Protein AF-A0AAW2NPM6-F1 (afdb_monomer)

Radius of gyration: 40.17 Å; Cα contacts (8 Å, |Δi|>4): 467; chains: 1; bounding box: 118×97×104 Å

Sequence (593 aa):
MKIALRAKMKLGYITGSNPKPAEDSEEYEQWVRTDSLVISWILNTISKEIVESFLYIDTARELWLEIEARYGVSNGPLVYQLQREIASASQGTLSVSAYFAKLKKLWDELGCLRKTPSCSCGALKELAEMKETDHLMQFLMGLNDTFEGIRGQILMLEPLPTVTKAYATILREERQREVSSTLSSSLQNVAMQVRGFQTGKDIEVKNQWKKRTAQEKKGQLCTHCRKSGHLKESCFEILGYPDWYKVLVEQKKKTGNSSNRVLNVAETAQSTLDEQAVAEIIRGEFQKFMEGVAPGTFERTRSDEFEDFADDHSRSTWTYLMKYKSQAVSVLKAFHRMIFTQFGKRIKTIRSDNGTEFLSLECQNFMIEEGIVHQRTCTHTPQQNGVVEIKHKHLLQIARALMFQSNMPAMFWSEALLTATYIINRLPTHVLNWKSPFEVLRKRTPEYTHMRVFGSLCFATNVQPHKRKFDYRAIKAVFLGYATGQKGYRLYDFNTHSLIVSRDVVFHEDVFPYAQKQLDPVTCTLPMNLDDVDDLSSKTQGLEEDNHDTVSEELHVTPQEPEACTEPIIRRNLGAISKLTNYQSGEKQCRLN

Secondary structure (DSSP, 8-state):
-HHHHHHTT-HHHHHTSSPPPPTTSTTHHHHHHHHHHHHHHHHTTS-HHHHGGGTT---HHHHHHHHHHHH-S--HHHHHHHHHHHHT---TTS-HHHHHHHHHHHHHHHHHHSPPPP-SSSHHHHHHHHHHHHHHHHHHHTS-GGGHHHHHHHHT-SSPPPHHHHHHHHHHHHHHHHHHHHHHHHHHTT--S----------------PPPPTTS-SS-B-TTT--BT--GGG-HHHH---HHHHHHHHHHHTTSS-----------------HHHHHHHHHHHHHHHHHTT--SS-------EEEEEE-TTT--EEEEEESSGGGHHHHHHHHHHHHHHHH-----EEEE-S-TTTTSHHHHHHHHHTT-EEEEPPTT-GGGGHHHHHHHHHHHHHHHHHHHHHT--GGGHHHHHHHHHHHHTTS-BGGGTTB-HHHHHHSSPPP-TT---TT-EEEEEP--TT--TTS-SEEEEEEEEE-SSSSSEEEEETTT--EEEESSEEEETT--TTTS-----------------------------------------------------------------------------

pLDDT: mean 70.41, std 25.18, range [20.98, 96.5]

Foldseek 3Di:
DCVVCVVVVNNCQQVVVDPQDDPPDPCNVVVQVSFVVLVVVVLVVDDPVCSVVQVPDRGSNVSNVVCCVVPVQLPPVVLVVLVVCLQPQACPPHDLVVSLVVNVVSVVVNCVSDPDDDDPPCVVVVVVVVVQVVSLCSSLVRYDPVCVVLSVVQVPDVPRDGNVVSSVSVVVVVVVVVVVVVVVVVVVVPPDDDDDDDDDDDDDDDDDDDDDDDPPQPDDAAPPPRHGRDYVVPDCVVVPDDPVVVVVVVVVVVPPPPPDDDDDDDDDDDDDDDVVVVVVVVVVVVVVVCVVVDDDPPDLLQQPDKDWDADPQLRAIDIDGHNDPLCVQVVVVVVQVCCCVVQVDHAAEDEDEPDVNCVDPSNVVVCVVSNHHYDYDDPPCCVVVVSVVVVVVQLLVQLVVLCVVLVNDPSLSVLSSNQSSVVQQQFFDVVNVRHGSCCRRVVDHDDCPPDARAQFWKWAQDPDPDDDPPDDGTFTWTFRHADDPDCFTWTQGPPVRDIDTGRHMDTDRVHRPNVPDPPPPPPPPDDDDDDDDDDDDDDDDDDDDDDDDDDDDDDDDDDDDDDDDDDDDDDDDDDDDDDDDDDDDDDDDDDDD

Structure (mmCIF, N/CA/C/O backbone):
data_AF-A0AAW2NPM6-F1
#
_entry.id   AF-A0AAW2NPM6-F1
#
loop_
_atom_site.group_PDB
_atom_site.id
_atom_site.type_symbol
_atom_site.label_atom_id
_atom_site.label_alt_id
_atom_site.label_comp_id
_atom_site.label_asym_id
_atom_site.label_entity_id
_atom_site.label_seq_id
_atom_site.pdbx_PDB_ins_code
_atom_site.Cartn_x
_atom_site.Cartn_y
_atom_site.Cartn_z
_atom_site.occupancy
_atom_site.B_iso_or_equiv
_atom_site.auth_seq_id
_atom_site.auth_comp_id
_atom_site.auth_asym_id
_atom_site.auth_atom_id
_atom_site.pdbx_PDB_model_num
ATOM 1 N N . MET A 1 1 ? 15.912 -15.746 6.285 1.00 77.81 1 MET A N 1
ATOM 2 C CA . MET A 1 1 ? 15.955 -16.575 5.057 1.00 77.81 1 MET A CA 1
ATOM 3 C C . MET A 1 1 ? 14.701 -17.434 4.813 1.00 77.81 1 MET A C 1
ATOM 5 O O . MET A 1 1 ? 14.004 -17.180 3.837 1.00 77.81 1 MET A O 1
ATOM 9 N N . LYS A 1 2 ? 14.325 -18.386 5.692 1.00 79.56 2 LYS A N 1
ATOM 10 C CA . LYS A 1 2 ? 13.153 -19.284 5.479 1.00 79.56 2 LYS A CA 1
ATOM 11 C C . LYS A 1 2 ? 11.826 -18.562 5.165 1.00 79.56 2 LYS A C 1
ATOM 13 O O . LYS A 1 2 ? 11.050 -19.046 4.348 1.00 79.56 2 LYS A O 1
ATOM 18 N N . ILE A 1 3 ? 11.578 -17.393 5.766 1.00 79.06 3 ILE A N 1
ATOM 19 C CA . ILE A 1 3 ? 10.388 -16.559 5.491 1.00 79.06 3 ILE A CA 1
ATOM 20 C C . ILE A 1 3 ? 10.379 -16.053 4.037 1.00 79.06 3 ILE A C 1
ATOM 22 O O . ILE A 1 3 ? 9.359 -16.160 3.360 1.00 79.06 3 ILE A O 1
ATOM 26 N N . ALA A 1 4 ? 11.516 -15.559 3.537 1.00 80.25 4 ALA A N 1
ATOM 27 C CA . ALA A 1 4 ? 11.640 -15.040 2.174 1.00 80.25 4 ALA A CA 1
ATOM 28 C C . ALA A 1 4 ? 11.474 -16.149 1.122 1.00 80.25 4 ALA A C 1
ATOM 30 O O . ALA A 1 4 ? 10.763 -15.967 0.135 1.00 80.25 4 ALA A O 1
ATOM 31 N N . LEU A 1 5 ? 12.055 -17.329 1.371 1.00 85.44 5 LEU A N 1
ATOM 32 C CA . LEU A 1 5 ? 11.900 -18.492 0.492 1.00 85.44 5 LEU A CA 1
ATOM 33 C C . LEU A 1 5 ? 10.461 -19.026 0.475 1.00 85.44 5 LEU A C 1
ATOM 35 O O . LEU A 1 5 ? 9.971 -19.414 -0.585 1.00 85.44 5 LEU A O 1
ATOM 39 N N . ARG A 1 6 ? 9.754 -19.002 1.616 1.00 81.94 6 ARG A N 1
ATOM 40 C CA . ARG A 1 6 ? 8.317 -19.335 1.684 1.00 81.94 6 ARG A CA 1
ATOM 41 C C . ARG A 1 6 ? 7.467 -18.362 0.881 1.00 81.94 6 ARG A C 1
ATOM 43 O O . ARG A 1 6 ? 6.631 -18.808 0.105 1.00 81.94 6 ARG A O 1
ATOM 50 N N . ALA A 1 7 ? 7.712 -17.060 1.023 1.00 73.50 7 ALA A N 1
ATOM 51 C CA . ALA A 1 7 ? 6.971 -16.030 0.296 1.00 73.50 7 ALA A CA 1
ATOM 52 C C . ALA A 1 7 ? 7.089 -16.177 -1.232 1.00 73.50 7 ALA A C 1
ATOM 54 O O . ALA A 1 7 ? 6.170 -15.807 -1.953 1.00 73.50 7 ALA A O 1
ATOM 55 N N . LYS A 1 8 ? 8.199 -16.746 -1.719 1.00 85.12 8 LYS A N 1
ATOM 56 C CA . LYS A 1 8 ? 8.447 -16.996 -3.146 1.00 85.12 8 LYS A CA 1
ATOM 57 C C . LYS A 1 8 ? 8.191 -18.444 -3.586 1.00 85.12 8 LYS A C 1
ATOM 59 O O . LYS A 1 8 ? 8.533 -18.796 -4.709 1.00 85.12 8 LYS A O 1
ATOM 64 N N . MET A 1 9 ? 7.631 -19.290 -2.716 1.00 84.19 9 MET A N 1
ATOM 65 C CA . MET A 1 9 ? 7.395 -20.721 -2.972 1.00 84.19 9 MET A CA 1
ATOM 66 C C . MET A 1 9 ? 8.656 -21.513 -3.376 1.00 84.19 9 MET A C 1
ATOM 68 O O . MET A 1 9 ? 8.576 -22.509 -4.087 1.00 84.19 9 MET A O 1
ATOM 72 N N . LYS A 1 10 ? 9.839 -21.095 -2.910 1.00 88.44 10 LYS A N 1
ATOM 73 C CA . LYS A 1 10 ? 11.129 -21.755 -3.198 1.00 88.44 10 LYS A CA 1
ATOM 74 C C . LYS A 1 10 ? 11.719 -22.496 -1.996 1.00 88.44 10 LYS A C 1
ATOM 76 O O . LYS A 1 10 ? 12.846 -22.967 -2.056 1.00 88.44 10 LYS A O 1
ATOM 81 N N . LEU A 1 11 ? 10.959 -22.642 -0.905 1.00 86.75 11 LEU A N 1
ATOM 82 C CA . LEU A 1 11 ? 11.415 -23.374 0.284 1.00 86.75 11 LEU A CA 1
ATOM 83 C C . LEU A 1 11 ? 11.787 -24.837 -0.032 1.00 86.75 11 LEU A C 1
ATOM 85 O O . LEU A 1 11 ? 12.718 -25.359 0.571 1.00 86.75 11 LEU A O 1
ATOM 89 N N . GLY A 1 12 ? 11.111 -25.454 -1.008 1.00 84.25 12 GLY A N 1
ATOM 90 C CA . GLY A 1 12 ? 11.336 -26.845 -1.415 1.00 84.25 12 GLY A CA 1
ATOM 91 C C . GLY A 1 12 ? 12.760 -27.164 -1.882 1.00 84.25 12 GLY A C 1
ATOM 92 O O . GLY A 1 12 ? 13.179 -28.310 -1.748 1.00 84.25 12 GLY A O 1
ATOM 93 N N . TYR A 1 13 ? 13.509 -26.162 -2.357 1.00 87.19 13 TYR A N 1
ATOM 94 C CA . TYR A 1 13 ? 14.898 -26.314 -2.808 1.00 87.19 13 TYR A CA 1
ATOM 95 C C . TYR A 1 13 ? 15.867 -26.508 -1.634 1.00 87.19 13 TYR A C 1
ATOM 97 O O . TYR A 1 13 ? 16.807 -27.282 -1.739 1.00 87.19 13 TYR A O 1
ATOM 105 N N . ILE A 1 14 ? 15.593 -25.896 -0.473 1.00 88.06 14 ILE A N 1
ATOM 106 C CA . ILE A 1 14 ? 16.422 -26.082 0.732 1.00 88.06 14 ILE A CA 1
ATOM 107 C C . ILE A 1 14 ? 15.927 -27.223 1.632 1.00 88.06 14 ILE A C 1
ATOM 109 O O . ILE A 1 14 ? 16.715 -27.815 2.359 1.00 88.06 14 ILE A O 1
ATOM 113 N N . THR A 1 15 ? 14.629 -27.555 1.607 1.00 82.19 15 THR A N 1
ATOM 114 C CA . THR A 1 15 ? 14.067 -28.664 2.407 1.00 82.19 15 THR A CA 1
ATOM 115 C C . THR A 1 15 ? 14.158 -30.021 1.713 1.00 82.19 15 THR A C 1
ATOM 117 O O . THR A 1 15 ? 13.800 -31.029 2.313 1.00 82.19 15 THR A O 1
ATOM 120 N N . GLY A 1 16 ? 14.603 -30.060 0.452 1.00 80.38 16 GLY A N 1
ATOM 121 C CA . GLY A 1 16 ? 14.667 -31.281 -0.352 1.00 80.38 16 GLY A CA 1
ATOM 122 C C . GLY A 1 16 ? 13.308 -31.782 -0.849 1.00 80.38 16 GLY A C 1
ATOM 123 O O . GLY A 1 16 ? 13.221 -32.901 -1.341 1.00 80.38 16 GLY A O 1
ATOM 124 N N . SER A 1 17 ? 12.250 -30.974 -0.729 1.00 82.25 17 SER A N 1
ATOM 125 C CA . SER A 1 17 ? 10.909 -31.318 -1.223 1.00 82.25 17 SER A CA 1
ATOM 126 C C . SER A 1 17 ? 10.804 -31.244 -2.752 1.00 82.25 17 SER A C 1
ATOM 128 O O . SER A 1 17 ? 9.905 -31.856 -3.314 1.00 82.25 17 SER A O 1
ATOM 130 N N . ASN A 1 18 ? 11.726 -30.530 -3.410 1.00 80.44 18 ASN A N 1
ATOM 131 C CA . ASN A 1 18 ? 11.862 -30.471 -4.867 1.00 80.44 18 ASN A CA 1
ATOM 132 C C . ASN A 1 18 ? 13.193 -31.129 -5.282 1.00 80.44 18 ASN A C 1
ATOM 134 O O . ASN A 1 18 ? 14.205 -30.424 -5.344 1.00 80.44 18 ASN A O 1
ATOM 138 N N . PRO A 1 19 ? 13.238 -32.454 -5.512 1.00 80.62 19 PRO A N 1
ATOM 139 C CA . PRO A 1 19 ? 14.471 -33.134 -5.902 1.00 80.62 19 PRO A CA 1
ATOM 140 C C . PRO A 1 19 ? 14.939 -32.701 -7.300 1.00 80.62 19 PRO A C 1
ATOM 142 O O . PRO A 1 19 ? 14.129 -32.282 -8.127 1.00 80.62 19 PRO A O 1
ATOM 145 N N . LYS A 1 20 ? 16.250 -32.811 -7.549 1.00 84.38 20 LYS A N 1
ATOM 146 C CA . LYS A 1 20 ? 16.866 -32.555 -8.858 1.00 84.38 20 LYS A CA 1
ATOM 147 C C . LYS A 1 20 ? 16.271 -33.531 -9.896 1.00 84.38 20 LYS A C 1
ATOM 149 O O . LYS A 1 20 ? 16.331 -34.738 -9.653 1.00 84.38 20 LYS A O 1
ATOM 154 N N . PRO A 1 21 ? 15.662 -33.047 -10.996 1.00 85.38 21 PRO A N 1
ATOM 155 C CA . PRO A 1 21 ? 15.118 -33.905 -12.050 1.00 85.38 21 PRO A CA 1
ATOM 156 C C . PRO A 1 21 ? 16.243 -34.527 -12.900 1.00 85.38 21 PRO A C 1
ATOM 158 O O . PRO A 1 21 ? 17.399 -34.117 -12.800 1.00 85.38 21 PRO A O 1
ATOM 161 N N . ALA A 1 22 ? 15.914 -35.529 -13.724 1.00 83.44 22 ALA A N 1
ATOM 162 C CA . ALA A 1 22 ? 16.878 -36.175 -14.623 1.00 83.44 22 ALA A CA 1
ATOM 163 C C . ALA A 1 22 ? 17.388 -35.197 -15.699 1.00 83.44 22 ALA A C 1
ATOM 165 O O . ALA A 1 22 ? 16.617 -34.362 -16.177 1.00 83.44 22 ALA A O 1
ATOM 166 N N . GLU A 1 23 ? 18.660 -35.319 -16.090 1.00 77.31 23 GLU A N 1
ATOM 167 C CA . GLU A 1 23 ? 19.343 -34.380 -17.002 1.00 77.31 23 GLU A CA 1
ATOM 168 C C . GLU A 1 23 ? 18.686 -34.295 -18.391 1.00 77.31 23 GLU A C 1
ATOM 170 O O . GLU A 1 23 ? 18.680 -33.232 -19.001 1.00 77.31 23 GLU A O 1
ATOM 175 N N . ASP A 1 24 ? 18.028 -35.370 -18.833 1.00 75.81 24 ASP A N 1
ATOM 176 C CA . ASP A 1 24 ? 17.339 -35.446 -20.130 1.00 75.81 24 ASP A CA 1
ATOM 177 C C . ASP A 1 24 ? 15.926 -34.825 -20.135 1.00 75.81 24 ASP A C 1
ATOM 179 O O . ASP A 1 24 ? 15.224 -34.864 -21.146 1.00 75.81 24 ASP A O 1
ATOM 183 N N . SER A 1 25 ? 15.453 -34.291 -19.004 1.00 80.25 25 SER A N 1
ATOM 184 C CA . SER A 1 25 ? 14.103 -33.723 -18.894 1.00 80.25 25 SER A CA 1
ATOM 185 C C . SER A 1 25 ? 14.055 -32.241 -19.278 1.00 80.25 25 SER A C 1
ATOM 187 O O . SER A 1 25 ? 14.923 -31.458 -18.898 1.00 80.25 25 SER A O 1
ATOM 189 N N . GLU A 1 26 ? 12.978 -31.806 -19.945 1.00 75.62 26 GLU A N 1
ATOM 190 C CA . GLU A 1 26 ? 12.743 -30.378 -20.253 1.00 75.62 26 GLU A CA 1
ATOM 191 C C . GLU A 1 26 ? 12.664 -29.492 -18.990 1.00 75.62 26 GLU A C 1
ATOM 193 O O . GLU A 1 26 ? 12.865 -28.275 -19.042 1.00 75.62 26 GLU A O 1
ATOM 198 N N . GLU A 1 27 ? 12.395 -30.098 -17.831 1.00 79.75 27 GLU A N 1
ATOM 199 C CA . GLU A 1 27 ? 12.296 -29.427 -16.534 1.00 79.75 27 GLU A CA 1
ATOM 200 C C . GLU A 1 27 ? 13.662 -29.227 -15.851 1.00 79.75 27 GLU A C 1
ATOM 202 O O . GLU A 1 27 ? 13.763 -28.421 -14.919 1.00 79.75 27 GLU A O 1
ATOM 207 N N . TYR A 1 28 ? 14.724 -29.891 -16.328 1.00 84.81 28 TYR A N 1
ATOM 208 C CA . TYR A 1 28 ? 16.076 -29.811 -15.766 1.00 84.81 28 TYR A CA 1
ATOM 209 C C . TYR A 1 28 ? 16.639 -28.393 -15.792 1.00 84.81 28 TYR A C 1
ATOM 211 O O . TYR A 1 28 ? 16.991 -27.834 -14.752 1.00 84.81 28 TYR A O 1
ATOM 219 N N . GLU A 1 29 ? 16.617 -27.758 -16.961 1.00 82.94 29 GLU A N 1
ATOM 220 C CA . GLU A 1 29 ? 17.097 -26.387 -17.149 1.00 82.94 29 GLU A CA 1
ATOM 221 C C . GLU A 1 29 ? 16.332 -25.372 -16.284 1.00 82.94 29 GLU A C 1
ATOM 223 O O . GLU A 1 29 ? 16.902 -24.421 -15.741 1.00 82.94 29 GLU A O 1
ATOM 228 N N . GLN A 1 30 ? 15.023 -25.573 -16.107 1.00 85.06 30 GLN A N 1
ATOM 229 C CA . GLN A 1 30 ? 14.196 -24.699 -15.270 1.00 85.06 30 GLN A CA 1
ATOM 230 C C . GLN A 1 30 ? 14.503 -24.875 -13.779 1.00 85.06 30 GLN A C 1
ATOM 232 O O . GLN A 1 30 ? 14.512 -23.893 -13.019 1.00 85.06 30 GLN A O 1
ATOM 237 N N . TRP A 1 31 ? 14.762 -26.115 -13.361 1.00 91.50 31 TRP A N 1
ATOM 238 C CA . TRP A 1 31 ? 15.160 -26.440 -11.999 1.00 91.50 31 TRP A CA 1
ATOM 239 C C . TRP A 1 31 ? 16.528 -25.836 -11.676 1.00 91.50 31 TRP A C 1
ATOM 241 O O . TRP A 1 31 ? 16.628 -25.106 -10.691 1.00 91.50 31 TRP A O 1
ATOM 251 N N . VAL A 1 32 ? 17.530 -26.021 -12.545 1.00 88.31 32 VAL A N 1
ATOM 252 C CA . VAL A 1 32 ? 18.891 -25.476 -12.372 1.00 88.31 32 VAL A CA 1
ATOM 253 C C . VAL A 1 32 ? 18.860 -23.955 -12.233 1.00 88.31 32 VAL A C 1
ATOM 255 O O . VAL A 1 32 ? 19.392 -23.414 -11.267 1.00 88.31 32 VAL A O 1
ATOM 258 N N . ARG A 1 33 ? 18.144 -23.244 -13.116 1.00 87.50 33 ARG A N 1
ATOM 259 C CA . ARG A 1 33 ? 17.995 -21.777 -13.014 1.00 87.50 33 ARG A CA 1
ATOM 260 C C . ARG A 1 33 ? 17.388 -21.338 -11.688 1.00 87.50 33 ARG A C 1
ATOM 262 O O . ARG A 1 33 ? 17.785 -20.319 -11.122 1.00 87.50 33 ARG A O 1
ATOM 269 N N . THR A 1 34 ? 16.390 -22.078 -11.212 1.00 88.12 34 THR A N 1
ATOM 270 C CA . THR A 1 34 ? 15.749 -21.770 -9.935 1.00 88.12 34 THR A CA 1
ATOM 271 C C . THR A 1 34 ? 16.693 -22.044 -8.767 1.00 88.12 34 THR A C 1
ATOM 273 O O . THR A 1 34 ? 16.745 -21.230 -7.845 1.00 88.12 34 THR A O 1
ATOM 276 N N . ASP A 1 35 ? 17.438 -23.147 -8.810 1.00 91.56 35 ASP A N 1
ATOM 277 C CA . ASP A 1 35 ? 18.385 -23.542 -7.770 1.00 91.56 35 ASP A CA 1
ATOM 278 C C . ASP A 1 35 ? 19.545 -22.538 -7.655 1.00 91.56 35 ASP A C 1
ATOM 280 O O . ASP A 1 35 ? 19.768 -21.992 -6.573 1.00 91.56 35 ASP A O 1
ATOM 284 N N . SER A 1 36 ? 20.162 -22.136 -8.774 1.00 89.62 36 SER A N 1
ATOM 285 C CA . SER A 1 36 ? 21.210 -21.098 -8.797 1.00 89.62 36 SER A CA 1
ATOM 286 C C . SER A 1 36 ? 20.731 -19.751 -8.246 1.00 89.62 36 SER A C 1
ATOM 288 O O . SER A 1 36 ? 21.474 -19.019 -7.589 1.00 89.62 36 SER A O 1
ATOM 290 N N . LEU A 1 37 ? 19.462 -19.411 -8.470 1.00 90.06 37 LEU A N 1
ATOM 291 C CA . LEU A 1 37 ? 18.862 -18.195 -7.931 1.00 90.06 37 LEU A CA 1
ATOM 292 C C . LEU A 1 37 ? 18.637 -18.293 -6.410 1.00 90.06 37 LEU A C 1
ATOM 294 O O . LEU A 1 37 ? 18.813 -17.296 -5.705 1.00 90.06 37 LEU A O 1
ATOM 298 N N . VAL A 1 38 ? 18.314 -19.477 -5.880 1.00 90.81 38 VAL A N 1
ATOM 299 C CA . VAL A 1 38 ? 18.259 -19.711 -4.428 1.00 90.81 38 VAL A CA 1
ATOM 300 C C . VAL A 1 38 ? 19.662 -19.662 -3.815 1.00 90.81 38 VAL A C 1
ATOM 302 O O . VAL A 1 38 ? 19.817 -19.004 -2.785 1.00 90.81 38 VAL A O 1
ATOM 305 N N . ILE A 1 39 ? 20.675 -20.258 -4.457 1.00 89.56 39 ILE A N 1
ATOM 306 C CA . ILE A 1 39 ? 22.092 -20.151 -4.057 1.00 89.56 39 ILE A CA 1
ATOM 307 C C . ILE A 1 39 ? 22.498 -18.679 -3.954 1.00 89.56 39 ILE A C 1
ATOM 309 O O . ILE A 1 39 ? 22.944 -18.232 -2.898 1.00 89.56 39 ILE A O 1
ATOM 313 N N . SER A 1 40 ? 22.250 -17.891 -5.004 1.00 89.25 40 SER A N 1
ATOM 314 C CA . SER A 1 40 ? 22.561 -16.458 -5.022 1.00 89.25 40 SER A CA 1
ATOM 315 C C . SER A 1 40 ? 21.892 -15.703 -3.869 1.00 89.25 40 SER A C 1
ATOM 317 O O . SER A 1 40 ? 22.512 -14.851 -3.231 1.00 89.25 40 SER A O 1
ATOM 319 N N . TRP A 1 41 ? 20.634 -16.016 -3.546 1.00 91.25 41 TRP A N 1
ATOM 320 C CA . TRP A 1 41 ? 19.965 -15.398 -2.402 1.00 91.25 41 TRP A CA 1
ATOM 321 C C . TRP A 1 41 ? 20.572 -15.809 -1.062 1.00 91.25 41 TRP A C 1
ATOM 323 O O . TRP A 1 41 ? 20.616 -14.977 -0.163 1.00 91.25 41 TRP A O 1
ATOM 333 N N . ILE A 1 42 ? 21.021 -17.057 -0.909 1.00 89.06 42 ILE A N 1
ATOM 334 C CA . ILE A 1 42 ? 21.682 -17.519 0.317 1.00 89.06 42 ILE A CA 1
ATOM 335 C C . ILE A 1 42 ? 23.031 -16.814 0.473 1.00 89.06 42 ILE A C 1
ATOM 337 O O . ILE A 1 42 ? 23.249 -16.173 1.500 1.00 89.06 42 ILE A O 1
ATOM 341 N N . LEU A 1 43 ? 23.882 -16.831 -0.554 1.00 87.44 43 LEU A N 1
ATOM 342 C CA . LEU A 1 43 ? 25.210 -16.210 -0.509 1.00 87.44 43 LEU A CA 1
ATOM 343 C C . LEU A 1 43 ? 25.137 -14.697 -0.252 1.00 87.44 43 LEU A C 1
ATOM 345 O O . LEU A 1 43 ? 25.898 -14.175 0.555 1.00 87.44 43 LEU A O 1
ATOM 349 N N . ASN A 1 44 ? 24.152 -13.997 -0.827 1.00 88.12 44 ASN A N 1
ATOM 350 C CA . ASN A 1 44 ? 23.935 -12.566 -0.571 1.00 88.12 44 ASN A CA 1
ATOM 351 C C . ASN A 1 44 ? 23.444 -12.239 0.852 1.00 88.12 44 ASN A C 1
ATOM 353 O O . ASN A 1 44 ? 23.401 -11.069 1.230 1.00 88.12 44 ASN A O 1
ATOM 357 N N . THR A 1 45 ? 23.029 -13.239 1.636 1.00 86.75 45 THR A N 1
ATOM 358 C CA . THR A 1 45 ? 22.594 -13.044 3.031 1.00 86.75 45 THR A CA 1
ATOM 359 C C . THR A 1 45 ? 23.683 -13.335 4.060 1.00 86.75 45 THR A C 1
ATOM 361 O O . THR A 1 45 ? 23.467 -13.082 5.245 1.00 86.75 45 THR A O 1
ATOM 364 N N . ILE A 1 46 ? 24.831 -13.855 3.626 1.00 85.81 46 ILE A N 1
ATOM 365 C CA . ILE A 1 46 ? 25.960 -14.233 4.479 1.00 85.81 46 ILE A CA 1
ATOM 366 C C . ILE A 1 46 ? 27.024 -13.126 4.414 1.00 85.81 46 ILE A C 1
ATOM 368 O O . ILE A 1 46 ? 27.110 -12.388 3.430 1.00 85.81 46 ILE A O 1
ATOM 372 N N . SER A 1 47 ? 27.819 -12.959 5.476 1.00 86.19 47 SER A N 1
ATOM 373 C CA . SER A 1 47 ? 28.938 -12.010 5.466 1.00 86.19 47 SER A CA 1
ATOM 374 C C . SER A 1 47 ? 29.975 -12.407 4.412 1.00 86.19 47 SER A C 1
ATOM 376 O O . SER A 1 47 ? 30.241 -13.588 4.198 1.00 86.19 47 SER A O 1
ATOM 378 N N . LYS A 1 48 ? 30.592 -11.412 3.763 1.00 82.81 48 LYS A N 1
ATOM 379 C CA . LYS A 1 48 ? 31.543 -11.639 2.659 1.00 82.81 48 LYS A CA 1
ATOM 380 C C . LYS A 1 48 ? 32.713 -12.552 3.044 1.00 82.81 48 LYS A C 1
ATOM 382 O O . LYS A 1 48 ? 33.135 -13.352 2.226 1.00 82.81 48 LYS A O 1
ATOM 387 N N . GLU A 1 49 ? 33.154 -12.477 4.297 1.00 80.31 49 GLU A N 1
ATOM 388 C CA . GLU A 1 49 ? 34.229 -13.302 4.869 1.00 80.31 49 GLU A CA 1
ATOM 389 C C . GLU A 1 49 ? 33.894 -14.799 4.899 1.00 80.31 49 GLU A C 1
ATOM 391 O O . GLU A 1 49 ? 34.779 -15.641 4.816 1.00 80.31 49 GLU A O 1
ATOM 396 N N . ILE A 1 50 ? 32.611 -15.144 5.022 1.00 83.00 50 ILE A N 1
ATOM 397 C CA . ILE A 1 50 ? 32.157 -16.534 5.116 1.00 83.00 50 ILE A CA 1
ATOM 398 C C . ILE A 1 50 ? 31.769 -17.077 3.729 1.00 83.00 50 ILE A C 1
ATOM 400 O O . ILE A 1 50 ? 31.862 -18.280 3.488 1.00 83.00 50 ILE A O 1
ATOM 404 N N . VAL A 1 51 ? 31.369 -16.206 2.793 1.00 85.38 51 VAL A N 1
ATOM 405 C CA . VAL A 1 51 ? 30.931 -16.590 1.437 1.00 85.38 51 VAL A CA 1
ATOM 406 C C . VAL A 1 51 ? 32.004 -17.371 0.677 1.00 85.38 51 VAL A C 1
ATOM 408 O O . VAL A 1 51 ? 31.658 -18.326 -0.013 1.00 85.38 51 VAL A O 1
ATOM 411 N N . GLU A 1 52 ? 33.285 -17.023 0.835 1.00 82.56 52 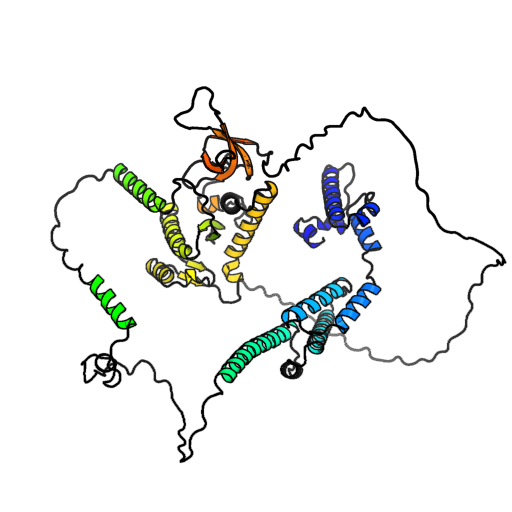GLU A N 1
ATOM 412 C CA . GLU A 1 52 ? 34.405 -17.687 0.146 1.00 82.56 52 GLU A CA 1
ATOM 413 C C . GLU A 1 52 ? 34.461 -19.198 0.417 1.00 82.56 52 GLU A C 1
ATOM 415 O O . GLU A 1 52 ? 34.782 -19.975 -0.480 1.00 82.56 52 GLU A O 1
ATOM 420 N N . SER A 1 53 ? 34.058 -19.628 1.618 1.00 83.38 53 SER A N 1
ATOM 421 C CA . SER A 1 53 ? 34.025 -21.045 2.003 1.00 83.38 53 SER A CA 1
ATOM 422 C C . SER A 1 53 ? 32.922 -21.860 1.316 1.00 83.38 53 SER A C 1
ATOM 424 O O . SER A 1 53 ? 32.943 -23.086 1.377 1.00 83.38 53 SER A O 1
ATOM 426 N N . PHE A 1 54 ? 31.979 -21.190 0.648 1.00 86.38 54 PHE A N 1
ATOM 427 C CA . PHE A 1 54 ? 30.763 -21.783 0.092 1.00 86.38 54 PHE A CA 1
ATOM 428 C C . PHE A 1 54 ? 30.628 -21.615 -1.432 1.00 86.38 54 PHE A C 1
ATOM 430 O O . PHE A 1 54 ? 29.612 -22.012 -2.002 1.00 86.38 54 PHE A O 1
ATOM 437 N N . LEU A 1 55 ? 31.623 -21.026 -2.109 1.00 81.25 55 LEU A N 1
ATOM 438 C CA . LEU A 1 55 ? 31.549 -20.687 -3.541 1.00 81.25 55 LEU A CA 1
ATOM 439 C C . LEU A 1 55 ? 31.458 -21.901 -4.477 1.00 81.25 55 LEU A C 1
ATOM 441 O O . LEU A 1 55 ? 30.937 -21.766 -5.580 1.00 81.25 55 LEU A O 1
ATOM 445 N N . TYR A 1 56 ? 31.961 -23.059 -4.048 1.00 84.94 56 TYR A N 1
ATOM 446 C CA . TYR A 1 56 ? 32.063 -24.270 -4.871 1.00 84.94 56 TYR A CA 1
ATOM 447 C C . TYR A 1 56 ? 30.943 -25.285 -4.617 1.00 84.94 56 TYR A C 1
ATOM 449 O O . TYR A 1 56 ? 31.082 -26.445 -4.986 1.00 84.94 56 TYR A O 1
ATOM 457 N N . ILE A 1 57 ? 29.861 -24.884 -3.946 1.00 87.81 57 ILE A N 1
ATOM 458 C CA . ILE A 1 57 ? 28.747 -25.791 -3.666 1.00 87.81 57 ILE A CA 1
ATOM 459 C C . ILE A 1 57 ? 27.752 -25.771 -4.824 1.00 87.81 57 ILE A C 1
ATOM 461 O O . ILE A 1 57 ? 27.249 -24.713 -5.205 1.00 87.81 57 ILE A O 1
ATOM 465 N N . ASP A 1 58 ? 27.440 -26.961 -5.333 1.00 84.19 58 ASP A N 1
ATOM 466 C CA . ASP A 1 58 ? 26.694 -27.141 -6.578 1.00 84.19 58 ASP A CA 1
ATOM 467 C C . ASP A 1 58 ? 25.181 -26.952 -6.430 1.00 84.19 58 ASP A C 1
ATOM 469 O O . ASP A 1 58 ? 24.510 -26.596 -7.401 1.00 84.19 58 ASP A O 1
ATOM 473 N N . THR A 1 59 ? 24.621 -27.185 -5.235 1.00 90.44 59 THR A N 1
ATOM 474 C CA . THR A 1 59 ? 23.169 -27.102 -5.015 1.00 90.44 59 THR A CA 1
ATOM 475 C C . THR A 1 59 ? 22.772 -26.235 -3.826 1.00 90.44 59 THR A C 1
ATOM 477 O O . THR A 1 59 ? 23.429 -26.207 -2.781 1.00 90.44 59 THR A O 1
ATOM 480 N N . ALA A 1 60 ? 21.611 -25.576 -3.921 1.00 89.69 60 ALA A N 1
ATOM 481 C CA . ALA A 1 60 ? 21.064 -24.792 -2.811 1.00 89.69 60 ALA A CA 1
ATOM 482 C C . ALA A 1 60 ? 20.806 -25.639 -1.554 1.00 89.69 60 ALA A C 1
ATOM 484 O O . ALA A 1 60 ? 20.850 -25.126 -0.431 1.00 89.69 60 ALA A O 1
ATOM 485 N N . ARG A 1 61 ? 20.514 -26.933 -1.737 1.00 90.25 61 ARG A N 1
ATOM 486 C CA . ARG A 1 61 ? 20.283 -27.884 -0.648 1.00 90.25 61 ARG A CA 1
ATOM 487 C C . ARG A 1 61 ? 21.567 -28.204 0.103 1.00 90.25 61 ARG A C 1
ATOM 489 O O . ARG A 1 61 ? 21.564 -28.139 1.329 1.00 90.25 61 ARG A O 1
ATOM 496 N N . GLU A 1 62 ? 22.633 -28.553 -0.608 1.00 89.25 62 GLU A N 1
ATOM 497 C CA . GLU A 1 62 ? 23.938 -28.830 0.000 1.00 89.25 62 GLU A CA 1
ATOM 498 C C . GLU A 1 62 ? 24.478 -27.582 0.690 1.00 89.25 62 GLU A C 1
ATOM 500 O O . GLU A 1 62 ? 24.879 -27.661 1.848 1.00 89.25 62 GLU A O 1
ATOM 505 N N . LEU A 1 63 ? 24.337 -26.414 0.051 1.00 90.06 63 LEU A N 1
ATOM 506 C CA . LEU A 1 63 ? 24.723 -25.131 0.635 1.00 90.06 63 LEU A CA 1
ATOM 507 C C . LEU A 1 63 ? 24.000 -24.897 1.963 1.00 90.06 63 LEU A C 1
ATOM 509 O O . LEU A 1 63 ? 24.608 -24.520 2.964 1.00 90.06 63 LEU A O 1
ATOM 513 N N . TRP A 1 64 ? 22.689 -25.148 1.992 1.00 90.75 64 TRP A N 1
ATOM 514 C CA . TRP A 1 64 ? 21.895 -25.010 3.207 1.00 90.75 64 TRP A CA 1
ATOM 515 C C . TRP A 1 64 ? 22.332 -25.987 4.308 1.00 90.75 64 TRP A C 1
ATOM 517 O O . TRP A 1 64 ? 22.455 -25.581 5.465 1.00 90.75 64 TRP A O 1
ATOM 527 N N . LEU A 1 65 ? 22.567 -27.256 3.961 1.00 88.00 65 LEU A N 1
ATOM 528 C CA . LEU A 1 65 ? 23.004 -28.282 4.910 1.00 88.00 65 LEU A CA 1
ATOM 529 C C . LEU A 1 65 ? 24.389 -27.978 5.481 1.00 88.00 65 LEU A C 1
ATOM 531 O O . LEU A 1 65 ? 24.597 -28.162 6.676 1.00 88.00 65 LEU A O 1
ATOM 535 N N . GLU A 1 66 ? 25.316 -27.477 4.668 1.00 86.88 66 GLU A N 1
ATOM 536 C CA . GLU A 1 66 ? 26.667 -27.163 5.122 1.00 86.88 66 GLU A CA 1
ATOM 537 C C . GLU A 1 66 ? 26.694 -25.944 6.052 1.00 86.88 66 GLU A C 1
ATOM 539 O O . GLU A 1 66 ? 27.361 -25.962 7.088 1.00 86.88 66 GLU A O 1
ATOM 544 N N . ILE A 1 67 ? 25.892 -24.916 5.755 1.00 87.38 67 ILE A N 1
ATOM 545 C CA . ILE A 1 67 ? 25.683 -23.783 6.667 1.00 87.38 67 ILE A CA 1
ATOM 546 C C . ILE A 1 67 ? 25.058 -24.264 7.982 1.00 87.38 67 ILE A C 1
ATOM 548 O O . ILE A 1 67 ? 25.483 -23.847 9.060 1.00 87.38 67 ILE A O 1
ATOM 552 N N . GLU A 1 68 ? 24.055 -25.142 7.919 1.00 84.56 68 GLU A N 1
ATOM 553 C CA . GLU A 1 68 ? 23.401 -25.697 9.107 1.00 84.56 68 GLU A CA 1
ATOM 5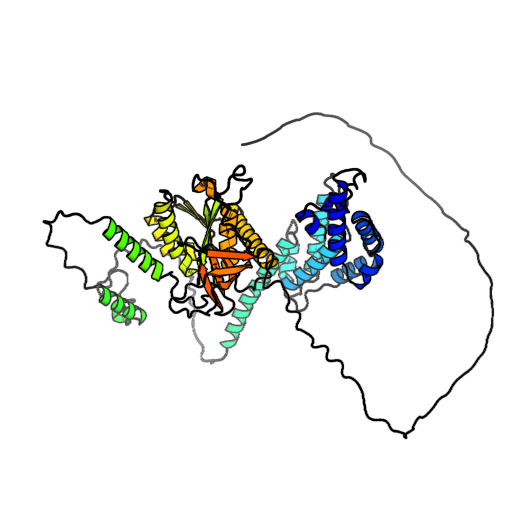54 C C . GLU A 1 68 ? 24.346 -26.601 9.919 1.00 84.56 68 GLU A C 1
ATOM 556 O O . GLU A 1 68 ? 24.304 -26.573 11.145 1.00 84.56 68 GLU A O 1
ATOM 561 N N . ALA A 1 69 ? 25.259 -27.329 9.279 1.00 81.75 69 ALA A N 1
ATOM 562 C CA . ALA A 1 69 ? 26.259 -28.142 9.965 1.00 81.75 69 ALA A CA 1
ATOM 563 C C . ALA A 1 69 ? 27.356 -27.292 10.628 1.00 81.75 69 ALA A C 1
ATOM 565 O O . ALA A 1 69 ? 27.708 -27.538 11.780 1.00 81.75 69 ALA A O 1
ATOM 566 N N . ARG A 1 70 ? 27.882 -26.275 9.930 1.00 80.56 70 ARG A N 1
ATOM 567 C CA . ARG A 1 70 ? 28.975 -25.423 10.435 1.00 80.56 70 ARG A CA 1
ATOM 568 C C . ARG A 1 70 ? 28.504 -24.385 11.457 1.00 80.56 70 ARG A C 1
ATOM 570 O O . ARG A 1 70 ? 29.211 -24.117 12.422 1.00 80.56 70 ARG A O 1
ATOM 577 N N . TYR A 1 71 ? 27.317 -23.808 11.257 1.00 76.19 71 TYR A N 1
ATOM 578 C CA . TYR A 1 71 ? 26.802 -22.681 12.052 1.00 76.19 71 TYR A CA 1
ATOM 579 C C . TYR A 1 71 ? 25.449 -22.945 12.723 1.00 76.19 71 TYR A C 1
ATOM 581 O O . TYR A 1 71 ? 24.998 -22.136 13.533 1.00 76.19 71 TYR A O 1
ATOM 589 N N . GLY A 1 72 ? 24.764 -24.038 12.378 1.00 66.56 72 GLY A N 1
ATOM 590 C CA . GLY A 1 72 ? 23.456 -24.392 12.939 1.00 66.56 72 GLY A CA 1
ATOM 591 C C . GLY A 1 72 ? 23.524 -25.247 14.203 1.00 66.56 72 GLY A C 1
ATOM 592 O O . GLY A 1 72 ? 22.483 -25.467 14.829 1.00 66.56 72 GLY A O 1
ATOM 593 N N . VAL A 1 73 ? 24.716 -25.688 14.623 1.00 62.34 73 VAL A N 1
ATOM 594 C CA . VAL A 1 73 ? 24.905 -26.267 15.957 1.00 62.34 73 VAL A CA 1
ATOM 595 C C . VAL A 1 73 ? 24.513 -25.212 16.985 1.00 62.34 73 VAL A C 1
ATOM 597 O O . VAL A 1 73 ? 24.929 -24.056 16.913 1.00 62.34 73 VAL A O 1
ATOM 600 N N . SER A 1 74 ? 23.679 -25.600 17.951 1.00 61.53 74 SER A N 1
ATOM 601 C CA . SER A 1 74 ? 23.374 -24.760 19.102 1.00 61.53 74 SER A CA 1
ATOM 602 C C . SER A 1 74 ? 24.686 -24.425 19.803 1.00 61.53 74 SER A C 1
ATOM 604 O O . SER A 1 74 ? 25.246 -25.265 20.506 1.00 61.53 74 SER A O 1
ATOM 606 N N . ASN A 1 75 ? 25.184 -23.212 19.581 1.00 68.88 75 ASN A N 1
ATOM 607 C CA . ASN A 1 75 ? 26.401 -22.712 20.196 1.00 68.88 75 ASN A CA 1
ATOM 608 C C . ASN A 1 75 ? 26.187 -22.710 21.717 1.00 68.88 75 ASN A C 1
ATOM 610 O O . ASN A 1 75 ? 25.616 -21.765 22.255 1.00 68.88 75 ASN A O 1
ATOM 614 N N . GLY A 1 76 ? 26.598 -23.771 22.421 1.00 77.75 76 GLY A N 1
ATOM 615 C CA . GLY A 1 76 ? 26.533 -23.863 23.885 1.00 77.75 76 GLY A CA 1
ATOM 616 C C . GLY A 1 76 ? 27.039 -22.589 24.583 1.00 77.75 76 GLY A C 1
ATOM 617 O O . GLY A 1 76 ? 26.347 -22.086 25.469 1.00 77.75 76 GLY A O 1
ATOM 618 N N . PRO A 1 77 ? 28.150 -21.981 24.118 1.00 81.19 77 PRO A N 1
ATOM 619 C CA . PRO A 1 77 ? 28.609 -20.678 24.598 1.00 81.19 77 PRO A CA 1
ATOM 620 C C . PRO A 1 77 ? 27.619 -19.524 24.374 1.00 81.19 77 PRO A C 1
ATOM 622 O O . PRO A 1 77 ? 27.435 -18.707 25.270 1.00 81.19 77 PRO A O 1
ATOM 625 N N . LEU A 1 78 ? 26.937 -19.466 23.224 1.00 80.81 78 LEU A N 1
ATOM 626 C CA . LEU A 1 78 ? 25.925 -18.441 22.935 1.00 80.81 78 LEU A CA 1
ATOM 627 C C . LEU A 1 78 ? 24.682 -18.630 23.807 1.00 80.81 78 LEU A C 1
ATOM 629 O O . LEU A 1 78 ? 24.122 -17.668 24.318 1.00 80.81 78 LEU A O 1
ATOM 633 N N . VAL A 1 79 ? 24.270 -19.880 24.014 1.00 84.06 79 VAL A N 1
ATOM 634 C CA . VAL A 1 79 ? 23.177 -20.219 24.928 1.00 84.06 79 VAL A CA 1
ATOM 635 C C . VAL A 1 79 ? 23.527 -19.790 26.353 1.00 84.06 79 VAL A C 1
ATOM 637 O O . VAL A 1 79 ? 22.704 -19.159 27.011 1.00 84.06 79 VAL A O 1
ATOM 640 N N . TYR A 1 80 ? 24.748 -20.072 26.811 1.00 85.62 80 TYR A N 1
ATOM 641 C CA . TYR A 1 80 ? 25.245 -19.610 28.106 1.00 85.62 80 TYR A CA 1
ATOM 642 C C . TYR A 1 80 ? 25.281 -18.078 28.193 1.00 85.62 80 TYR A C 1
ATOM 644 O O . TYR A 1 80 ? 24.810 -17.511 29.176 1.00 85.62 80 TYR A O 1
ATOM 652 N N . GLN A 1 81 ? 25.778 -17.399 27.155 1.00 88.00 81 GLN A N 1
ATOM 653 C CA . GLN A 1 81 ? 25.816 -15.941 27.090 1.00 88.00 81 GLN A CA 1
ATOM 654 C C . GLN A 1 81 ? 24.412 -15.338 27.194 1.00 88.00 81 GLN A C 1
ATOM 656 O O . GLN A 1 81 ? 24.191 -14.481 28.046 1.00 88.00 81 GLN A O 1
ATOM 661 N N . LEU A 1 82 ? 23.457 -15.818 26.392 1.00 89.31 82 LEU A N 1
ATOM 662 C CA . LEU A 1 82 ? 22.070 -15.353 26.424 1.00 89.31 82 LEU A CA 1
ATOM 663 C C . LEU A 1 82 ? 21.423 -15.617 27.786 1.00 89.31 82 LEU A C 1
ATOM 665 O O . LEU A 1 82 ? 20.773 -14.732 28.334 1.00 89.31 82 LEU A O 1
ATOM 669 N N . GLN A 1 83 ? 21.633 -16.799 28.375 1.00 89.56 83 GLN A N 1
ATOM 670 C CA . GLN A 1 83 ? 21.124 -17.105 29.716 1.00 89.56 83 GLN A CA 1
ATOM 671 C C . GLN A 1 83 ? 21.729 -16.184 30.786 1.00 89.56 83 GLN A C 1
ATOM 673 O O . GLN A 1 83 ? 20.999 -15.710 31.655 1.00 89.56 83 GLN A O 1
ATOM 678 N N . ARG A 1 84 ? 23.031 -15.884 30.710 1.00 90.69 84 ARG A N 1
ATOM 679 C CA . ARG A 1 84 ? 23.703 -14.942 31.616 1.00 90.69 84 ARG A CA 1
ATOM 680 C C . ARG A 1 84 ? 23.161 -13.525 31.449 1.00 90.69 84 ARG A C 1
ATOM 682 O O . ARG A 1 84 ? 22.878 -12.864 32.443 1.00 90.69 84 ARG A O 1
ATOM 689 N N . GLU A 1 85 ? 22.987 -13.068 30.211 1.00 91.19 85 GLU A N 1
ATOM 690 C CA . GLU A 1 85 ? 22.432 -11.746 29.914 1.00 91.19 85 GLU A CA 1
ATOM 691 C C . GLU A 1 85 ? 21.000 -11.608 30.436 1.00 91.19 85 GLU A C 1
ATOM 693 O O . GLU A 1 85 ? 20.704 -10.607 31.083 1.00 91.19 85 GLU A O 1
ATOM 698 N N . ILE A 1 86 ? 20.153 -12.629 30.253 1.00 92.62 86 ILE A N 1
ATOM 699 C CA . ILE A 1 86 ? 18.796 -12.683 30.820 1.00 92.62 86 ILE A CA 1
ATOM 700 C C . ILE A 1 86 ? 18.841 -12.631 32.352 1.00 92.62 86 ILE A C 1
ATOM 702 O O . ILE A 1 86 ? 18.119 -11.840 32.950 1.00 92.62 86 ILE A O 1
ATOM 706 N N . ALA A 1 87 ? 19.702 -13.427 32.995 1.00 90.31 87 ALA A N 1
ATOM 707 C CA . ALA A 1 87 ? 19.803 -13.469 34.456 1.00 90.31 87 ALA A CA 1
ATOM 708 C C . ALA A 1 87 ? 20.297 -12.142 35.062 1.00 90.31 87 ALA A C 1
ATOM 710 O O . ALA A 1 87 ? 19.876 -11.761 36.149 1.00 90.31 87 ALA A O 1
ATOM 711 N N . SER A 1 88 ? 21.175 -11.428 34.354 1.00 90.88 88 SER A N 1
ATOM 712 C CA . SER A 1 88 ? 21.697 -10.115 34.763 1.00 90.88 88 SER A CA 1
ATOM 713 C C . SER A 1 88 ? 20.834 -8.922 34.321 1.00 90.88 88 SER A C 1
ATOM 715 O O . SER A 1 88 ? 21.199 -7.774 34.576 1.00 90.88 88 SER A O 1
ATOM 717 N N . ALA A 1 89 ? 19.718 -9.154 33.619 1.00 90.19 89 ALA A N 1
ATOM 718 C CA . ALA A 1 89 ? 18.922 -8.086 33.027 1.00 90.19 89 ALA A CA 1
ATOM 719 C C . ALA A 1 89 ? 18.065 -7.356 34.073 1.00 90.19 89 ALA A C 1
ATOM 721 O O . ALA A 1 89 ? 17.021 -7.851 34.496 1.00 90.19 89 ALA A O 1
ATOM 722 N N . SER A 1 90 ? 18.441 -6.120 34.395 1.00 90.81 90 SER A N 1
ATOM 723 C CA . SER A 1 90 ? 17.645 -5.188 35.203 1.00 90.81 90 SER A CA 1
ATOM 724 C C . SER A 1 90 ? 17.181 -3.970 34.393 1.00 90.81 90 SER A C 1
ATOM 726 O O . SER A 1 90 ? 17.759 -3.634 33.353 1.00 90.81 90 SER A O 1
ATOM 728 N N . GLN A 1 91 ? 16.108 -3.320 34.851 1.00 89.38 91 GLN A N 1
ATOM 729 C CA . GLN A 1 91 ? 15.519 -2.138 34.223 1.00 89.38 91 GLN A CA 1
ATOM 730 C C . GLN A 1 91 ? 16.484 -0.944 34.277 1.00 89.38 91 GLN A C 1
ATOM 732 O O . GLN A 1 91 ? 16.681 -0.268 33.266 1.00 89.38 91 GLN A O 1
ATOM 737 N N . GLY A 1 92 ? 17.112 -0.691 35.428 1.00 87.19 92 GLY A N 1
ATOM 738 C CA . GLY A 1 92 ? 18.059 0.412 35.590 1.00 87.19 92 GLY A CA 1
ATOM 739 C C . GLY A 1 92 ? 17.418 1.761 35.247 1.00 87.19 92 GLY A C 1
ATOM 740 O O . GLY A 1 92 ? 16.354 2.098 35.757 1.00 87.19 92 GLY A O 1
ATOM 741 N N . THR A 1 93 ? 18.036 2.539 34.359 1.00 83.88 93 THR A N 1
ATOM 742 C CA . THR A 1 93 ? 17.513 3.843 33.900 1.00 83.88 93 THR A CA 1
ATOM 743 C C . THR A 1 93 ? 16.572 3.748 32.693 1.00 83.88 93 THR A C 1
ATOM 745 O O . THR A 1 93 ? 16.113 4.773 32.189 1.00 83.88 93 THR A O 1
ATOM 748 N N . LEU A 1 94 ? 16.290 2.540 32.196 1.00 87.69 94 LEU A N 1
ATOM 749 C CA . LEU A 1 94 ? 15.435 2.337 31.029 1.00 87.69 94 LEU A CA 1
ATOM 750 C C . LEU A 1 94 ? 13.948 2.473 31.394 1.00 87.69 94 LEU A C 1
ATOM 752 O O . LEU A 1 94 ? 13.517 2.118 32.494 1.00 87.69 94 LEU A O 1
ATOM 756 N N . SER A 1 95 ? 13.135 2.917 30.431 1.00 89.31 95 SER A N 1
ATOM 757 C CA . SER A 1 95 ? 11.674 2.832 30.550 1.00 89.31 95 SER A CA 1
ATOM 758 C C . SER A 1 95 ? 11.218 1.372 30.596 1.00 89.31 95 SER A C 1
ATOM 760 O O . SER A 1 95 ? 11.887 0.487 30.044 1.00 89.31 95 SER A O 1
ATOM 762 N N . VAL A 1 96 ? 10.049 1.104 31.191 1.00 89.81 96 VAL A N 1
ATOM 763 C CA . VAL A 1 96 ? 9.505 -0.267 31.266 1.00 89.81 96 VAL A CA 1
ATOM 764 C C . VAL A 1 96 ? 9.360 -0.875 29.864 1.00 89.81 96 VAL A C 1
ATOM 766 O O . VAL A 1 96 ? 9.642 -2.056 29.654 1.00 89.81 96 VAL A O 1
ATOM 769 N N . SER A 1 97 ? 8.994 -0.059 28.868 1.00 90.25 97 SER A N 1
ATOM 770 C CA . SER A 1 97 ? 8.898 -0.491 27.470 1.00 90.25 97 SER A CA 1
ATOM 771 C C . SER A 1 97 ? 10.239 -0.900 26.859 1.00 90.25 97 SER A C 1
ATOM 773 O O . SER A 1 97 ? 10.298 -1.905 26.150 1.00 90.25 97 SER A O 1
ATOM 775 N N . ALA A 1 98 ? 11.308 -0.137 27.102 1.00 89.31 98 ALA A N 1
ATOM 776 C CA . ALA A 1 98 ? 12.632 -0.454 26.570 1.00 89.31 98 ALA A CA 1
ATOM 777 C C . ALA A 1 98 ? 13.219 -1.706 27.242 1.00 89.31 98 ALA A C 1
ATOM 779 O O . ALA A 1 98 ? 13.787 -2.565 26.566 1.00 89.31 98 ALA A O 1
ATOM 780 N N . TYR A 1 99 ? 13.014 -1.846 28.554 1.00 93.06 99 TYR A N 1
ATOM 781 C CA . TYR A 1 99 ? 13.425 -3.027 29.310 1.00 93.06 99 TYR A CA 1
ATOM 782 C C . TYR A 1 99 ? 12.710 -4.299 28.830 1.00 93.06 99 TYR A C 1
ATOM 784 O O . TYR A 1 99 ? 13.362 -5.292 28.499 1.00 93.06 99 TYR A O 1
ATOM 792 N N . PHE A 1 100 ? 11.380 -4.254 28.689 1.00 92.69 100 PHE A N 1
ATOM 793 C CA . PHE A 1 100 ? 10.606 -5.390 28.189 1.00 92.69 100 PHE A CA 1
ATOM 794 C C . PHE A 1 100 ? 11.006 -5.784 26.758 1.00 92.69 100 PHE A C 1
ATOM 796 O O . PHE A 1 100 ? 11.131 -6.968 26.455 1.00 92.69 100 PHE A O 1
ATOM 803 N N . ALA A 1 101 ? 11.264 -4.807 25.881 1.00 91.25 101 ALA A N 1
ATOM 804 C CA . ALA A 1 101 ? 11.735 -5.077 24.523 1.00 91.25 101 ALA A CA 1
ATOM 805 C C . ALA A 1 101 ? 13.102 -5.786 24.507 1.00 91.25 101 ALA A C 1
ATOM 807 O O . ALA A 1 101 ? 13.300 -6.708 23.713 1.00 91.25 101 ALA A O 1
ATOM 808 N N . LYS A 1 102 ? 14.022 -5.398 25.403 1.00 92.62 102 LYS A N 1
ATOM 809 C CA . LYS A 1 102 ? 15.329 -6.052 25.562 1.00 92.62 102 LYS A CA 1
ATOM 810 C C . LYS A 1 102 ? 15.178 -7.508 26.012 1.00 92.62 102 LYS A C 1
ATOM 812 O O . LYS A 1 102 ? 15.751 -8.389 25.379 1.00 92.62 102 LYS A O 1
ATOM 817 N N . LEU A 1 103 ? 14.383 -7.767 27.052 1.00 92.44 103 LEU A N 1
ATOM 818 C CA . LEU A 1 103 ? 14.117 -9.129 27.532 1.00 92.44 103 LEU A CA 1
ATOM 819 C C . LEU A 1 103 ? 13.448 -9.996 26.466 1.00 92.44 103 LEU A C 1
ATOM 821 O O . LEU A 1 103 ? 13.899 -11.107 26.205 1.00 92.44 103 LEU A O 1
ATOM 825 N N . LYS A 1 104 ? 12.422 -9.464 25.794 1.00 92.06 104 LYS A N 1
ATOM 826 C CA . LYS A 1 104 ? 11.715 -10.180 24.731 1.00 92.06 104 LYS A CA 1
ATOM 827 C C . LYS A 1 104 ? 12.649 -10.583 23.593 1.00 92.06 104 LYS A C 1
ATOM 829 O O . LYS A 1 104 ? 12.590 -11.720 23.142 1.00 92.06 104 LYS A O 1
ATOM 834 N N . LYS A 1 105 ? 13.546 -9.683 23.180 1.00 92.00 105 LYS A N 1
ATOM 835 C CA . LYS A 1 105 ? 14.576 -9.990 22.184 1.00 92.00 105 LYS A CA 1
ATOM 836 C C . LYS A 1 105 ? 15.457 -11.165 22.632 1.00 92.00 105 LYS A C 1
ATOM 838 O O . LYS A 1 105 ? 15.654 -12.092 21.854 1.00 92.00 105 LYS A O 1
ATOM 843 N N . LEU A 1 106 ? 15.940 -11.155 23.877 1.00 91.56 106 LEU A N 1
ATOM 844 C CA . LEU A 1 106 ? 16.781 -12.232 24.419 1.00 91.56 106 LEU A CA 1
ATOM 845 C C . LEU A 1 106 ? 16.033 -13.574 24.510 1.00 91.56 106 LEU A C 1
ATOM 847 O O . LEU A 1 106 ? 16.596 -14.615 24.168 1.00 91.56 106 LEU A O 1
ATOM 851 N N . TRP A 1 107 ? 14.763 -13.565 24.926 1.00 92.38 107 TRP A N 1
ATOM 852 C CA . TRP A 1 107 ? 13.923 -14.767 24.954 1.00 92.38 107 TRP A CA 1
ATOM 853 C C . TRP A 1 107 ? 13.669 -15.330 23.555 1.00 92.38 107 TRP A C 1
ATOM 855 O O . TRP A 1 107 ? 13.778 -16.541 23.359 1.00 92.38 107 TRP A O 1
ATOM 865 N N . ASP A 1 108 ? 13.369 -14.468 22.581 1.00 88.56 108 ASP A N 1
ATOM 866 C CA . ASP A 1 108 ? 13.126 -14.867 21.193 1.00 88.56 108 ASP A CA 1
ATOM 867 C C . ASP A 1 108 ? 14.401 -15.462 20.561 1.00 88.56 108 ASP A C 1
ATOM 869 O O . ASP A 1 108 ? 14.338 -16.493 19.882 1.00 88.56 108 ASP A O 1
ATOM 873 N N . GLU A 1 109 ? 15.574 -14.877 20.834 1.00 87.44 109 GLU A N 1
ATOM 874 C CA . GLU A 1 109 ? 16.875 -15.408 20.400 1.00 87.44 109 GLU A CA 1
ATOM 875 C C . GLU A 1 109 ? 17.180 -16.773 21.039 1.00 87.44 109 GLU A C 1
ATOM 877 O O . GLU A 1 109 ? 17.520 -17.728 20.333 1.00 87.44 109 GLU A O 1
ATOM 882 N N . LEU A 1 110 ? 16.972 -16.920 22.353 1.00 87.19 110 LEU A N 1
ATOM 883 C CA . LEU A 1 110 ? 17.161 -18.193 23.055 1.00 87.19 110 LEU A CA 1
ATOM 884 C C . LEU A 1 110 ? 16.176 -19.271 22.568 1.00 87.19 110 LEU A C 1
ATOM 886 O O . LEU A 1 110 ? 16.552 -20.437 22.416 1.00 87.19 110 LEU A O 1
ATOM 890 N N . GLY A 1 111 ? 14.929 -18.890 22.282 1.00 83.44 111 GLY A N 1
ATOM 891 C CA . GLY A 1 111 ? 13.896 -19.768 21.733 1.00 83.44 111 GLY A CA 1
ATOM 892 C C . GLY A 1 111 ? 14.217 -20.269 20.322 1.00 83.44 111 GLY A C 1
ATOM 893 O O . GLY A 1 111 ? 13.912 -21.416 19.993 1.00 83.44 111 GLY A O 1
ATOM 894 N N . CYS A 1 112 ? 14.896 -19.458 19.505 1.00 79.69 112 CYS A N 1
ATOM 895 C CA . CYS A 1 112 ? 15.376 -19.880 18.186 1.00 79.69 112 CYS A CA 1
ATOM 896 C C . CYS A 1 112 ? 16.464 -20.963 18.273 1.00 79.69 112 CYS A C 1
ATOM 898 O O . CYS A 1 112 ? 16.495 -21.861 17.426 1.00 79.69 112 CYS A O 1
ATOM 900 N N . LEU A 1 113 ? 17.328 -20.895 19.294 1.00 76.06 113 LEU A N 1
ATOM 901 C CA . LEU A 1 113 ? 18.399 -21.869 19.533 1.00 76.06 113 LEU A CA 1
ATOM 902 C C . LEU A 1 113 ? 17.882 -23.156 20.191 1.00 76.06 113 LEU A C 1
ATOM 904 O O . LEU A 1 113 ? 18.308 -24.251 19.832 1.00 76.06 113 LEU A O 1
ATOM 908 N N . ARG A 1 114 ? 16.941 -23.041 21.135 1.00 74.56 114 ARG A N 1
ATOM 909 C CA . ARG A 1 114 ? 16.333 -24.171 21.854 1.00 74.56 114 ARG A CA 1
ATOM 910 C C . ARG A 1 114 ? 14.927 -24.458 21.332 1.00 74.56 114 ARG A C 1
ATOM 912 O O . ARG A 1 114 ? 13.928 -24.174 21.997 1.00 74.56 114 ARG A O 1
ATOM 919 N N . LYS A 1 115 ? 14.847 -25.056 20.141 1.00 65.88 115 LYS A N 1
ATOM 920 C CA . LYS A 1 115 ? 13.569 -25.503 19.568 1.00 65.88 115 LYS A CA 1
ATOM 921 C C . LYS A 1 115 ? 12.938 -26.558 20.476 1.00 65.88 115 LYS A C 1
ATOM 923 O O . LYS A 1 115 ? 13.564 -27.564 20.798 1.00 65.88 115 LYS A O 1
ATOM 928 N N . THR A 1 116 ? 11.688 -26.342 20.873 1.00 64.25 116 THR A N 1
ATOM 929 C CA . THR A 1 116 ? 10.907 -27.374 21.559 1.00 64.25 116 THR A CA 1
ATOM 930 C C . THR A 1 116 ? 10.562 -28.490 20.577 1.00 64.25 116 THR A C 1
ATOM 932 O O . THR A 1 116 ? 10.163 -28.185 19.448 1.00 64.25 116 THR A O 1
ATOM 935 N N . PRO A 1 117 ? 10.682 -29.765 20.977 1.00 67.06 117 PRO A N 1
ATOM 936 C CA . PRO A 1 117 ? 10.269 -30.879 20.132 1.00 67.06 117 PRO A CA 1
ATOM 937 C C . PRO A 1 117 ? 8.769 -30.789 19.821 1.00 67.06 117 PRO A C 1
ATOM 939 O O . PRO A 1 117 ? 7.988 -30.287 20.626 1.00 67.06 117 PRO A O 1
ATOM 942 N N . SER A 1 118 ? 8.348 -31.267 18.651 1.00 58.03 118 SER A N 1
ATOM 943 C CA . SER A 1 118 ? 6.928 -31.372 18.307 1.00 58.03 118 SER A CA 1
ATOM 944 C C . SER A 1 118 ? 6.326 -32.629 18.946 1.00 58.03 118 SER A C 1
ATOM 946 O O . SER A 1 118 ? 6.796 -33.729 18.669 1.00 58.03 118 SER A O 1
ATOM 948 N N . CYS A 1 119 ? 5.278 -32.485 19.758 1.00 69.19 119 CYS A N 1
ATOM 949 C CA . CYS A 1 119 ? 4.492 -33.589 20.312 1.00 69.19 119 CYS A CA 1
ATOM 950 C C . CYS A 1 119 ? 3.001 -33.323 20.101 1.00 69.19 119 CYS A C 1
ATOM 952 O O . CYS A 1 119 ? 2.540 -32.191 20.217 1.00 69.19 119 CYS A O 1
ATOM 954 N N . SER A 1 120 ? 2.229 -34.376 19.859 1.00 68.62 120 SER A N 1
ATOM 955 C CA . SER A 1 120 ? 0.761 -34.351 19.811 1.00 68.62 120 SER A CA 1
ATOM 956 C C . SER A 1 120 ? 0.105 -34.514 21.193 1.00 68.62 120 SER A C 1
ATOM 958 O O . SER A 1 120 ? -1.115 -34.553 21.297 1.00 68.62 120 SER A O 1
ATOM 960 N N . CYS A 1 121 ? 0.901 -34.612 22.261 1.00 66.88 121 CYS A N 1
ATOM 961 C CA . CYS A 1 121 ? 0.490 -35.170 23.549 1.00 66.88 121 CYS A CA 1
ATOM 962 C C . CYS A 1 121 ? -0.019 -34.172 24.611 1.00 66.88 121 CYS A C 1
ATOM 964 O O . CYS A 1 121 ? -0.072 -34.525 25.781 1.00 66.88 121 CYS A O 1
ATOM 966 N N . GLY A 1 122 ? -0.376 -32.928 24.277 1.00 68.06 122 GLY A N 1
ATOM 967 C CA . GLY A 1 122 ? -0.859 -31.940 25.267 1.00 68.06 122 GLY A CA 1
ATOM 968 C C . GLY A 1 122 ? 0.213 -31.395 26.232 1.00 68.06 122 GLY A C 1
ATOM 969 O O . GLY A 1 122 ? 0.152 -30.223 26.585 1.00 68.06 122 GLY A O 1
ATOM 970 N N . ALA A 1 123 ? 1.265 -32.165 26.532 1.00 73.12 123 ALA A N 1
ATOM 971 C CA . ALA A 1 123 ? 2.415 -31.767 27.355 1.00 73.12 123 ALA A CA 1
ATOM 972 C C . ALA A 1 123 ? 3.170 -30.531 26.822 1.00 73.12 123 ALA A C 1
ATOM 974 O O . ALA A 1 123 ? 3.816 -29.810 27.577 1.00 73.12 123 ALA A O 1
ATOM 975 N N . LEU A 1 124 ? 3.066 -30.236 25.519 1.00 73.44 124 LEU A N 1
ATOM 976 C CA . LEU A 1 124 ? 3.611 -28.994 24.958 1.00 73.44 124 LEU A CA 1
ATOM 977 C C . LEU A 1 124 ? 2.889 -27.742 25.449 1.00 73.44 124 LEU A C 1
ATOM 979 O O . LEU A 1 124 ? 3.512 -26.686 25.517 1.00 73.44 124 LEU A O 1
ATOM 983 N N . LYS A 1 125 ? 1.598 -27.852 25.771 1.00 76.00 125 LYS A N 1
ATOM 984 C CA . LYS A 1 125 ? 0.825 -26.737 26.307 1.00 76.00 125 LYS A CA 1
ATOM 985 C C . LYS A 1 125 ? 1.293 -26.410 27.723 1.00 76.00 125 LYS A C 1
ATOM 987 O O . LYS A 1 125 ? 1.612 -25.261 27.988 1.00 76.00 125 LYS A O 1
ATOM 992 N N . GLU A 1 126 ? 1.454 -27.427 28.567 1.00 76.81 126 GLU A N 1
ATOM 993 C CA . GLU A 1 126 ? 1.983 -27.271 29.929 1.00 76.81 126 GLU A CA 1
ATOM 994 C C . GLU A 1 126 ? 3.424 -26.736 29.925 1.00 76.81 126 GLU A C 1
ATOM 996 O O . GLU A 1 126 ? 3.756 -25.826 30.678 1.00 76.81 126 GLU A O 1
ATOM 1001 N N . LEU A 1 127 ? 4.282 -27.219 29.016 1.00 78.81 127 LEU A N 1
ATOM 1002 C CA . LEU A 1 127 ? 5.645 -26.696 28.865 1.00 78.81 127 LEU A CA 1
ATOM 1003 C C . LEU A 1 127 ? 5.671 -25.234 28.385 1.00 78.81 127 LEU A C 1
ATOM 1005 O O . LEU A 1 127 ? 6.548 -24.471 28.789 1.00 78.81 127 LEU A O 1
ATOM 1009 N N . ALA A 1 128 ? 4.746 -24.840 27.506 1.00 80.00 128 ALA A N 1
ATOM 1010 C CA . ALA A 1 128 ? 4.622 -23.457 27.053 1.00 80.00 128 ALA A CA 1
ATOM 1011 C C . ALA A 1 128 ? 4.123 -22.541 28.180 1.00 80.00 128 ALA A C 1
ATOM 1013 O O . ALA A 1 128 ? 4.687 -21.467 28.372 1.00 80.00 128 ALA A O 1
ATOM 1014 N N . GLU A 1 129 ? 3.139 -22.994 28.959 1.00 82.88 129 GLU A N 1
ATOM 1015 C CA . GLU A 1 129 ? 2.630 -22.281 30.134 1.00 82.88 129 GLU A CA 1
ATOM 1016 C C . GLU A 1 129 ? 3.731 -22.097 31.192 1.00 82.88 129 GLU A C 1
ATOM 1018 O O . GLU A 1 129 ? 3.928 -20.978 31.663 1.00 82.88 129 GLU A O 1
ATOM 1023 N N . MET A 1 130 ? 4.538 -23.131 31.472 1.00 82.00 130 MET A N 1
ATOM 1024 C CA . MET A 1 130 ? 5.699 -23.020 32.372 1.00 82.00 130 MET A CA 1
ATOM 1025 C C . MET A 1 130 ? 6.742 -22.003 31.875 1.00 82.00 130 MET A C 1
ATOM 1027 O O . MET A 1 130 ? 7.255 -21.191 32.646 1.00 82.00 130 MET A O 1
ATOM 1031 N N . LYS A 1 131 ? 7.031 -21.977 30.568 1.00 85.56 131 LYS A N 1
ATOM 1032 C CA . LYS A 1 131 ? 7.943 -20.973 29.991 1.00 85.56 131 LYS A CA 1
ATOM 1033 C C . LYS A 1 131 ? 7.393 -19.554 30.100 1.00 85.56 131 LYS A C 1
ATOM 1035 O O . LYS A 1 131 ? 8.151 -18.619 30.350 1.00 85.56 131 LYS A O 1
ATOM 1040 N N . GLU A 1 132 ? 6.090 -19.373 29.903 1.00 85.62 132 GLU A N 1
ATOM 1041 C CA . GLU A 1 132 ? 5.452 -18.069 30.077 1.00 85.62 132 GLU A CA 1
ATOM 1042 C C . GLU A 1 132 ? 5.493 -17.605 31.536 1.00 85.62 132 GLU A C 1
ATOM 1044 O O . GLU A 1 132 ? 5.728 -16.419 31.783 1.00 85.62 132 GLU A O 1
ATOM 1049 N N . THR A 1 133 ? 5.335 -18.515 32.502 1.00 86.50 133 THR A N 1
ATOM 1050 C CA . THR A 1 133 ? 5.495 -18.180 33.923 1.00 86.50 133 THR A CA 1
ATOM 1051 C C . THR A 1 133 ? 6.937 -17.817 34.272 1.00 86.50 133 THR A C 1
ATOM 1053 O O . THR A 1 133 ? 7.153 -16.842 34.992 1.00 86.50 133 THR A O 1
ATOM 1056 N N . ASP A 1 134 ? 7.932 -18.501 33.702 1.00 89.44 134 ASP A N 1
ATOM 1057 C CA . ASP A 1 134 ? 9.347 -18.170 33.913 1.00 89.44 134 ASP A CA 1
ATOM 1058 C C . ASP A 1 134 ? 9.691 -16.784 33.355 1.00 89.44 134 ASP A C 1
ATOM 1060 O O . ASP A 1 134 ? 10.341 -15.979 34.024 1.00 89.44 134 ASP A O 1
ATOM 1064 N N . HIS A 1 135 ? 9.211 -16.463 32.149 1.00 92.75 135 HIS A N 1
ATOM 1065 C CA . HIS A 1 135 ? 9.375 -15.133 31.560 1.00 92.75 135 HIS A CA 1
ATOM 1066 C C . HIS A 1 135 ? 8.696 -14.042 32.404 1.00 92.75 135 HIS A C 1
ATOM 1068 O O . HIS A 1 135 ? 9.231 -12.938 32.529 1.00 92.75 135 HIS A O 1
ATOM 1074 N N . LEU A 1 136 ? 7.536 -14.335 33.009 1.00 92.12 136 LEU A N 1
ATOM 1075 C CA . LEU A 1 136 ? 6.859 -13.405 33.916 1.00 92.12 136 LEU A CA 1
ATOM 1076 C C . LEU A 1 136 ? 7.729 -13.126 35.141 1.00 92.12 136 LEU A C 1
ATOM 1078 O O . LEU A 1 136 ? 7.936 -11.963 35.481 1.00 92.12 136 LEU A O 1
ATOM 1082 N N . MET A 1 137 ? 8.250 -14.174 35.781 1.00 91.25 137 MET A N 1
ATOM 1083 C CA . MET A 1 137 ? 9.107 -14.028 36.956 1.00 91.25 137 MET A CA 1
ATOM 1084 C C . MET A 1 137 ? 10.385 -13.258 36.618 1.00 91.25 137 MET A C 1
ATOM 1086 O O . MET A 1 137 ? 10.707 -12.293 37.306 1.00 91.25 137 MET A O 1
ATOM 1090 N N . GLN A 1 138 ? 11.056 -13.597 35.514 1.00 91.44 138 GLN A N 1
ATOM 1091 C CA . GLN A 1 138 ? 12.258 -12.893 35.052 1.00 91.44 138 GLN A CA 1
ATOM 1092 C C . GLN A 1 138 ? 11.998 -11.403 34.799 1.00 91.44 138 GLN A C 1
ATOM 1094 O O . GLN A 1 138 ? 12.802 -10.564 35.198 1.00 91.44 138 GLN A O 1
ATOM 1099 N N . PHE A 1 139 ? 10.857 -11.062 34.191 1.00 93.56 139 PHE A N 1
ATOM 1100 C CA . PHE A 1 139 ? 10.461 -9.670 33.996 1.00 93.56 139 PHE A CA 1
ATOM 1101 C C . PHE A 1 139 ? 10.236 -8.945 35.324 1.00 93.56 139 PHE A C 1
ATOM 1103 O O . PHE A 1 139 ? 10.770 -7.859 35.517 1.00 93.56 139 PHE A O 1
ATOM 1110 N N . LEU A 1 140 ? 9.474 -9.536 36.250 1.00 90.75 140 LEU A N 1
ATOM 1111 C CA . LEU A 1 140 ? 9.158 -8.911 37.538 1.00 90.75 140 LEU A CA 1
ATOM 1112 C C . LEU A 1 140 ? 10.385 -8.759 38.449 1.00 90.75 140 LEU A C 1
ATOM 1114 O O . LEU A 1 140 ? 10.450 -7.799 39.219 1.00 90.75 140 LEU A O 1
ATOM 1118 N N . MET A 1 141 ? 11.343 -9.685 38.368 1.00 89.19 141 MET A N 1
ATOM 1119 C CA . MET A 1 141 ? 12.566 -9.675 39.175 1.00 89.19 141 MET A CA 1
ATOM 1120 C C . MET A 1 141 ? 13.509 -8.525 38.822 1.00 89.19 141 MET A C 1
ATOM 1122 O O . MET A 1 141 ? 14.153 -7.991 39.718 1.00 89.19 141 MET A O 1
ATOM 1126 N N . GLY A 1 142 ? 13.599 -8.134 37.548 1.00 89.69 142 GLY A N 1
ATOM 1127 C CA . GLY A 1 142 ? 14.504 -7.062 37.132 1.00 89.69 142 GLY A CA 1
ATOM 1128 C C . GLY A 1 142 ? 13.865 -5.675 37.034 1.00 89.69 142 GLY A C 1
ATOM 1129 O O . GLY A 1 142 ? 14.556 -4.735 36.646 1.00 89.69 142 GLY A O 1
ATOM 1130 N N . LEU A 1 143 ? 12.582 -5.513 37.380 1.00 90.38 143 LEU A N 1
ATOM 1131 C CA . LEU A 1 143 ? 11.954 -4.191 37.507 1.00 90.38 143 LEU A CA 1
ATOM 1132 C C . LEU A 1 143 ? 12.543 -3.398 38.675 1.00 90.38 143 LEU A C 1
ATOM 1134 O O . LEU A 1 143 ? 12.912 -3.960 39.704 1.00 90.38 143 LEU A O 1
ATOM 1138 N N . ASN A 1 144 ? 12.555 -2.074 38.531 1.00 88.62 144 ASN A N 1
ATOM 1139 C CA . ASN A 1 144 ? 12.995 -1.173 39.591 1.00 88.62 144 ASN A CA 1
ATOM 1140 C C . ASN A 1 144 ? 12.062 -1.218 40.813 1.00 88.62 144 ASN A C 1
ATOM 1142 O O . ASN A 1 144 ? 10.849 -1.406 40.681 1.00 88.62 144 ASN A O 1
ATOM 1146 N N . ASP A 1 145 ? 12.610 -0.915 41.992 1.00 84.56 145 ASP A N 1
ATOM 1147 C CA . ASP A 1 145 ? 11.873 -0.903 43.269 1.00 84.56 145 ASP A CA 1
ATOM 1148 C C . ASP A 1 145 ? 10.707 0.094 43.294 1.00 84.56 145 ASP A C 1
ATOM 1150 O O . ASP A 1 145 ? 9.741 -0.072 44.037 1.00 84.56 145 ASP A O 1
ATOM 1154 N N . THR A 1 146 ? 10.711 1.092 42.407 1.00 84.62 146 THR A N 1
ATOM 1155 C CA . THR A 1 146 ? 9.568 1.996 42.215 1.00 84.62 146 THR A CA 1
ATOM 1156 C C . THR A 1 146 ? 8.275 1.248 41.881 1.00 84.62 146 THR A C 1
ATOM 1158 O O . THR A 1 146 ? 7.191 1.731 42.219 1.00 84.62 146 THR A O 1
ATOM 1161 N N . PHE A 1 147 ? 8.371 0.069 41.264 1.00 87.06 147 PHE A N 1
ATOM 1162 C CA . PHE A 1 147 ? 7.250 -0.789 40.888 1.00 87.06 147 PHE A CA 1
ATOM 1163 C C . PHE A 1 147 ? 6.995 -1.930 41.887 1.00 87.06 147 PHE A C 1
ATOM 1165 O O . PHE A 1 147 ? 6.199 -2.823 41.600 1.00 87.06 147 PHE A O 1
ATOM 1172 N N . GLU A 1 148 ? 7.602 -1.909 43.076 1.00 85.69 148 GLU A N 1
ATOM 1173 C CA . GLU A 1 148 ? 7.418 -2.951 44.094 1.00 85.69 148 GLU A CA 1
ATOM 1174 C C . GLU A 1 148 ? 5.940 -3.163 44.465 1.00 85.69 148 GLU A C 1
ATOM 1176 O O . GLU A 1 148 ? 5.473 -4.300 44.537 1.00 85.69 148 GLU A O 1
ATOM 1181 N N . GLY A 1 149 ? 5.173 -2.077 44.613 1.00 85.62 149 GLY A N 1
ATOM 1182 C CA . GLY A 1 149 ? 3.749 -2.157 44.946 1.00 85.62 149 GLY A CA 1
ATOM 1183 C C . GLY A 1 149 ? 2.919 -2.898 43.890 1.00 85.62 149 GLY A C 1
ATOM 1184 O O . GLY A 1 149 ? 2.116 -3.767 44.231 1.00 85.62 149 GLY A O 1
ATOM 1185 N N . ILE A 1 150 ? 3.139 -2.608 42.601 1.00 86.38 150 ILE A N 1
ATOM 1186 C CA . ILE A 1 150 ? 2.422 -3.284 41.508 1.00 86.38 150 ILE A CA 1
ATOM 1187 C C . ILE A 1 150 ? 2.946 -4.713 41.294 1.00 86.38 150 ILE A C 1
ATOM 1189 O O . ILE A 1 150 ? 2.163 -5.608 40.982 1.00 86.38 150 ILE A O 1
ATOM 1193 N N . ARG A 1 151 ? 4.240 -4.961 41.546 1.00 90.81 151 ARG A N 1
ATOM 1194 C CA . ARG A 1 151 ? 4.839 -6.306 41.567 1.00 90.81 151 ARG A CA 1
ATOM 1195 C C . ARG A 1 151 ? 4.156 -7.187 42.612 1.00 90.81 151 ARG A C 1
ATOM 1197 O O . ARG A 1 151 ? 3.724 -8.285 42.277 1.00 90.81 151 ARG A O 1
ATOM 1204 N N . GLY A 1 152 ? 3.984 -6.685 43.836 1.00 86.81 152 GLY A N 1
ATOM 1205 C CA . GLY A 1 152 ? 3.250 -7.384 44.892 1.00 86.81 152 GLY A CA 1
ATOM 1206 C C . GLY A 1 152 ? 1.807 -7.696 44.488 1.00 86.81 152 GLY A C 1
ATOM 1207 O O . GLY A 1 152 ? 1.362 -8.829 44.629 1.00 86.81 152 GLY A O 1
ATOM 1208 N N . GLN A 1 153 ? 1.092 -6.729 43.904 1.00 87.50 153 GLN A N 1
ATOM 1209 C CA . GLN A 1 153 ? -0.279 -6.945 43.419 1.00 87.50 153 GLN A CA 1
ATOM 1210 C C . GLN A 1 153 ? -0.371 -8.020 42.332 1.00 87.50 153 GLN A C 1
ATOM 1212 O O . GLN A 1 153 ? -1.290 -8.831 42.362 1.00 87.50 153 GLN A O 1
ATOM 1217 N N . ILE A 1 154 ? 0.574 -8.047 41.388 1.00 89.94 154 ILE A N 1
ATOM 1218 C CA . ILE A 1 154 ? 0.610 -9.050 40.315 1.00 89.94 154 ILE A CA 1
ATOM 1219 C C . ILE A 1 154 ? 0.869 -10.452 40.876 1.00 89.94 154 ILE A C 1
ATOM 1221 O O . ILE A 1 154 ? 0.228 -11.401 40.431 1.00 89.94 154 ILE A O 1
ATOM 1225 N N . LEU A 1 155 ? 1.768 -10.579 41.856 1.00 89.62 155 LEU A N 1
ATOM 1226 C CA . LEU A 1 155 ? 2.086 -11.859 42.501 1.00 89.62 155 LEU A CA 1
ATOM 1227 C C . LEU A 1 155 ? 0.941 -12.400 43.372 1.00 89.62 155 LEU A C 1
ATOM 1229 O O . LEU A 1 155 ? 0.893 -13.597 43.627 1.00 89.62 155 LEU A O 1
ATOM 1233 N N . MET A 1 156 ? 0.011 -11.541 43.798 1.00 87.69 156 MET A N 1
ATOM 1234 C CA . MET A 1 156 ? -1.187 -11.928 44.554 1.00 87.69 156 MET A CA 1
ATOM 1235 C C . MET A 1 156 ? -2.375 -12.346 43.665 1.00 87.69 156 MET A C 1
ATOM 1237 O O . MET A 1 156 ? -3.441 -12.667 44.188 1.00 87.69 156 MET A O 1
ATOM 1241 N N . LEU A 1 157 ? -2.238 -12.319 42.334 1.00 87.19 157 LEU A N 1
ATOM 1242 C CA . LEU A 1 157 ? -3.286 -12.783 41.420 1.00 87.19 157 LEU A CA 1
ATOM 1243 C C . LEU A 1 157 ? -3.245 -14.308 41.266 1.00 87.19 157 LEU A C 1
ATOM 1245 O O . LEU A 1 157 ? -2.213 -14.867 40.902 1.00 87.19 157 LEU A O 1
ATOM 1249 N N . GLU A 1 158 ? -4.396 -14.961 41.433 1.00 79.94 158 GLU A N 1
ATOM 1250 C CA . GLU A 1 158 ? -4.567 -16.397 41.193 1.00 79.94 158 GLU A CA 1
ATOM 1251 C C . GLU A 1 158 ? -5.692 -16.619 40.156 1.00 79.94 158 GLU A C 1
ATOM 1253 O O . GLU A 1 158 ? -6.844 -16.261 40.425 1.00 79.94 158 GLU A O 1
ATOM 1258 N N . PRO A 1 159 ? -5.404 -17.145 38.942 1.00 81.12 159 PRO A N 1
ATOM 1259 C CA . PRO A 1 159 ? -4.099 -17.569 38.417 1.00 81.12 159 PRO A CA 1
ATOM 1260 C C . PRO A 1 159 ? -3.197 -16.397 37.985 1.00 81.12 159 PRO A C 1
ATOM 1262 O O . PRO A 1 159 ? -3.681 -15.326 37.599 1.00 81.12 159 PRO A O 1
ATOM 1265 N N . LEU A 1 160 ? -1.877 -16.632 37.989 1.00 86.38 160 LEU A N 1
ATOM 1266 C CA . LEU A 1 160 ? -0.879 -15.644 37.572 1.00 86.38 160 LEU A CA 1
ATOM 1267 C C . LEU A 1 160 ? -1.141 -15.155 36.133 1.00 86.38 160 LEU A C 1
ATOM 1269 O O . LEU A 1 160 ? -1.451 -15.951 35.241 1.00 86.38 160 LEU A O 1
ATOM 1273 N N . PRO A 1 161 ? -1.028 -13.842 35.868 1.00 89.38 161 PRO A N 1
ATOM 1274 C CA . PRO A 1 161 ? -1.273 -13.296 34.540 1.00 89.38 161 PRO A CA 1
ATOM 1275 C C . PRO A 1 161 ? -0.127 -13.621 33.574 1.00 89.38 161 PRO A C 1
ATOM 1277 O O . PRO A 1 161 ? 1.032 -13.650 33.959 1.00 89.38 161 PRO A O 1
ATOM 1280 N N . THR A 1 162 ? -0.421 -13.732 32.277 1.00 90.50 162 THR A N 1
ATOM 1281 C CA . THR A 1 162 ? 0.619 -13.817 31.229 1.00 90.50 162 THR A CA 1
ATOM 1282 C C . THR A 1 162 ? 1.570 -12.612 31.273 1.00 90.50 162 THR A C 1
ATOM 1284 O O . THR A 1 162 ? 1.136 -11.499 31.598 1.00 90.50 162 THR A O 1
ATOM 1287 N N . VAL A 1 163 ? 2.817 -12.783 30.823 1.00 91.25 163 VAL A N 1
ATOM 1288 C CA . VAL A 1 163 ? 3.833 -11.710 30.761 1.00 91.25 163 VAL A CA 1
ATOM 1289 C C . VAL A 1 163 ? 3.318 -10.450 30.061 1.00 91.25 163 VAL A C 1
ATOM 1291 O O . VAL A 1 163 ? 3.525 -9.336 30.534 1.00 91.25 163 VAL A O 1
ATOM 1294 N N . THR A 1 164 ? 2.586 -10.607 28.954 1.00 88.88 164 THR A N 1
ATOM 1295 C CA . THR A 1 164 ? 2.027 -9.478 28.191 1.00 88.88 164 THR A CA 1
ATOM 1296 C C . THR A 1 164 ? 0.984 -8.698 28.991 1.00 88.88 164 THR A C 1
ATOM 1298 O O . THR A 1 164 ? 0.949 -7.468 28.934 1.00 88.88 164 THR A O 1
ATOM 1301 N N . LYS A 1 165 ? 0.155 -9.397 29.773 1.00 89.94 165 LYS A N 1
ATOM 1302 C CA . LYS A 1 165 ? -0.838 -8.775 30.657 1.00 89.94 165 LYS A CA 1
ATOM 1303 C C . LYS A 1 165 ? -0.162 -8.058 31.829 1.00 89.94 165 LYS A C 1
ATOM 1305 O O . LYS A 1 165 ? -0.564 -6.945 32.151 1.00 89.94 165 LYS A O 1
ATOM 1310 N N . ALA A 1 166 ? 0.879 -8.644 32.421 1.00 90.31 166 ALA A N 1
ATOM 1311 C CA . ALA A 1 166 ? 1.666 -7.995 33.470 1.00 90.31 166 ALA A CA 1
ATOM 1312 C C . ALA A 1 166 ? 2.372 -6.726 32.961 1.00 90.31 166 ALA A C 1
ATOM 1314 O O . ALA A 1 166 ? 2.253 -5.672 33.582 1.00 90.31 166 ALA A O 1
ATOM 1315 N N . TYR A 1 167 ? 3.009 -6.795 31.787 1.00 92.44 167 TYR A N 1
ATOM 1316 C CA . TYR A 1 167 ? 3.605 -5.639 31.112 1.00 92.44 167 TYR A CA 1
ATOM 1317 C C . TYR A 1 167 ? 2.585 -4.511 30.886 1.00 92.44 167 TYR A C 1
ATOM 1319 O O . TYR A 1 167 ? 2.858 -3.363 31.227 1.00 92.44 167 TYR A O 1
ATOM 1327 N N . ALA A 1 168 ? 1.384 -4.823 30.384 1.00 89.62 168 ALA A N 1
ATOM 1328 C CA . ALA A 1 168 ? 0.337 -3.822 30.166 1.00 89.62 168 ALA A CA 1
ATOM 1329 C C . ALA A 1 168 ? -0.144 -3.160 31.472 1.00 89.62 168 ALA A C 1
ATOM 1331 O O . ALA A 1 168 ? -0.388 -1.952 31.502 1.00 89.62 168 ALA A O 1
ATOM 1332 N N . THR A 1 169 ? -0.262 -3.934 32.554 1.00 89.25 169 THR A N 1
ATOM 1333 C CA . THR A 1 169 ? -0.625 -3.419 33.882 1.00 89.25 169 THR A CA 1
ATOM 1334 C C . THR A 1 169 ? 0.442 -2.465 34.419 1.00 89.25 169 THR A C 1
ATOM 1336 O O . THR A 1 169 ? 0.109 -1.378 34.885 1.00 89.25 169 THR A O 1
ATOM 1339 N N . ILE A 1 170 ? 1.722 -2.823 34.296 1.00 90.12 170 ILE A N 1
ATOM 1340 C CA . ILE A 1 170 ? 2.837 -1.991 34.769 1.00 90.12 170 ILE A CA 1
ATOM 1341 C C . ILE A 1 170 ? 2.995 -0.733 33.907 1.00 90.12 170 ILE A C 1
ATOM 1343 O O . ILE A 1 170 ? 3.204 0.349 34.444 1.00 90.12 170 ILE A O 1
ATOM 1347 N N . LEU A 1 171 ? 2.807 -0.829 32.588 1.00 90.12 171 LEU A N 1
ATOM 1348 C CA . LEU A 1 171 ? 2.829 0.333 31.693 1.00 90.12 171 LEU A CA 1
ATOM 1349 C C . LEU A 1 171 ? 1.709 1.336 32.027 1.00 90.12 171 LEU A C 1
ATOM 1351 O O . LEU A 1 171 ? 1.886 2.550 31.931 1.00 90.12 171 LEU A O 1
ATOM 1355 N N . ARG A 1 172 ? 0.537 0.839 32.444 1.00 87.12 172 ARG A N 1
ATOM 1356 C CA . ARG A 1 172 ? -0.563 1.689 32.916 1.00 87.12 172 ARG A CA 1
ATOM 1357 C C . ARG A 1 172 ? -0.200 2.413 34.215 1.00 87.12 172 ARG A C 1
ATOM 1359 O O . ARG A 1 172 ? -0.505 3.598 34.332 1.00 87.12 172 ARG A O 1
ATOM 1366 N N . GLU A 1 173 ? 0.444 1.717 35.146 1.00 86.00 173 GLU A N 1
ATOM 1367 C CA . GLU A 1 173 ? 0.932 2.274 36.414 1.00 86.00 173 GLU A CA 1
ATOM 1368 C C . GLU A 1 173 ? 2.034 3.329 36.187 1.00 86.00 173 GLU A C 1
ATOM 1370 O O . GLU A 1 173 ? 1.978 4.408 36.773 1.00 86.00 173 GLU A O 1
ATOM 1375 N N . GLU A 1 174 ? 2.990 3.076 35.283 1.00 87.06 174 GLU A N 1
ATOM 1376 C CA . GLU A 1 174 ? 4.039 4.032 34.880 1.00 87.06 174 GLU A CA 1
ATOM 1377 C C . GLU A 1 174 ? 3.414 5.346 34.378 1.00 87.06 174 GLU A C 1
ATOM 1379 O O . GLU A 1 174 ? 3.720 6.425 34.887 1.00 87.06 174 GLU A O 1
ATOM 1384 N N . ARG A 1 175 ? 2.419 5.252 33.487 1.00 84.69 175 ARG A N 1
ATOM 1385 C CA . ARG A 1 175 ? 1.694 6.418 32.962 1.00 84.69 175 ARG A CA 1
ATOM 1386 C C . ARG A 1 175 ? 0.869 7.151 34.024 1.00 84.69 175 ARG A C 1
ATOM 1388 O O . ARG A 1 175 ? 0.738 8.372 33.975 1.00 84.69 175 ARG A O 1
ATOM 1395 N N . GLN A 1 176 ? 0.280 6.433 34.981 1.00 79.38 176 GLN A N 1
ATOM 1396 C CA . GLN A 1 176 ? -0.448 7.054 36.095 1.00 79.38 176 GLN A CA 1
ATOM 1397 C C . GLN A 1 176 ? 0.494 7.819 37.029 1.00 79.38 176 GLN A C 1
ATOM 1399 O O . GLN A 1 176 ? 0.144 8.900 37.508 1.00 79.38 176 GLN A O 1
ATOM 1404 N N . ARG A 1 177 ? 1.706 7.303 37.242 1.00 77.12 177 ARG A N 1
ATOM 1405 C CA . ARG A 1 177 ? 2.737 7.968 38.042 1.00 77.12 177 ARG A CA 1
ATOM 1406 C C . ARG A 1 177 ? 3.275 9.226 37.380 1.00 77.12 177 ARG A C 1
ATOM 1408 O O . ARG A 1 177 ? 3.461 10.207 38.087 1.00 77.12 177 ARG A O 1
ATOM 1415 N N . GLU A 1 178 ? 3.434 9.246 36.058 1.00 75.38 178 GLU A N 1
ATOM 1416 C CA . GLU A 1 178 ? 3.786 10.464 35.307 1.00 75.38 178 GLU A CA 1
ATOM 1417 C C . GLU A 1 178 ? 2.735 11.576 35.473 1.00 75.38 178 GLU A C 1
ATOM 1419 O O . GLU A 1 178 ? 3.063 12.752 35.641 1.00 75.38 178 GLU A O 1
ATOM 1424 N N . VAL A 1 179 ? 1.449 11.220 35.489 1.00 70.69 179 VAL A N 1
ATOM 1425 C CA . VAL A 1 179 ? 0.362 12.188 35.716 1.00 70.69 179 VAL A CA 1
ATOM 1426 C C . VAL A 1 179 ? 0.368 12.698 37.163 1.00 70.69 179 VAL A C 1
ATOM 1428 O O . VAL A 1 179 ? 0.203 13.895 37.401 1.00 70.69 179 VAL A O 1
ATOM 1431 N N . SER A 1 180 ? 0.601 11.810 38.134 1.00 66.06 180 SER A N 1
ATOM 1432 C CA . SER A 1 180 ? 0.642 12.162 39.560 1.00 66.06 180 SER A CA 1
ATOM 1433 C C . SER A 1 180 ? 1.889 12.983 39.934 1.00 66.06 180 SER A C 1
ATOM 1435 O O . SER A 1 180 ? 1.799 13.931 40.716 1.00 66.06 180 SER A O 1
ATOM 1437 N N . SER A 1 181 ? 3.046 12.700 39.322 1.00 61.09 181 SER A N 1
ATOM 1438 C CA . SER A 1 181 ? 4.276 13.484 39.502 1.00 61.09 181 SER A CA 1
ATOM 1439 C C . SER A 1 181 ? 4.148 14.892 38.912 1.00 61.09 181 SER A C 1
ATOM 1441 O O . SER A 1 181 ? 4.571 15.863 39.542 1.00 61.09 181 SER A O 1
ATOM 1443 N N . THR A 1 182 ? 3.466 15.031 37.769 1.00 58.31 182 THR A N 1
ATOM 1444 C CA . THR A 1 182 ? 3.152 16.338 37.170 1.00 58.31 182 THR A CA 1
ATOM 1445 C C . THR A 1 182 ? 2.282 17.178 38.116 1.00 58.31 182 THR A C 1
ATOM 1447 O O . THR A 1 182 ? 2.559 18.359 38.330 1.00 58.31 182 THR A O 1
ATOM 1450 N N . LEU A 1 183 ? 1.291 16.564 38.774 1.00 56.62 183 LEU A N 1
ATOM 1451 C CA . LEU A 1 183 ? 0.438 17.239 39.758 1.00 56.62 183 LEU A CA 1
ATOM 1452 C C . LEU A 1 183 ? 1.210 17.640 41.032 1.00 56.62 183 LEU A C 1
ATOM 1454 O O . LEU A 1 183 ? 1.020 18.741 41.549 1.00 56.62 183 LEU A O 1
ATOM 1458 N N . SER A 1 184 ? 2.128 16.786 41.497 1.00 52.56 184 SER A N 1
ATOM 1459 C CA . SER A 1 184 ? 2.990 17.063 42.657 1.00 52.56 184 SER A CA 1
ATOM 1460 C C . SER A 1 184 ? 3.971 18.213 42.401 1.00 52.56 184 SER A C 1
ATOM 1462 O O . SER A 1 184 ? 4.213 19.020 43.297 1.00 52.56 184 SER A O 1
ATOM 1464 N N . SER A 1 185 ? 4.503 18.332 41.180 1.00 47.03 185 SER A N 1
ATOM 1465 C CA . SER A 1 185 ? 5.383 19.447 40.794 1.00 47.03 185 SER A CA 1
ATOM 1466 C C . SER A 1 185 ? 4.640 20.790 40.718 1.00 47.03 185 SER A C 1
ATOM 1468 O O . SER A 1 185 ? 5.202 21.839 41.023 1.00 47.03 185 SER A O 1
ATOM 1470 N N . SER A 1 186 ? 3.342 20.764 40.392 1.00 48.09 186 SER A N 1
ATOM 1471 C CA . SER A 1 186 ? 2.493 21.958 40.331 1.00 48.09 186 SER A CA 1
ATOM 1472 C C . SER A 1 186 ? 2.103 22.479 41.724 1.00 48.09 186 SER A C 1
ATOM 1474 O O . SER A 1 186 ? 2.049 23.688 41.940 1.00 48.09 186 SER A O 1
ATOM 1476 N N . LEU A 1 187 ? 1.911 21.584 42.702 1.00 48.09 187 LEU A N 1
ATOM 1477 C CA . LEU A 1 187 ? 1.580 21.940 44.091 1.00 48.09 187 LEU A CA 1
ATOM 1478 C C . LEU A 1 187 ? 2.768 22.516 44.883 1.00 48.09 187 LEU A C 1
ATOM 1480 O O . LEU A 1 187 ? 2.557 23.327 45.782 1.00 48.09 187 LEU A O 1
ATOM 1484 N N . GLN A 1 188 ? 4.009 22.159 44.539 1.00 41.50 188 GLN A N 1
ATOM 1485 C CA . GLN A 1 188 ? 5.202 22.712 45.198 1.00 41.50 188 GLN A CA 1
ATOM 1486 C C . GLN A 1 188 ? 5.470 24.186 44.838 1.00 41.50 188 GLN A C 1
ATOM 1488 O O . GLN A 1 188 ? 6.052 24.909 45.643 1.00 41.50 188 GLN A O 1
ATOM 1493 N N . ASN A 1 189 ? 4.974 24.672 43.694 1.00 46.84 189 ASN A N 1
ATOM 1494 C CA . ASN A 1 189 ? 5.220 26.043 43.222 1.00 46.84 189 ASN A CA 1
ATOM 1495 C C . ASN A 1 189 ? 4.277 27.109 43.819 1.00 46.84 189 ASN A C 1
ATOM 1497 O O . ASN A 1 189 ? 4.463 28.295 43.560 1.00 46.84 189 ASN A O 1
ATOM 1501 N N . VAL A 1 190 ? 3.277 26.718 44.619 1.00 46.59 190 VAL A N 1
ATOM 1502 C CA . VAL A 1 190 ? 2.273 27.641 45.198 1.00 46.59 190 VAL A CA 1
ATOM 1503 C C . VAL A 1 190 ? 2.486 27.870 46.707 1.00 46.59 190 VAL A C 1
ATOM 1505 O O . VAL A 1 190 ? 1.865 28.741 47.312 1.00 46.59 190 VAL A O 1
ATOM 1508 N N . ALA A 1 191 ? 3.410 27.146 47.341 1.00 35.22 191 ALA A N 1
ATOM 1509 C CA . ALA A 1 191 ? 3.636 27.197 48.785 1.00 35.22 191 ALA A CA 1
ATOM 1510 C C . ALA A 1 191 ? 4.714 28.222 49.204 1.00 35.22 191 ALA A C 1
ATOM 1512 O O . ALA A 1 191 ? 5.692 27.874 49.857 1.00 35.22 191 ALA A O 1
ATOM 1513 N N . MET A 1 192 ? 4.535 29.501 48.865 1.00 37.38 192 MET A N 1
ATOM 1514 C CA . MET A 1 192 ? 5.199 30.617 49.557 1.00 37.38 192 MET A CA 1
ATOM 1515 C C . MET A 1 192 ? 4.376 31.897 49.390 1.00 37.38 192 MET A C 1
ATOM 1517 O O . MET A 1 192 ? 4.616 32.659 48.463 1.00 37.38 192 MET A O 1
ATOM 1521 N N . GLN A 1 193 ? 3.423 32.151 50.295 1.00 33.88 193 GLN A N 1
ATOM 1522 C CA . GLN A 1 193 ? 3.113 33.507 50.769 1.00 33.88 193 GLN A CA 1
ATOM 1523 C C . GLN A 1 193 ? 2.152 33.507 51.976 1.00 33.88 193 GLN A C 1
ATOM 1525 O O . GLN A 1 193 ? 1.011 33.072 51.902 1.00 33.88 193 GLN A O 1
ATOM 1530 N N . VAL A 1 194 ? 2.681 34.078 53.064 1.00 32.59 194 VAL A N 1
ATOM 1531 C CA . VAL A 1 194 ? 2.029 34.817 54.162 1.00 32.59 194 VAL A CA 1
ATOM 1532 C C . VAL A 1 194 ? 1.181 34.047 55.189 1.00 32.59 194 VAL A C 1
ATOM 1534 O O . VAL A 1 194 ? 0.007 33.743 55.016 1.00 32.59 194 VAL A O 1
ATOM 1537 N N . ARG A 1 195 ? 1.810 33.880 56.363 1.00 31.97 195 ARG A N 1
ATOM 1538 C CA . ARG A 1 195 ? 1.185 33.721 57.683 1.00 31.97 195 ARG A CA 1
ATOM 1539 C C . ARG A 1 195 ? 0.390 34.979 58.049 1.00 31.97 195 ARG A C 1
ATOM 1541 O O . ARG A 1 195 ? 0.941 36.075 57.995 1.00 31.97 195 ARG A O 1
ATOM 1548 N N . GLY A 1 196 ? -0.832 34.810 58.549 1.00 28.14 196 GLY A N 1
ATOM 1549 C CA . GLY A 1 196 ? -1.569 35.893 59.194 1.00 28.14 196 GLY A CA 1
ATOM 1550 C C . GLY A 1 196 ? -2.917 35.467 59.770 1.00 28.14 196 GLY A C 1
ATOM 1551 O O . GLY A 1 196 ? -3.878 35.319 59.033 1.00 28.14 196 GLY A O 1
ATOM 1552 N N . PHE A 1 197 ? -2.953 35.383 61.101 1.00 27.84 197 PHE A N 1
ATOM 1553 C CA . PHE A 1 197 ? -4.112 35.480 61.996 1.00 27.84 197 PHE A CA 1
ATOM 1554 C C . PHE A 1 197 ? -5.068 34.292 62.210 1.00 27.84 197 PHE A C 1
ATOM 1556 O O . PHE A 1 197 ? -5.576 33.637 61.311 1.00 27.84 197 PHE A O 1
ATOM 1563 N N . GLN A 1 198 ? -5.281 34.061 63.507 1.00 30.50 198 GLN A N 1
ATOM 1564 C CA . GLN A 1 198 ? -6.099 33.045 64.152 1.00 30.50 198 GLN A CA 1
ATOM 1565 C C . GLN A 1 198 ? -7.587 33.431 64.182 1.00 30.50 198 GLN A C 1
ATOM 1567 O O . GLN A 1 198 ? -7.921 34.609 64.276 1.00 30.50 198 GLN A O 1
ATOM 1572 N N . THR A 1 199 ? -8.428 32.397 64.288 1.00 26.52 199 THR A N 1
ATOM 1573 C CA . THR A 1 199 ? -9.594 32.215 65.185 1.00 26.52 199 THR A CA 1
ATOM 1574 C C . THR A 1 199 ? -10.892 31.818 64.478 1.00 26.52 199 THR A C 1
ATOM 1576 O O . THR A 1 199 ? -11.406 32.533 63.629 1.00 26.52 199 THR A O 1
ATOM 1579 N N . GLY A 1 200 ? -11.472 30.707 64.947 1.00 27.05 200 GLY A N 1
ATOM 1580 C CA . GLY A 1 200 ? -12.918 30.616 65.149 1.00 27.05 200 GLY A CA 1
ATOM 1581 C C . GLY A 1 200 ? -13.733 29.725 64.207 1.00 27.05 200 GLY A C 1
ATOM 1582 O O . GLY A 1 200 ? -14.120 30.155 63.132 1.00 27.05 200 GLY A O 1
ATOM 1583 N N . LYS A 1 201 ? -14.150 28.587 64.781 1.00 27.58 201 LYS A N 1
ATOM 1584 C CA . LYS A 1 201 ? -15.459 27.915 64.649 1.00 27.58 201 LYS A CA 1
ATOM 1585 C C . LYS A 1 201 ? -15.767 27.115 63.378 1.00 27.58 201 LYS A C 1
ATOM 1587 O O . LYS A 1 201 ? -16.048 27.652 62.314 1.00 27.58 201 LYS A O 1
ATOM 1592 N N . ASP A 1 202 ? -15.789 25.801 63.602 1.00 28.81 202 ASP A N 1
ATOM 1593 C CA . ASP A 1 202 ? -16.819 24.826 63.227 1.00 28.81 202 ASP A CA 1
ATOM 1594 C C . ASP A 1 202 ? -17.873 25.295 62.225 1.00 28.81 202 ASP A C 1
ATOM 1596 O O . ASP A 1 202 ? -18.648 26.198 62.526 1.00 28.81 202 ASP A O 1
ATOM 1600 N N . ILE A 1 203 ? -17.975 24.574 61.106 1.00 31.14 203 ILE A N 1
ATOM 1601 C CA . ILE A 1 203 ? -19.242 24.172 60.482 1.00 31.14 203 ILE A CA 1
ATOM 1602 C C . ILE A 1 203 ? -18.939 22.963 59.575 1.00 31.14 203 ILE A C 1
ATOM 1604 O O . ILE A 1 203 ? -18.307 23.070 58.523 1.00 31.14 203 ILE A O 1
ATOM 1608 N N . GLU A 1 204 ? -19.390 21.785 60.011 1.00 31.03 204 GLU A N 1
ATOM 1609 C CA . GLU A 1 204 ? -19.613 20.624 59.152 1.00 31.03 204 GLU A CA 1
ATOM 1610 C C . GLU A 1 204 ? -20.713 20.959 58.138 1.00 31.03 204 GLU A C 1
ATOM 1612 O O . GLU A 1 204 ? -21.850 21.238 58.520 1.00 31.03 204 GLU A O 1
ATOM 1617 N N . VAL A 1 205 ? -20.427 20.846 56.838 1.00 31.92 205 VAL A N 1
ATOM 1618 C CA . VAL A 1 205 ? -21.480 20.682 55.827 1.00 31.92 205 VAL A CA 1
ATOM 1619 C C . VAL A 1 205 ? -21.135 19.511 54.923 1.00 31.92 205 VAL A C 1
ATOM 1621 O O . VAL A 1 205 ? -20.197 19.537 54.127 1.00 31.92 205 VAL A O 1
ATOM 1624 N N . LYS A 1 206 ? -21.954 18.466 55.053 1.00 29.69 206 LYS A N 1
ATOM 1625 C CA . LYS A 1 206 ? -22.052 17.328 54.141 1.00 29.69 206 LYS A CA 1
ATOM 1626 C C . LYS A 1 206 ? -22.322 17.823 52.717 1.00 29.69 206 LYS A C 1
ATOM 1628 O O . LYS A 1 206 ? -23.425 18.268 52.408 1.00 29.69 206 LYS A O 1
ATOM 1633 N N . ASN A 1 207 ? -21.351 17.659 51.824 1.00 30.56 207 ASN A N 1
ATOM 1634 C CA . ASN A 1 207 ? -21.558 17.816 50.389 1.00 30.56 207 ASN A CA 1
ATOM 1635 C C . ASN A 1 207 ? -22.212 16.555 49.804 1.00 30.56 207 ASN A C 1
ATOM 1637 O O . ASN A 1 207 ? -21.544 15.577 49.478 1.00 30.56 207 ASN A O 1
ATOM 1641 N N . GLN A 1 208 ? -23.533 16.599 49.628 1.00 31.03 208 GLN A N 1
ATOM 1642 C CA . GLN A 1 208 ? -24.247 15.771 48.654 1.00 31.03 208 GLN A CA 1
ATOM 1643 C C . GLN A 1 208 ? -24.851 16.680 47.589 1.00 31.03 208 GLN A C 1
ATOM 1645 O O . GLN A 1 208 ? -25.895 17.288 47.808 1.00 31.03 208 GLN A O 1
ATOM 1650 N N . TRP A 1 209 ? -24.227 16.753 46.415 1.00 27.31 209 TRP A N 1
ATOM 1651 C CA . TRP A 1 209 ? -24.846 17.358 45.236 1.00 27.31 209 TRP A CA 1
ATOM 1652 C C . TRP A 1 209 ? -25.146 16.272 44.207 1.00 27.31 209 TRP A C 1
ATOM 1654 O O . TRP A 1 209 ? -24.300 15.846 43.422 1.00 27.31 209 TRP A O 1
ATOM 1664 N N . LYS A 1 210 ? -26.400 15.812 44.247 1.00 31.30 210 LYS A N 1
ATOM 1665 C CA . LYS A 1 210 ? -27.038 15.027 43.190 1.00 31.30 210 LYS A CA 1
ATOM 1666 C C . LYS A 1 210 ? -27.188 15.906 41.944 1.00 31.30 210 LYS A C 1
ATOM 1668 O O . LYS A 1 210 ? -27.768 16.987 42.009 1.00 31.30 210 LYS A O 1
ATOM 1673 N N . LYS A 1 211 ? -26.716 15.412 40.795 1.00 32.62 211 LYS A N 1
ATOM 1674 C CA . LYS A 1 211 ? -27.027 15.966 39.468 1.00 32.62 211 LYS A CA 1
ATOM 1675 C C . LYS A 1 211 ? -28.544 15.937 39.248 1.00 32.62 211 LYS A C 1
ATOM 1677 O O . LYS A 1 211 ? -29.136 14.861 39.252 1.00 32.62 211 LYS A O 1
ATOM 1682 N N . ARG A 1 212 ? -29.158 17.101 39.021 1.00 34.53 212 ARG A N 1
ATOM 1683 C CA . ARG A 1 212 ? -30.532 17.205 38.509 1.00 34.53 212 ARG A CA 1
ATOM 1684 C C . ARG A 1 212 ? -30.527 17.279 36.982 1.00 34.53 212 ARG A C 1
ATOM 1686 O O . ARG A 1 212 ? -29.710 17.975 36.384 1.00 34.53 212 ARG A O 1
ATOM 1693 N N . THR A 1 213 ? -31.415 16.504 36.372 1.00 38.91 213 THR A N 1
ATOM 1694 C CA . THR A 1 213 ? -31.561 16.276 34.930 1.00 38.91 213 THR A CA 1
ATOM 1695 C C . THR A 1 213 ? -32.280 17.422 34.210 1.00 38.91 213 THR A C 1
ATOM 1697 O O . THR A 1 213 ? -33.028 18.200 34.795 1.00 38.91 213 THR A O 1
ATOM 1700 N N . ALA A 1 214 ? -32.039 17.512 32.899 1.00 41.12 214 ALA A N 1
ATOM 1701 C CA . ALA A 1 214 ? -32.331 18.629 31.996 1.00 41.12 214 ALA A CA 1
ATOM 1702 C C . ALA A 1 214 ? -33.822 18.935 31.708 1.00 41.12 214 ALA A C 1
ATOM 1704 O O . ALA A 1 214 ? -34.123 19.640 30.747 1.00 41.12 214 ALA A O 1
ATOM 1705 N N . GLN A 1 215 ? -34.759 18.449 32.523 1.00 44.56 215 GLN A N 1
ATOM 1706 C CA . GLN A 1 215 ? -36.198 18.529 32.238 1.00 44.56 215 GLN A CA 1
ATOM 1707 C C . GLN A 1 215 ? -36.950 19.581 33.080 1.00 44.56 215 GLN A C 1
ATOM 1709 O O . GLN A 1 215 ? -38.080 19.923 32.752 1.00 44.56 215 GLN A O 1
ATOM 1714 N N . GLU A 1 216 ? -36.305 20.188 34.086 1.00 43.06 216 GLU A N 1
ATOM 1715 C CA . GLU A 1 216 ? -36.912 21.207 34.972 1.00 43.06 216 GLU A CA 1
ATOM 1716 C C . GLU A 1 216 ? -36.692 22.675 34.514 1.00 43.06 216 GLU A C 1
ATOM 1718 O O . GLU A 1 216 ? -37.102 23.609 35.195 1.00 43.06 216 GLU A O 1
ATOM 1723 N N . LYS A 1 217 ? -36.074 22.926 33.345 1.00 47.03 217 LYS A N 1
ATOM 1724 C CA . LYS A 1 217 ? -35.707 24.284 32.861 1.00 47.03 217 LYS A CA 1
ATOM 1725 C C . LYS A 1 217 ? -36.700 24.953 31.890 1.00 47.03 217 LYS A C 1
ATOM 1727 O O . LYS A 1 217 ? -36.336 25.898 31.192 1.00 47.03 217 LYS A O 1
ATOM 1732 N N . LYS A 1 218 ? -37.960 24.516 31.835 1.00 48.25 218 LYS A N 1
ATOM 1733 C CA . LYS A 1 218 ? -39.024 25.200 31.071 1.00 48.25 218 LYS A CA 1
ATOM 1734 C C . LYS A 1 218 ? -39.964 25.928 32.032 1.00 48.25 218 LYS A C 1
ATOM 1736 O O . LYS A 1 218 ? -40.928 25.341 32.501 1.00 48.25 218 LYS A O 1
ATOM 1741 N N . GLY A 1 219 ? -39.685 27.200 32.323 1.00 53.00 219 GLY A N 1
ATOM 1742 C CA . GLY A 1 219 ? -40.669 28.057 33.002 1.00 53.00 219 GLY A CA 1
ATOM 1743 C C . GLY A 1 219 ? -40.143 29.255 33.791 1.00 53.00 219 GLY A C 1
ATOM 1744 O O . GLY A 1 219 ? -40.941 30.107 34.160 1.00 53.00 219 GLY A O 1
ATOM 1745 N N . GLN A 1 220 ? -38.837 29.377 34.044 1.00 58.19 220 GLN A N 1
ATOM 1746 C CA . GLN A 1 220 ? -38.315 30.520 34.804 1.00 58.19 220 GLN A CA 1
ATOM 1747 C C . GLN A 1 220 ? -37.838 31.655 33.887 1.00 58.19 220 GLN A C 1
ATOM 1749 O O . GLN A 1 220 ? -36.887 31.513 33.109 1.00 58.19 220 GLN A O 1
ATOM 1754 N N . LEU A 1 221 ? -38.539 32.785 33.993 1.00 62.59 221 LEU A N 1
ATOM 1755 C CA . LEU A 1 221 ? -38.203 34.074 33.394 1.00 62.59 221 LEU A CA 1
ATOM 1756 C C . LEU A 1 221 ? -37.357 34.879 34.386 1.00 62.59 221 LEU A C 1
ATOM 1758 O O . LEU A 1 221 ? -37.685 34.956 35.570 1.00 62.59 221 LEU A O 1
ATOM 1762 N N . CYS A 1 222 ? -36.285 35.502 33.903 1.00 70.31 222 CYS A N 1
ATOM 1763 C CA . CYS A 1 222 ? -35.492 36.418 34.712 1.00 70.31 222 CYS A CA 1
ATOM 1764 C C . CYS A 1 222 ? -36.343 37.632 35.111 1.00 70.31 222 CYS A C 1
ATOM 1766 O O . CYS A 1 222 ? -36.918 38.301 34.252 1.00 70.31 222 CYS A O 1
ATOM 1768 N N . THR A 1 223 ? -36.398 37.960 36.402 1.00 66.62 223 THR A N 1
ATOM 1769 C CA . THR A 1 223 ? -37.193 39.092 36.911 1.00 66.62 223 THR A CA 1
ATOM 1770 C C . THR A 1 223 ? -36.683 40.459 36.447 1.00 66.62 223 THR A C 1
ATOM 1772 O O . THR A 1 223 ? -37.437 41.423 36.503 1.00 66.62 223 THR A O 1
ATOM 1775 N N . HIS A 1 224 ? -35.439 40.550 35.957 1.00 64.38 224 HIS A N 1
ATOM 1776 C CA . HIS A 1 224 ? -34.839 41.803 35.490 1.00 64.38 224 HIS A CA 1
ATOM 1777 C C . HIS A 1 224 ? -34.977 42.008 33.974 1.00 64.38 224 HIS A C 1
ATOM 1779 O O . HIS A 1 224 ? -35.532 43.009 33.541 1.00 64.38 224 HIS A O 1
ATOM 1785 N N . CYS A 1 225 ? -34.533 41.046 33.158 1.00 71.06 225 CYS A N 1
ATOM 1786 C CA . CYS A 1 225 ? -34.533 41.190 31.694 1.00 71.06 225 CYS A CA 1
ATOM 1787 C C . CYS A 1 225 ? -35.728 40.507 31.002 1.00 71.06 225 CYS A C 1
ATOM 1789 O O . CYS A 1 225 ? -35.834 40.535 29.776 1.00 71.06 225 CYS A O 1
ATOM 1791 N N . ARG A 1 226 ? -36.604 39.837 31.772 1.00 64.19 226 ARG A N 1
ATOM 1792 C CA . ARG A 1 226 ? -37.775 39.063 31.307 1.00 64.19 226 ARG A CA 1
ATOM 1793 C C . ARG A 1 226 ? -37.473 37.992 30.246 1.00 64.19 226 ARG A C 1
ATOM 1795 O O . ARG A 1 226 ? -38.394 37.481 29.617 1.00 64.19 226 ARG A O 1
ATOM 1802 N N . LYS A 1 227 ? -36.207 37.597 30.063 1.00 65.75 227 LYS A N 1
ATOM 1803 C CA . LYS A 1 227 ? -35.803 36.496 29.170 1.00 65.75 227 LYS A CA 1
ATOM 1804 C C . LYS A 1 227 ? -35.766 35.173 29.938 1.00 65.75 227 LYS A C 1
ATOM 1806 O O . LYS A 1 227 ? -35.379 35.132 31.106 1.00 65.75 227 LYS A O 1
ATOM 1811 N N . SER A 1 228 ? -36.186 34.088 29.291 1.00 56.72 228 SER A N 1
ATOM 1812 C CA . SER A 1 228 ? -36.223 32.747 29.886 1.00 56.72 228 SER A CA 1
ATOM 1813 C C . SER A 1 228 ? -34.831 32.118 29.987 1.00 56.72 228 SER A C 1
ATOM 1815 O O . SER A 1 228 ? -34.007 32.296 29.091 1.00 56.72 228 SER A O 1
ATOM 1817 N N . GLY A 1 229 ? -34.593 31.322 31.033 1.00 62.62 229 GLY A N 1
ATOM 1818 C CA . GLY A 1 229 ? -33.431 30.424 31.118 1.00 62.62 229 GLY A CA 1
ATOM 1819 C C . GLY A 1 229 ? -32.323 30.824 32.099 1.00 62.62 229 GLY A C 1
ATOM 1820 O O . GLY A 1 229 ? -31.323 30.111 32.178 1.00 62.62 229 GLY A O 1
ATOM 1821 N N . HIS A 1 230 ? -32.487 31.910 32.861 1.00 67.56 230 HIS A N 1
ATOM 1822 C CA . HIS A 1 230 ? -31.567 32.313 33.933 1.00 67.56 230 HIS A CA 1
ATOM 1823 C C . HIS A 1 230 ? -32.292 33.098 35.045 1.00 67.56 230 HIS A C 1
ATOM 1825 O O . HIS A 1 230 ? -33.369 33.650 34.817 1.00 67.56 230 HIS A O 1
ATOM 1831 N N . LEU A 1 231 ? -31.710 33.135 36.248 1.00 74.12 231 LEU A N 1
ATOM 1832 C CA . LEU A 1 231 ? -32.198 33.911 37.399 1.00 74.12 231 LEU A CA 1
ATOM 1833 C C . LEU A 1 231 ? -31.607 35.332 37.390 1.00 74.12 231 LEU A C 1
ATOM 1835 O O . LEU A 1 231 ? -30.620 35.584 36.701 1.00 74.12 231 LEU A O 1
ATOM 1839 N N . LYS A 1 232 ? -32.175 36.251 38.188 1.00 64.75 232 LYS A N 1
ATOM 1840 C CA . LYS A 1 232 ? -31.687 37.643 38.327 1.00 64.75 232 LYS A CA 1
ATOM 1841 C C . LYS A 1 232 ? -30.187 37.705 38.640 1.00 64.75 232 LYS A C 1
ATOM 1843 O O . LYS A 1 232 ? -29.487 38.551 38.102 1.00 64.75 232 LYS A O 1
ATOM 1848 N N . GLU A 1 233 ? -29.705 36.766 39.446 1.00 64.56 233 GLU A N 1
ATOM 1849 C CA . GLU A 1 233 ? -28.310 36.652 39.887 1.00 64.56 233 GLU A CA 1
ATOM 1850 C C . GLU A 1 233 ? -27.337 36.300 38.755 1.00 64.56 233 GLU A C 1
ATOM 1852 O O . GLU A 1 233 ? -26.159 36.613 38.837 1.00 64.56 233 GLU A O 1
ATOM 1857 N N . SER A 1 234 ? -27.823 35.678 37.678 1.00 56.56 234 SER A N 1
ATOM 1858 C CA . SER A 1 234 ? -27.021 35.269 36.515 1.00 56.56 234 SER A CA 1
ATOM 1859 C C . SER A 1 234 ? -27.381 36.071 35.260 1.00 56.56 234 SER A C 1
ATOM 1861 O O . SER A 1 234 ? -27.177 35.611 34.137 1.00 56.56 234 SER A O 1
ATOM 1863 N N . CYS A 1 235 ? -27.982 37.252 35.433 1.00 69.75 235 CYS A N 1
ATOM 1864 C CA . CYS A 1 235 ? -28.384 38.113 34.331 1.00 69.75 235 CYS A CA 1
ATOM 1865 C C . CYS A 1 235 ? -27.170 38.852 33.764 1.00 69.75 235 CYS A C 1
ATOM 1867 O O . CYS A 1 235 ? -26.580 39.696 34.435 1.00 69.75 235 CYS A O 1
ATOM 1869 N N . PHE A 1 236 ? -26.830 38.586 32.502 1.00 72.62 236 PHE A N 1
ATOM 1870 C CA . PHE A 1 236 ? -25.726 39.263 31.806 1.00 72.62 236 PHE A CA 1
ATOM 1871 C C . PHE A 1 236 ? -25.926 40.776 31.653 1.00 72.62 236 PHE A C 1
ATOM 1873 O O . PHE A 1 236 ? -24.965 41.509 31.458 1.00 72.62 236 PHE A O 1
ATOM 1880 N N . GLU A 1 237 ? -27.161 41.258 31.789 1.00 68.75 237 GLU A N 1
ATOM 1881 C CA . GLU A 1 237 ? -27.462 42.692 31.815 1.00 68.75 237 GLU A CA 1
ATOM 1882 C C . GLU A 1 237 ? -27.038 43.357 33.137 1.00 68.75 237 GLU A C 1
ATOM 1884 O O . GLU A 1 237 ? -26.799 44.557 33.161 1.00 68.75 237 GLU A O 1
ATOM 1889 N N . ILE A 1 238 ? -26.901 42.576 34.216 1.00 69.00 238 ILE A N 1
ATOM 1890 C CA . ILE A 1 238 ? -26.415 43.035 35.527 1.00 69.00 238 ILE A CA 1
ATOM 1891 C C . ILE A 1 238 ? -24.914 42.750 35.676 1.00 69.00 238 ILE A C 1
ATOM 1893 O O . ILE A 1 238 ? -24.171 43.598 36.155 1.00 69.00 238 ILE A O 1
ATOM 1897 N N . LEU A 1 239 ? -24.458 41.566 35.253 1.00 68.88 239 LEU A N 1
ATOM 1898 C CA . LEU A 1 239 ? -23.065 41.122 35.412 1.00 68.88 239 LEU A CA 1
ATOM 1899 C C . LEU A 1 239 ? -22.111 41.639 34.320 1.00 68.88 239 LEU A C 1
ATOM 1901 O O . LEU A 1 239 ? -20.899 41.480 34.440 1.00 68.88 239 LEU A O 1
ATOM 1905 N N . GLY A 1 240 ? -22.646 42.247 33.259 1.00 65.19 240 GLY A N 1
ATOM 1906 C CA . GLY A 1 240 ? -21.885 42.636 32.076 1.00 65.19 240 GLY A CA 1
ATOM 1907 C C . GLY A 1 240 ? -21.729 41.483 31.080 1.00 65.19 240 GLY A C 1
ATOM 1908 O O . GLY A 1 240 ? -21.640 40.309 31.443 1.00 65.19 240 GLY A O 1
ATOM 1909 N N . TYR A 1 241 ? -21.724 41.818 29.787 1.00 71.88 241 TYR A N 1
ATOM 1910 C CA . TYR A 1 241 ? -21.638 40.830 28.710 1.00 71.88 241 TYR A CA 1
ATOM 1911 C C . TYR A 1 241 ? -20.182 40.401 28.461 1.00 71.88 241 TYR A C 1
ATOM 1913 O O . TYR A 1 241 ? -19.367 41.258 28.102 1.00 71.88 241 TYR A O 1
ATOM 1921 N N . PRO A 1 242 ? -19.858 39.095 28.567 1.00 66.25 242 PRO A N 1
ATOM 1922 C CA . PRO A 1 242 ? -18.543 38.570 28.205 1.00 66.25 242 PRO A CA 1
ATOM 1923 C C . PRO A 1 242 ? -18.219 38.801 26.724 1.00 66.25 242 PRO A C 1
ATOM 1925 O O . PRO A 1 242 ? -19.116 38.792 25.877 1.00 66.25 242 PRO A O 1
ATOM 1928 N N . ASP A 1 243 ? -16.939 38.941 26.382 1.00 59.38 243 ASP A N 1
ATOM 1929 C CA . ASP A 1 243 ? -16.524 39.316 25.021 1.00 59.38 243 ASP A CA 1
ATOM 1930 C C . ASP A 1 243 ? -16.931 38.298 23.946 1.00 59.38 243 ASP A C 1
ATOM 1932 O O . ASP A 1 243 ? -17.312 38.684 22.841 1.00 59.38 243 ASP A O 1
ATOM 1936 N N . TRP A 1 244 ? -16.997 37.007 24.287 1.00 67.06 244 TRP A N 1
ATOM 1937 C CA . TRP A 1 244 ? -17.499 35.972 23.375 1.00 67.06 244 TRP A CA 1
ATOM 1938 C C . TRP A 1 244 ? -18.977 36.177 22.985 1.00 67.06 244 TRP A C 1
ATOM 1940 O O . TRP A 1 244 ? -19.387 35.805 21.885 1.00 67.06 244 TRP A O 1
ATOM 1950 N N . TYR A 1 245 ? -19.785 36.804 23.849 1.00 66.31 245 TYR A N 1
ATOM 1951 C CA . TYR A 1 245 ? -21.198 37.082 23.577 1.00 66.31 245 TYR A CA 1
ATOM 1952 C C . TYR A 1 245 ? -21.368 38.253 22.597 1.00 66.31 245 TYR A C 1
ATOM 1954 O O . TYR A 1 245 ? -22.279 38.241 21.768 1.00 66.31 245 TYR A O 1
ATOM 1962 N N . LYS A 1 246 ? -20.459 39.238 22.629 1.00 65.31 246 LYS A N 1
ATOM 1963 C CA . LYS A 1 246 ? -20.450 40.371 21.685 1.00 65.31 246 LYS A CA 1
ATOM 1964 C C . LYS A 1 246 ? -20.172 39.896 20.253 1.00 65.31 246 LYS A C 1
ATOM 1966 O O . LYS A 1 246 ? -20.904 40.273 19.339 1.00 65.31 246 LYS A O 1
ATOM 1971 N N . VAL A 1 247 ? -19.219 38.974 20.085 1.00 65.62 247 VAL A N 1
ATOM 1972 C CA . VAL A 1 247 ? -18.887 38.342 18.790 1.00 65.62 247 VAL A CA 1
ATOM 1973 C C . VAL A 1 247 ? -20.092 37.598 18.194 1.00 65.62 247 VAL A C 1
ATOM 1975 O O . VAL A 1 247 ? -20.365 37.682 16.996 1.00 65.62 247 VAL A O 1
ATOM 1978 N N . LEU A 1 248 ? -20.878 36.921 19.035 1.00 55.00 248 LEU A N 1
ATOM 1979 C CA . LEU A 1 248 ? -22.095 36.204 18.628 1.00 55.00 248 LEU A CA 1
ATOM 1980 C C . LEU A 1 248 ? -23.220 37.141 18.150 1.00 55.00 248 LEU A C 1
ATOM 1982 O O . LEU A 1 248 ? -23.960 36.808 17.220 1.00 55.00 248 LEU A O 1
ATOM 1986 N N . VAL A 1 249 ? -23.348 38.327 18.751 1.00 58.38 249 VAL A N 1
ATOM 1987 C CA . VAL A 1 249 ? -24.323 39.348 18.327 1.00 58.38 249 VAL A CA 1
ATOM 1988 C C . VAL A 1 249 ? -23.907 39.998 17.002 1.00 58.38 249 VAL A C 1
ATOM 1990 O O . VAL A 1 249 ? -24.762 40.246 16.148 1.00 58.38 249 VAL A O 1
ATOM 1993 N N . GLU A 1 250 ? -22.609 40.212 16.778 1.00 56.22 250 GLU A N 1
ATOM 1994 C CA . GLU A 1 250 ? -22.083 40.720 15.503 1.00 56.22 250 GLU A CA 1
ATOM 1995 C C . GLU A 1 250 ? -22.283 39.734 14.344 1.00 56.22 250 GLU A C 1
ATOM 1997 O O . GLU A 1 250 ? -22.629 40.147 13.235 1.00 56.22 250 GLU A O 1
ATOM 2002 N N . GLN A 1 251 ? -22.168 38.426 14.597 1.00 53.25 251 GLN A N 1
ATOM 2003 C CA . GLN A 1 251 ? -22.453 37.393 13.593 1.00 53.25 251 GLN A CA 1
ATOM 2004 C C . GLN A 1 251 ? -23.946 37.318 13.220 1.00 53.25 251 GLN A C 1
ATOM 2006 O O . GLN A 1 251 ? -24.280 37.101 12.053 1.00 53.25 251 GLN A O 1
ATOM 2011 N N . LYS A 1 252 ? -24.859 37.584 14.166 1.00 48.22 252 LYS A N 1
ATOM 2012 C CA . LYS A 1 252 ? -26.308 37.647 13.894 1.00 48.22 252 LYS A CA 1
ATOM 2013 C C . LYS A 1 252 ? -26.749 38.902 13.133 1.00 48.22 252 LYS A C 1
ATOM 2015 O O . LYS A 1 252 ? -27.738 38.846 12.410 1.00 48.22 252 LYS A O 1
ATOM 2020 N N . LYS A 1 253 ? -26.021 40.021 13.230 1.00 49.47 253 LYS A N 1
ATOM 2021 C CA . LYS A 1 253 ? -26.306 41.226 12.422 1.00 49.47 253 LYS A CA 1
ATOM 2022 C C . LYS A 1 253 ? -25.971 41.046 10.935 1.00 49.47 253 LYS A C 1
ATOM 2024 O O . LYS A 1 253 ? -26.583 41.706 10.102 1.00 49.47 253 LYS A O 1
ATOM 2029 N N . LYS A 1 254 ? -25.062 40.128 10.584 1.00 46.78 254 LYS A N 1
ATOM 2030 C CA . LYS A 1 254 ? -24.671 39.847 9.188 1.00 46.78 254 LYS A CA 1
ATOM 2031 C C . LYS A 1 254 ? -25.643 38.934 8.424 1.00 46.78 254 LYS A C 1
ATOM 2033 O O . LYS A 1 254 ? -25.533 38.828 7.210 1.00 46.78 254 LYS A O 1
ATOM 2038 N N . THR A 1 255 ? -26.613 38.314 9.097 1.00 41.03 255 THR A N 1
ATOM 2039 C CA . THR A 1 255 ? -27.578 37.364 8.498 1.00 41.03 255 THR A CA 1
ATOM 2040 C C . THR A 1 255 ? -29.003 37.924 8.354 1.00 41.03 255 THR A C 1
ATOM 2042 O O . THR A 1 255 ? -29.910 37.204 7.953 1.00 41.03 255 THR A O 1
ATOM 2045 N N . GLY A 1 256 ? -29.216 39.215 8.635 1.00 33.31 256 GLY A N 1
ATOM 2046 C CA . GLY A 1 256 ? -30.550 39.826 8.726 1.00 33.31 256 GLY A CA 1
ATOM 2047 C C . GLY A 1 256 ? -31.151 40.442 7.454 1.00 33.31 256 GLY A C 1
ATOM 2048 O O . GLY A 1 256 ? -32.233 41.004 7.558 1.00 33.31 256 GLY A O 1
ATOM 2049 N N . ASN A 1 257 ? -30.512 40.373 6.278 1.00 32.78 257 ASN A N 1
ATOM 2050 C CA . ASN A 1 257 ? -30.957 41.145 5.100 1.00 32.78 257 ASN A CA 1
ATOM 2051 C C . ASN A 1 257 ? -31.075 40.331 3.793 1.00 32.78 257 ASN A C 1
ATOM 2053 O O . ASN A 1 257 ? -30.581 40.733 2.742 1.00 32.78 257 ASN A O 1
ATOM 2057 N N . SER A 1 258 ? -31.740 39.172 3.826 1.00 32.22 258 SER A N 1
ATOM 2058 C CA . SER A 1 258 ? -32.124 38.433 2.603 1.00 32.22 258 SER A CA 1
ATOM 2059 C C . SER A 1 258 ? -33.423 37.643 2.766 1.00 32.22 258 SER A C 1
ATOM 2061 O O . SER A 1 258 ? -33.506 36.449 2.501 1.00 32.22 258 SER A O 1
ATOM 2063 N N . SER A 1 259 ? -34.481 38.322 3.194 1.00 29.36 259 SER A N 1
ATOM 2064 C CA . SER A 1 259 ? -35.847 37.821 3.028 1.00 29.36 259 SER A CA 1
ATOM 2065 C C . SER A 1 259 ? -36.766 38.989 2.728 1.00 29.36 259 SER A C 1
ATOM 2067 O O . SER A 1 259 ? -37.327 39.591 3.632 1.00 29.36 259 SER A O 1
ATOM 2069 N N . ASN A 1 260 ? -36.806 39.363 1.447 1.00 30.22 260 ASN A N 1
ATOM 2070 C CA . ASN A 1 260 ? -37.982 39.891 0.753 1.00 30.22 260 ASN A CA 1
ATOM 2071 C C . ASN A 1 260 ? -37.608 40.187 -0.701 1.00 30.22 260 ASN A C 1
ATOM 2073 O O . ASN A 1 260 ? -37.252 41.311 -1.042 1.00 30.22 260 ASN A O 1
ATOM 2077 N N . ARG A 1 261 ? -37.660 39.153 -1.547 1.00 27.19 261 ARG A N 1
ATOM 2078 C CA . ARG A 1 261 ? -37.859 39.256 -3.003 1.00 27.19 261 ARG A CA 1
ATOM 2079 C C . ARG A 1 261 ? -38.156 37.866 -3.570 1.00 27.19 261 ARG A C 1
ATOM 2081 O O . ARG A 1 261 ? -37.350 37.264 -4.263 1.00 27.19 261 ARG A O 1
ATOM 2088 N N . VAL A 1 262 ? -39.333 37.353 -3.238 1.00 26.47 262 VAL A N 1
ATOM 2089 C CA . VAL A 1 262 ? -40.024 36.382 -4.089 1.00 26.47 262 VAL A CA 1
ATOM 2090 C C . VAL A 1 262 ? -41.453 36.879 -4.173 1.00 26.47 262 VAL A C 1
ATOM 2092 O O . VAL A 1 262 ? -42.176 36.767 -3.193 1.00 26.47 262 VAL A O 1
ATOM 2095 N N . LEU A 1 263 ? -41.794 37.526 -5.286 1.00 27.12 263 LEU A N 1
ATOM 2096 C CA . LEU A 1 263 ? -43.124 37.581 -5.895 1.00 27.12 263 LEU A CA 1
ATOM 2097 C C . LEU A 1 263 ? -42.999 38.375 -7.205 1.00 27.12 263 LEU A C 1
ATOM 2099 O O . LEU A 1 263 ? -42.403 39.452 -7.216 1.00 27.12 263 LEU A O 1
ATOM 2103 N N . ASN A 1 264 ? -43.580 37.811 -8.269 1.00 25.80 264 ASN A N 1
ATOM 2104 C CA . ASN A 1 264 ? -43.550 38.211 -9.686 1.00 25.80 264 ASN A CA 1
ATOM 2105 C C . ASN A 1 264 ? -42.252 37.753 -10.375 1.00 25.80 264 ASN A C 1
ATOM 2107 O O . ASN A 1 264 ? -41.175 38.232 -10.056 1.00 25.80 264 ASN A O 1
ATOM 2111 N N . VAL A 1 265 ? -42.246 36.794 -11.302 1.00 26.11 265 VAL A N 1
ATOM 2112 C CA . VAL A 1 265 ? -43.134 36.615 -12.460 1.00 26.11 265 VAL A CA 1
ATOM 2113 C C . VAL A 1 265 ? -43.179 35.124 -12.826 1.00 26.11 265 VAL A C 1
ATOM 2115 O O . VAL A 1 265 ? -42.147 34.534 -13.133 1.00 26.11 265 VAL A O 1
ATOM 2118 N N . ALA A 1 266 ? -44.368 34.522 -12.809 1.00 26.28 266 ALA A N 1
ATOM 2119 C CA . ALA A 1 266 ? -44.680 33.364 -13.637 1.00 26.28 266 ALA A CA 1
ATOM 2120 C C . ALA A 1 266 ? -45.448 33.911 -14.840 1.00 26.28 266 ALA A C 1
ATOM 2122 O O . ALA A 1 266 ? -46.530 34.448 -14.641 1.00 26.28 266 ALA A O 1
ATOM 2123 N N . GLU A 1 267 ? -44.846 33.863 -16.030 1.00 25.91 267 GLU A N 1
ATOM 2124 C CA . GLU A 1 267 ? -45.474 33.471 -17.301 1.00 25.91 267 GLU A CA 1
ATOM 2125 C C . GLU A 1 267 ? -44.568 33.796 -18.497 1.00 25.91 267 GLU A C 1
ATOM 2127 O O . GLU A 1 267 ? -43.889 34.820 -18.545 1.00 25.91 267 GLU A O 1
ATOM 2132 N N . THR A 1 268 ? -44.645 32.912 -19.497 1.00 27.12 268 THR A N 1
ATOM 2133 C CA . THR A 1 268 ? -44.107 33.000 -20.868 1.00 27.12 268 THR A CA 1
ATOM 2134 C C . THR A 1 268 ? -42.589 32.905 -21.071 1.00 27.12 268 THR A C 1
ATOM 2136 O O . THR A 1 268 ? -41.878 33.899 -21.030 1.00 27.12 268 THR A O 1
ATOM 2139 N N . ALA A 1 269 ? -42.118 31.703 -21.432 1.00 25.23 269 ALA A N 1
ATOM 2140 C CA . ALA A 1 269 ? -41.433 31.453 -22.712 1.00 25.23 269 ALA A CA 1
ATOM 2141 C C . ALA A 1 269 ? -41.056 29.963 -22.846 1.00 25.23 269 ALA A C 1
ATOM 2143 O O . ALA A 1 269 ? -40.107 29.479 -22.235 1.00 25.23 269 ALA A O 1
ATOM 2144 N N . GLN A 1 270 ? -41.785 29.235 -23.693 1.00 30.69 270 GLN A N 1
ATOM 2145 C CA . GLN A 1 270 ? -41.233 28.081 -24.399 1.00 30.69 270 GLN A CA 1
ATOM 2146 C C . GLN A 1 270 ? -40.237 28.601 -25.442 1.00 30.69 270 GLN A C 1
ATOM 2148 O O . GLN A 1 270 ? -40.625 29.374 -26.310 1.00 30.69 270 GLN A O 1
ATOM 2153 N N . SER A 1 271 ? -38.976 28.172 -25.387 1.00 31.19 271 SER A N 1
ATOM 2154 C CA . SER A 1 271 ? -38.159 27.929 -26.586 1.00 31.19 271 SER A CA 1
ATOM 2155 C C . SER A 1 271 ? -36.892 27.145 -26.225 1.00 31.19 271 SER A C 1
ATOM 2157 O O . SER A 1 271 ? -36.144 27.506 -25.323 1.00 31.19 271 SER A O 1
ATOM 2159 N N . THR A 1 272 ? -36.751 26.005 -26.901 1.00 41.62 272 THR A N 1
ATOM 2160 C CA . THR A 1 272 ? -35.523 25.269 -27.247 1.00 41.62 272 THR A CA 1
ATOM 2161 C C . THR A 1 272 ? -34.232 25.708 -26.545 1.00 41.62 272 THR A C 1
ATOM 2163 O O . THR A 1 272 ? -33.548 26.623 -27.002 1.00 41.62 272 THR A O 1
ATOM 2166 N N . LEU A 1 273 ? -33.847 24.995 -25.484 1.00 35.91 273 LEU A N 1
ATOM 2167 C CA . LEU A 1 273 ? -32.471 25.028 -24.995 1.00 35.91 273 LEU A CA 1
ATOM 2168 C C . LEU A 1 273 ? -31.664 23.998 -25.782 1.00 35.91 273 LEU A C 1
ATOM 2170 O O . LEU A 1 273 ? -31.887 22.796 -25.665 1.00 35.91 273 LEU A O 1
ATOM 2174 N N . ASP A 1 274 ? -30.772 24.515 -26.616 1.00 44.44 274 ASP A N 1
ATOM 2175 C CA . ASP A 1 274 ? -29.867 23.766 -27.477 1.00 44.44 274 ASP A CA 1
ATOM 2176 C C . ASP A 1 274 ? -29.028 22.787 -26.634 1.00 44.44 274 ASP A C 1
ATOM 2178 O O . ASP A 1 274 ? -28.269 23.201 -25.749 1.00 44.44 274 ASP A O 1
ATOM 2182 N N . GLU A 1 275 ? -29.166 21.478 -26.874 1.00 42.56 275 GLU A N 1
ATOM 2183 C CA . GLU A 1 275 ? -28.474 20.423 -26.111 1.00 42.56 275 GLU A CA 1
ATOM 2184 C C . GLU A 1 275 ? -26.948 20.604 -26.132 1.00 42.56 275 GLU A C 1
ATOM 2186 O O . GLU A 1 275 ? -26.259 20.216 -25.187 1.00 42.56 275 GLU A O 1
ATOM 2191 N N . GLN A 1 276 ? -26.411 21.247 -27.172 1.00 44.75 276 GLN A N 1
ATOM 2192 C CA . GLN A 1 276 ? -24.990 21.569 -27.280 1.00 44.75 276 GLN A CA 1
ATOM 2193 C C . GLN A 1 276 ? -24.568 22.707 -26.349 1.00 44.75 276 GLN A C 1
ATOM 2195 O O . GLN A 1 276 ? -23.525 22.589 -25.709 1.00 44.75 276 GLN A O 1
ATOM 2200 N N . ALA A 1 277 ? -25.394 23.745 -26.190 1.00 42.31 277 ALA A N 1
ATOM 2201 C CA . ALA A 1 277 ? -25.137 24.839 -25.258 1.00 42.31 277 ALA A CA 1
ATOM 2202 C C . ALA A 1 277 ? -25.257 24.361 -23.806 1.00 42.31 277 ALA A C 1
ATOM 2204 O O . ALA A 1 277 ? -24.431 24.708 -22.968 1.00 42.31 277 ALA A O 1
ATOM 2205 N N . VAL A 1 278 ? -26.220 23.481 -23.509 1.00 49.16 278 VAL A N 1
ATOM 2206 C CA . VAL A 1 278 ? -26.331 22.842 -22.189 1.00 49.16 278 VAL A CA 1
ATOM 2207 C C . VAL A 1 278 ? -25.143 21.908 -21.942 1.00 49.16 278 VAL A C 1
ATOM 2209 O O . VAL A 1 278 ? -24.570 21.935 -20.859 1.00 49.16 278 VAL A O 1
ATOM 2212 N N . ALA A 1 279 ? -24.691 21.142 -22.938 1.00 44.56 279 ALA A N 1
ATOM 2213 C CA . ALA A 1 279 ? -23.496 20.309 -22.816 1.00 44.56 279 ALA A CA 1
ATOM 2214 C C . ALA A 1 279 ? -22.193 21.122 -22.719 1.00 44.56 279 ALA A C 1
ATOM 2216 O O . ALA A 1 279 ? -21.227 20.636 -22.135 1.00 44.56 279 ALA A O 1
ATOM 2217 N N . GLU A 1 280 ? -22.121 22.326 -23.284 1.00 45.41 280 GLU A N 1
ATOM 2218 C CA . GLU A 1 280 ? -20.986 23.247 -23.141 1.00 45.41 280 GLU A CA 1
ATOM 2219 C C . GLU A 1 280 ? -21.011 24.017 -21.826 1.00 45.41 280 GLU A C 1
ATOM 2221 O O . GLU A 1 280 ? -19.958 24.200 -21.231 1.00 45.41 280 GLU A O 1
ATOM 2226 N N . ILE A 1 281 ? -22.186 24.383 -21.314 1.00 50.19 281 ILE A N 1
ATOM 2227 C CA . ILE A 1 281 ? -22.341 24.966 -19.978 1.00 50.19 281 ILE A CA 1
ATOM 2228 C C . ILE A 1 281 ? -22.066 23.901 -18.918 1.00 50.19 281 ILE A C 1
ATOM 2230 O O . ILE A 1 281 ? -21.333 24.171 -17.979 1.00 50.19 281 ILE A O 1
ATOM 2234 N N . ILE A 1 282 ? -22.551 22.667 -19.085 1.00 49.78 282 ILE A N 1
ATOM 2235 C CA . ILE A 1 282 ? -22.216 21.548 -18.195 1.00 49.78 282 ILE A CA 1
ATOM 2236 C C . ILE A 1 282 ? -20.731 21.209 -18.313 1.00 49.78 282 ILE A C 1
ATOM 2238 O O . ILE A 1 282 ? -20.096 21.013 -17.286 1.00 49.78 282 ILE A O 1
ATOM 2242 N N . ARG A 1 283 ? -20.137 21.182 -19.517 1.00 45.62 283 ARG A N 1
ATOM 2243 C CA . ARG A 1 283 ? -18.681 21.006 -19.663 1.00 45.62 283 ARG A CA 1
ATOM 2244 C C . ARG A 1 283 ? -17.905 22.172 -19.069 1.00 45.62 283 ARG A C 1
ATOM 2246 O O . ARG A 1 283 ? -16.890 21.909 -18.457 1.00 45.62 283 ARG A O 1
ATOM 2253 N N . GLY A 1 284 ? -18.372 23.409 -19.195 1.00 35.47 284 GLY A N 1
ATOM 2254 C CA . GLY A 1 284 ? -17.732 24.617 -18.677 1.00 35.47 284 GLY A CA 1
ATOM 2255 C C . GLY A 1 284 ? -17.860 24.768 -17.162 1.00 35.47 284 GLY A C 1
ATOM 2256 O O . GLY A 1 284 ? -16.902 25.154 -16.512 1.00 35.47 284 GLY A O 1
ATOM 2257 N N . GLU A 1 285 ? -18.994 24.396 -16.573 1.00 42.91 285 GLU A N 1
ATOM 2258 C CA . GLU A 1 285 ? -19.216 24.339 -15.122 1.00 42.91 285 GLU A CA 1
ATOM 2259 C C . GLU A 1 285 ? -18.519 23.118 -14.507 1.00 42.91 285 GLU A C 1
ATOM 2261 O O . GLU A 1 285 ? -17.954 23.214 -13.423 1.00 42.91 285 GLU A O 1
ATOM 2266 N N . PHE A 1 286 ? -18.469 21.983 -15.214 1.00 38.97 286 PHE A N 1
ATOM 2267 C CA . PHE A 1 286 ? -17.645 20.834 -14.834 1.00 38.97 286 PHE A CA 1
ATOM 2268 C C . PHE A 1 286 ? -16.154 21.151 -14.976 1.00 38.97 286 PHE A C 1
ATOM 2270 O O . PHE A 1 286 ? -15.380 20.732 -14.127 1.00 38.97 286 PHE A O 1
ATOM 2277 N N . GLN A 1 287 ? -15.752 21.937 -15.980 1.00 35.44 287 GLN A N 1
ATOM 2278 C CA . GLN A 1 287 ? -14.393 22.450 -16.151 1.00 35.44 287 GLN A CA 1
ATOM 2279 C C . GLN A 1 287 ? -14.059 23.466 -15.058 1.00 35.44 287 GLN A C 1
ATOM 2281 O O . GLN A 1 287 ? -12.980 23.357 -14.513 1.00 35.44 287 GLN A O 1
ATOM 2286 N N . LYS A 1 288 ? -14.976 24.358 -14.653 1.00 37.25 288 LYS A N 1
ATOM 2287 C CA . LYS A 1 288 ? -14.800 25.309 -13.536 1.00 37.25 288 LYS A CA 1
ATOM 2288 C C . LYS A 1 288 ? -14.796 24.645 -12.156 1.00 37.25 288 LYS A C 1
ATOM 2290 O O . LYS A 1 288 ? -14.041 25.039 -11.274 1.00 37.25 288 LYS A O 1
ATOM 2295 N N . PHE A 1 289 ? -15.611 23.609 -11.959 1.00 39.16 289 PHE A N 1
ATOM 2296 C CA . PHE A 1 289 ? -15.600 22.783 -10.747 1.00 39.16 289 PHE A CA 1
ATOM 2297 C C . PHE A 1 289 ? -14.330 21.936 -10.683 1.00 39.16 289 PHE A C 1
ATOM 2299 O O . PHE A 1 289 ? -13.680 21.848 -9.641 1.00 39.16 289 PHE A O 1
ATOM 2306 N N . MET A 1 290 ? -13.933 21.381 -11.830 1.00 33.59 290 MET A N 1
ATOM 2307 C CA . MET A 1 290 ? -12.597 20.856 -12.009 1.00 33.59 290 MET A CA 1
ATOM 2308 C C . MET A 1 290 ? -11.560 21.973 -11.996 1.00 33.59 290 MET A C 1
ATOM 2310 O O . MET A 1 290 ? -10.453 21.630 -11.737 1.00 33.59 290 MET A O 1
ATOM 2314 N N . GLU A 1 291 ? -11.781 23.275 -12.158 1.00 36.44 291 GLU A N 1
ATOM 2315 C CA . GLU A 1 291 ? -10.704 24.289 -12.050 1.00 36.44 291 GLU A CA 1
ATOM 2316 C C . GLU A 1 291 ? -10.294 24.571 -10.601 1.00 36.44 291 GLU A C 1
ATOM 2318 O O . GLU A 1 291 ? -9.195 25.060 -10.359 1.00 36.44 291 GLU A O 1
ATOM 2323 N N . GLY A 1 292 ? -11.082 24.116 -9.620 1.00 34.47 292 GLY A N 1
ATOM 2324 C CA . GLY A 1 292 ? -10.584 23.874 -8.259 1.00 34.47 292 GLY A CA 1
ATOM 2325 C C . GLY A 1 292 ? -9.675 22.634 -8.136 1.00 34.47 292 GLY A C 1
ATOM 2326 O O . GLY A 1 292 ? -9.105 22.392 -7.074 1.00 34.47 292 GLY A O 1
ATOM 2327 N N . VAL A 1 293 ? -9.565 21.838 -9.207 1.00 46.06 293 VAL A N 1
ATOM 2328 C CA . VAL A 1 293 ? -8.896 20.527 -9.351 1.00 46.06 293 VAL A CA 1
ATOM 2329 C C . VAL A 1 293 ? -8.440 20.299 -10.828 1.00 46.06 293 VAL A C 1
ATOM 2331 O O . VAL A 1 293 ? -8.778 19.283 -11.436 1.00 46.06 293 VAL A O 1
ATOM 2334 N N . ALA A 1 294 ? -7.806 21.278 -11.503 1.00 32.38 294 ALA A N 1
ATOM 2335 C CA . ALA A 1 294 ? -7.460 21.168 -12.936 1.00 32.38 294 ALA A CA 1
ATOM 2336 C C . ALA A 1 294 ? -6.031 21.633 -13.212 1.00 32.38 294 ALA A C 1
ATOM 2338 O O . ALA A 1 294 ? -5.512 22.516 -12.528 1.00 32.38 294 ALA A O 1
ATOM 2339 N N . PRO A 1 295 ? -5.383 21.037 -14.231 1.00 46.16 295 PRO A N 1
ATOM 2340 C CA . PRO A 1 295 ? -3.987 21.258 -14.538 1.00 46.16 295 PRO A CA 1
ATOM 2341 C C . PRO A 1 295 ? -3.844 22.534 -15.371 1.00 46.16 295 PRO A C 1
ATOM 2343 O O . PRO A 1 295 ? -4.013 22.525 -16.587 1.00 46.16 295 PRO A O 1
ATOM 2346 N N . GLY A 1 296 ? -3.502 23.630 -14.709 1.00 27.70 296 GLY A N 1
ATOM 2347 C CA . GLY A 1 296 ? -2.980 24.843 -15.328 1.00 27.70 296 GLY A CA 1
ATOM 2348 C C . GLY A 1 296 ? -1.703 25.208 -14.592 1.00 27.70 296 GLY A C 1
ATOM 2349 O O . GLY A 1 296 ? -1.761 25.478 -13.399 1.00 27.70 296 GLY A O 1
ATOM 2350 N N . THR A 1 297 ? -0.558 25.125 -15.281 1.00 31.48 297 THR A N 1
ATOM 2351 C CA . THR A 1 297 ? 0.805 25.243 -14.720 1.00 31.48 297 THR A CA 1
ATOM 2352 C C . THR A 1 297 ? 1.031 24.328 -13.516 1.00 31.48 297 THR A C 1
ATOM 2354 O O . THR A 1 297 ? 0.794 24.699 -12.374 1.00 31.48 297 THR A O 1
ATOM 2357 N N . PHE A 1 298 ? 1.480 23.096 -13.782 1.00 34.03 298 PHE A N 1
ATOM 2358 C CA . PHE A 1 298 ? 1.767 22.096 -12.752 1.00 34.03 298 PHE A CA 1
ATOM 2359 C C . PHE A 1 298 ? 3.004 22.509 -11.938 1.00 34.03 298 PHE A C 1
ATOM 2361 O O . PHE A 1 298 ? 4.099 21.976 -12.112 1.00 34.03 298 PHE A O 1
ATOM 2368 N N . GLU A 1 299 ? 2.834 23.480 -11.044 1.00 34.06 299 GLU A N 1
ATOM 2369 C CA . GLU A 1 299 ? 3.696 23.600 -9.885 1.00 34.06 299 GLU A CA 1
ATOM 2370 C C . GLU A 1 299 ? 3.546 22.325 -9.063 1.00 34.06 299 GLU A C 1
ATOM 2372 O O . GLU A 1 299 ? 2.449 21.801 -8.857 1.00 34.06 299 GLU A O 1
ATOM 2377 N N . ARG A 1 300 ? 4.704 21.822 -8.647 1.00 44.12 300 ARG A N 1
ATOM 2378 C CA . ARG A 1 300 ? 4.977 20.598 -7.895 1.00 44.12 300 ARG A CA 1
ATOM 2379 C C . ARG A 1 300 ? 4.104 20.506 -6.635 1.00 44.12 300 ARG A C 1
ATOM 2381 O O . ARG A 1 300 ? 4.574 20.730 -5.523 1.00 44.12 300 ARG A O 1
ATOM 2388 N N . THR A 1 301 ? 2.826 20.176 -6.785 1.00 42.44 301 THR A N 1
ATOM 2389 C CA . THR A 1 301 ? 1.905 19.979 -5.668 1.00 42.44 301 THR A CA 1
ATOM 2390 C C . THR A 1 301 ? 2.200 18.608 -5.094 1.00 42.44 301 THR A C 1
ATOM 2392 O O . THR A 1 301 ? 1.685 17.584 -5.530 1.00 42.44 301 THR A O 1
ATOM 2395 N N . ARG A 1 302 ? 3.128 18.594 -4.137 1.00 54.19 302 ARG A N 1
ATOM 2396 C CA . ARG A 1 302 ? 3.400 17.453 -3.273 1.00 54.19 302 ARG A CA 1
ATOM 2397 C C . ARG A 1 302 ? 2.094 17.134 -2.540 1.00 54.19 302 ARG A C 1
ATOM 2399 O O . ARG A 1 302 ? 1.717 17.838 -1.610 1.00 54.19 302 ARG A O 1
ATOM 2406 N N . SER A 1 303 ? 1.340 16.165 -3.049 1.00 61.41 303 SER A N 1
ATOM 2407 C CA . SER A 1 303 ? 0.282 15.526 -2.274 1.00 61.41 303 SER A CA 1
ATOM 2408 C C . SER A 1 303 ? 0.969 14.803 -1.125 1.00 61.41 303 SER A C 1
ATOM 2410 O O . SER A 1 303 ? 1.932 14.074 -1.366 1.00 61.41 303 SER A O 1
ATOM 2412 N N . ASP A 1 304 ? 0.514 15.039 0.098 1.00 69.25 304 ASP A N 1
ATOM 2413 C CA . ASP A 1 304 ? 1.086 14.409 1.289 1.00 69.25 304 ASP A CA 1
ATOM 2414 C C . ASP A 1 304 ? 0.260 13.184 1.719 1.00 69.25 304 ASP A C 1
ATOM 2416 O O . ASP A 1 304 ? 0.762 12.324 2.441 1.00 69.25 304 ASP A O 1
ATOM 2420 N N . GLU A 1 305 ? -0.982 13.059 1.232 1.00 82.69 305 GLU A N 1
ATOM 2421 C CA . GLU A 1 305 ? -1.935 12.023 1.641 1.00 82.69 305 GLU A CA 1
ATOM 2422 C C . GLU A 1 305 ? -2.767 11.499 0.455 1.00 82.69 305 GLU A C 1
ATOM 2424 O O . GLU A 1 305 ? -2.820 12.102 -0.621 1.00 82.69 305 GLU A O 1
ATOM 2429 N N . PHE A 1 306 ? -3.419 10.349 0.630 1.00 89.31 306 PHE A N 1
ATOM 2430 C CA . PHE A 1 306 ? -4.333 9.774 -0.356 1.00 89.31 306 PHE A CA 1
ATOM 2431 C C . PHE A 1 306 ? -5.479 9.026 0.328 1.00 89.31 306 PHE A C 1
ATOM 2433 O O . PHE A 1 306 ? -5.311 8.536 1.440 1.00 89.31 306 PHE A O 1
ATOM 2440 N N . GLU A 1 307 ? -6.610 8.924 -0.367 1.00 89.44 307 GLU A N 1
ATOM 2441 C CA . GLU A 1 307 ? -7.790 8.159 0.045 1.00 89.44 307 GLU A CA 1
ATOM 2442 C C . GLU A 1 307 ? -8.096 7.086 -1.002 1.00 89.44 307 GLU A C 1
ATOM 2444 O O . GLU A 1 307 ? -8.017 7.356 -2.210 1.00 89.44 307 GLU A O 1
ATOM 2449 N N . ASP A 1 308 ? -8.474 5.886 -0.564 1.00 90.69 308 ASP A N 1
ATOM 2450 C CA . ASP A 1 308 ? -8.935 4.820 -1.446 1.00 90.69 308 ASP A CA 1
ATOM 2451 C C . ASP A 1 308 ? -10.348 4.334 -1.110 1.00 90.69 308 ASP A C 1
ATOM 2453 O O . ASP A 1 308 ? -10.664 3.945 0.008 1.00 90.69 308 ASP A O 1
ATOM 2457 N N . PHE A 1 309 ? -11.207 4.306 -2.128 1.00 91.62 309 PHE A N 1
ATOM 2458 C CA . PHE A 1 309 ? -12.540 3.719 -2.048 1.00 91.62 309 PHE A CA 1
ATOM 2459 C C . PHE A 1 309 ? -12.528 2.370 -2.753 1.00 91.62 309 PHE A C 1
ATOM 2461 O O . PHE A 1 309 ? -12.109 2.286 -3.909 1.00 91.62 309 PHE A O 1
ATOM 2468 N N . ALA A 1 310 ? -13.018 1.320 -2.097 1.00 91.25 310 ALA A N 1
ATOM 2469 C CA . ALA A 1 310 ? -13.146 -0.004 -2.696 1.00 91.25 310 ALA A CA 1
ATOM 2470 C C . ALA A 1 310 ? -14.609 -0.458 -2.725 1.00 91.25 310 ALA A C 1
ATOM 2472 O O . ALA A 1 310 ? -15.302 -0.407 -1.711 1.00 91.25 310 ALA A O 1
ATOM 2473 N N . ASP A 1 311 ? -15.068 -0.944 -3.880 1.00 91.62 311 ASP A N 1
ATOM 2474 C CA . ASP A 1 311 ? -16.373 -1.598 -3.984 1.00 91.62 311 ASP A CA 1
ATOM 2475 C C . ASP A 1 311 ? -16.295 -3.051 -3.496 1.00 91.62 311 ASP A C 1
ATOM 2477 O O . ASP A 1 311 ? -15.416 -3.818 -3.897 1.00 91.62 311 ASP A O 1
ATOM 2481 N N . ASP A 1 312 ? -17.239 -3.456 -2.650 1.00 88.50 312 ASP A N 1
ATOM 2482 C CA . ASP A 1 312 ? -17.257 -4.795 -2.050 1.00 88.50 312 ASP A CA 1
ATOM 2483 C C . ASP A 1 312 ? -17.637 -5.872 -3.082 1.00 88.50 312 ASP A C 1
ATOM 2485 O O . ASP A 1 312 ? -17.152 -7.001 -3.020 1.00 88.50 312 ASP A O 1
ATOM 2489 N N . HIS A 1 313 ? -18.454 -5.522 -4.083 1.00 88.88 313 HIS A N 1
ATOM 2490 C CA . HIS A 1 313 ? -18.914 -6.468 -5.098 1.00 88.88 313 HIS A CA 1
ATOM 2491 C C . HIS A 1 313 ? -17.913 -6.635 -6.248 1.00 88.88 313 HIS A C 1
ATOM 2493 O O . HIS A 1 313 ? -17.451 -7.744 -6.513 1.00 88.88 313 HIS A O 1
ATOM 2499 N N . SER A 1 314 ? -17.558 -5.549 -6.937 1.00 90.19 314 SER A N 1
ATOM 2500 C CA . SER A 1 314 ? -16.645 -5.589 -8.082 1.00 90.19 314 SER A CA 1
ATOM 2501 C C . SER A 1 314 ? -15.176 -5.620 -7.680 1.00 90.19 314 SER A C 1
ATOM 2503 O O . SER A 1 314 ? -14.322 -5.843 -8.536 1.00 90.19 314 SER A O 1
ATOM 2505 N N . ARG A 1 315 ? -14.855 -5.364 -6.403 1.00 90.75 315 ARG A N 1
ATOM 2506 C CA . ARG A 1 315 ? -13.480 -5.190 -5.902 1.00 90.75 315 ARG A CA 1
ATOM 2507 C C . ARG A 1 315 ? -12.709 -4.083 -6.626 1.00 90.75 315 ARG A C 1
ATOM 2509 O O . ARG A 1 315 ? -11.473 -4.085 -6.580 1.00 90.75 315 ARG A O 1
ATOM 2516 N N . SER A 1 316 ? -13.412 -3.175 -7.307 1.00 92.44 316 SER A N 1
ATOM 2517 C CA . SER A 1 316 ? -12.816 -2.021 -7.977 1.00 92.44 316 SER A CA 1
ATOM 2518 C C . SER A 1 316 ? -12.375 -0.997 -6.947 1.00 92.44 316 SER A C 1
ATOM 2520 O O . SER A 1 316 ? -13.082 -0.763 -5.971 1.00 92.44 316 SER A O 1
ATOM 2522 N N . THR A 1 317 ? -11.216 -0.395 -7.182 1.00 93.50 317 THR A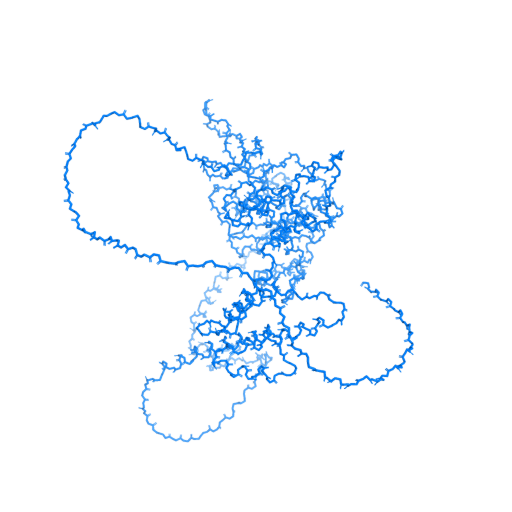 N 1
ATOM 2523 C CA . THR A 1 317 ? -10.615 0.582 -6.275 1.00 93.50 317 THR A CA 1
ATOM 2524 C C . THR A 1 317 ? -10.452 1.920 -6.982 1.00 93.50 317 THR A C 1
ATOM 2526 O O . THR A 1 317 ? -9.976 1.971 -8.116 1.00 93.50 317 THR A O 1
ATOM 2529 N N . TRP A 1 318 ? -10.819 3.008 -6.319 1.00 93.75 318 TRP A N 1
ATOM 2530 C CA . TRP A 1 318 ? -10.576 4.375 -6.769 1.00 93.75 318 TRP A CA 1
ATOM 2531 C C . TRP A 1 318 ? -9.649 5.053 -5.777 1.00 93.75 318 TRP A C 1
ATOM 2533 O O . TRP A 1 318 ? -9.899 4.988 -4.581 1.00 93.75 318 TRP A O 1
ATOM 2543 N N . THR A 1 319 ? -8.602 5.702 -6.274 1.00 92.88 319 THR A N 1
ATOM 2544 C CA . THR A 1 319 ? -7.604 6.379 -5.441 1.00 92.88 319 THR A CA 1
ATOM 2545 C C . THR A 1 319 ? -7.608 7.860 -5.762 1.00 92.88 319 THR A C 1
ATOM 2547 O O . THR A 1 319 ? -7.534 8.238 -6.933 1.00 92.88 319 THR A O 1
ATOM 2550 N N . TYR A 1 320 ? -7.673 8.683 -4.723 1.00 91.88 320 TYR A N 1
ATOM 2551 C CA . TYR A 1 320 ? -7.659 10.134 -4.812 1.00 91.88 320 TYR A CA 1
ATOM 2552 C C . TYR A 1 320 ? -6.476 10.675 -4.021 1.00 91.88 320 TYR A C 1
ATOM 2554 O O . TYR A 1 320 ? -6.285 10.330 -2.859 1.00 91.88 320 TYR A O 1
ATOM 2562 N N . LEU A 1 321 ? -5.671 11.519 -4.660 1.00 90.75 321 LEU A N 1
ATOM 2563 C CA . LEU A 1 321 ? -4.563 12.206 -4.006 1.00 90.75 321 LEU A CA 1
ATOM 2564 C C . LEU A 1 321 ? -5.087 13.474 -3.335 1.00 90.75 321 LEU A C 1
ATOM 2566 O O . LEU A 1 321 ? -5.858 14.220 -3.941 1.00 90.75 321 LEU A O 1
ATOM 2570 N N . MET A 1 322 ? -4.658 13.723 -2.103 1.00 88.38 322 MET A N 1
ATOM 2571 C CA . MET A 1 322 ? -5.097 14.858 -1.297 1.00 88.38 322 MET A CA 1
ATOM 2572 C C . MET A 1 322 ? -3.895 15.597 -0.718 1.00 88.38 322 MET A C 1
ATOM 2574 O O . MET A 1 322 ? -2.816 15.039 -0.507 1.00 88.38 322 MET A O 1
ATOM 2578 N N . LYS A 1 323 ? -4.077 16.891 -0.462 1.00 84.75 323 LYS A N 1
ATOM 2579 C CA . LYS A 1 323 ? -3.069 17.693 0.238 1.00 84.75 323 LYS A CA 1
ATOM 2580 C C . LYS A 1 323 ? -3.260 17.637 1.754 1.00 84.75 323 LYS A C 1
ATOM 2582 O O . LYS A 1 323 ? -2.285 17.705 2.488 1.00 84.75 323 LYS A O 1
ATOM 2587 N N . TYR A 1 324 ? -4.510 17.515 2.202 1.00 84.31 324 TYR A N 1
ATOM 2588 C CA . TYR A 1 324 ? -4.881 17.490 3.615 1.00 84.31 324 TYR A CA 1
ATOM 2589 C C . TYR A 1 324 ? -6.063 16.537 3.846 1.00 84.31 324 TYR A C 1
ATOM 2591 O O . TYR A 1 324 ? -7.010 16.559 3.055 1.00 84.31 324 TYR A O 1
ATOM 2599 N N . LYS A 1 325 ? -6.088 15.811 4.974 1.00 82.69 325 LYS A N 1
ATOM 2600 C CA . LYS A 1 325 ? -7.214 14.937 5.384 1.00 82.69 325 LYS A CA 1
ATOM 2601 C C . LYS A 1 325 ? -8.578 15.616 5.393 1.00 82.69 325 LYS A C 1
ATOM 2603 O O . LYS A 1 325 ? -9.594 14.963 5.184 1.00 82.69 325 LYS A O 1
ATOM 2608 N N . SER A 1 326 ? -8.628 16.931 5.605 1.00 84.38 326 SER A N 1
ATOM 2609 C CA . SER A 1 326 ? -9.882 17.695 5.576 1.00 84.38 326 SER A CA 1
ATOM 2610 C C . SER A 1 326 ? -10.599 17.638 4.220 1.00 84.38 326 SER A C 1
ATOM 2612 O O . SER A 1 326 ? -11.805 17.863 4.163 1.00 84.38 326 SER A O 1
ATOM 2614 N N . GLN A 1 327 ? -9.892 17.299 3.136 1.00 87.75 327 GLN A N 1
ATOM 2615 C CA . GLN A 1 327 ? -10.466 17.133 1.799 1.00 87.75 327 GLN A CA 1
ATOM 2616 C C . GLN A 1 327 ? -11.218 15.802 1.622 1.00 87.75 327 GLN A C 1
ATOM 2618 O O . GLN A 1 327 ? -11.932 15.640 0.636 1.00 87.75 327 GLN A O 1
ATOM 2623 N N . ALA A 1 328 ? -11.125 14.858 2.564 1.00 88.56 328 ALA A N 1
ATOM 2624 C CA . ALA A 1 328 ? -11.744 13.540 2.421 1.00 88.56 328 ALA A CA 1
ATOM 2625 C C . ALA A 1 328 ? -13.267 13.616 2.196 1.00 88.56 328 ALA A C 1
ATOM 2627 O O . ALA A 1 328 ? -13.811 12.921 1.338 1.00 88.56 328 ALA A O 1
ATOM 2628 N N . VAL A 1 329 ? -13.964 14.516 2.901 1.00 89.81 329 VAL A N 1
ATOM 2629 C CA . VAL A 1 329 ? -15.426 14.673 2.775 1.00 89.81 329 VAL A CA 1
ATOM 2630 C C . VAL A 1 329 ? -15.819 15.248 1.411 1.00 89.81 329 VAL A C 1
ATOM 2632 O O . VAL A 1 329 ? -16.793 14.795 0.807 1.00 89.81 329 VAL A O 1
ATOM 2635 N N . SER A 1 330 ? -15.066 16.220 0.886 1.00 91.31 330 SER A N 1
ATOM 2636 C CA . SER A 1 330 ? -15.346 16.791 -0.437 1.00 91.31 330 SER A CA 1
ATOM 2637 C C . SER A 1 330 ? -15.071 15.779 -1.551 1.00 91.31 330 SER A C 1
ATOM 2639 O O . SER A 1 330 ? -15.881 15.648 -2.473 1.00 91.31 330 SER A O 1
ATOM 2641 N N . VAL A 1 331 ? -13.996 14.997 -1.421 1.00 92.50 331 VAL A N 1
ATOM 2642 C CA . VAL A 1 331 ? -13.690 13.876 -2.317 1.00 92.50 331 VAL A CA 1
ATOM 2643 C C . VAL A 1 331 ? -14.795 12.819 -2.261 1.00 92.50 331 VAL A C 1
ATOM 2645 O O . VAL A 1 331 ? -15.261 12.384 -3.313 1.00 92.50 331 VAL A O 1
ATOM 2648 N N . LEU A 1 332 ? -15.287 12.455 -1.073 1.00 92.88 332 LEU A N 1
ATOM 2649 C CA . LEU A 1 332 ? -16.382 11.494 -0.918 1.00 92.88 332 LEU A CA 1
ATOM 2650 C C . LEU A 1 332 ? -17.675 11.975 -1.597 1.00 92.88 332 LEU A C 1
ATOM 2652 O O . LEU A 1 332 ? -18.326 11.208 -2.308 1.00 92.88 332 LEU A O 1
ATOM 2656 N N . LYS A 1 333 ? -18.036 13.254 -1.429 1.00 92.62 333 LYS A N 1
ATOM 2657 C CA . LYS A 1 333 ? -19.194 13.867 -2.104 1.00 92.62 333 LYS A CA 1
ATOM 2658 C C . LYS A 1 333 ? -19.052 13.808 -3.628 1.00 92.62 333 LYS A C 1
ATOM 2660 O O . LYS A 1 333 ? -20.005 13.454 -4.327 1.00 92.62 333 LYS A O 1
ATOM 2665 N N . ALA A 1 334 ? -17.866 14.123 -4.150 1.00 92.94 334 ALA A N 1
ATOM 2666 C CA . ALA A 1 334 ? -17.578 14.036 -5.580 1.00 92.94 334 ALA A CA 1
ATOM 2667 C C . ALA A 1 334 ? -17.636 12.585 -6.087 1.00 92.94 334 ALA A C 1
ATOM 2669 O O . ALA A 1 334 ? -18.244 12.314 -7.125 1.00 92.94 334 ALA A O 1
ATOM 2670 N N . PHE A 1 335 ? -17.077 11.642 -5.325 1.00 94.44 335 PHE A N 1
ATOM 2671 C CA . PHE A 1 335 ? -17.130 10.212 -5.611 1.00 94.44 335 PHE A CA 1
ATOM 2672 C C . PHE A 1 335 ? -18.575 9.701 -5.668 1.00 94.44 335 PHE A C 1
ATOM 2674 O O . PHE A 1 335 ? -18.953 9.062 -6.648 1.00 94.44 335 PHE A O 1
ATOM 2681 N N . HIS A 1 336 ? -19.419 10.051 -4.692 1.00 93.69 336 HIS A N 1
ATOM 2682 C CA . HIS A 1 336 ? -20.837 9.681 -4.675 1.00 93.69 336 HIS A CA 1
ATOM 2683 C C . HIS A 1 336 ? -21.570 10.128 -5.952 1.00 93.69 336 HIS A C 1
ATOM 2685 O O . HIS A 1 336 ? -22.232 9.323 -6.614 1.00 93.69 336 HIS A O 1
ATOM 2691 N N . ARG A 1 337 ? -21.390 11.395 -6.352 1.00 93.44 337 ARG A N 1
ATOM 2692 C CA . ARG A 1 337 ? -21.978 11.947 -7.587 1.00 93.44 337 ARG A CA 1
ATOM 2693 C C . ARG A 1 337 ? -21.454 11.245 -8.840 1.00 93.44 337 ARG A C 1
ATOM 2695 O O . ARG A 1 337 ? -22.219 10.963 -9.765 1.00 93.44 337 ARG A O 1
ATOM 2702 N N . MET A 1 338 ? -20.161 10.932 -8.873 1.00 93.81 338 MET A N 1
ATOM 2703 C CA . MET A 1 338 ? -19.543 10.193 -9.974 1.00 93.81 338 MET A CA 1
ATOM 2704 C C . MET A 1 338 ? -20.120 8.776 -10.091 1.00 93.81 338 MET A C 1
ATOM 2706 O O . MET A 1 338 ? -20.479 8.363 -11.190 1.00 93.81 338 MET A O 1
ATOM 2710 N N . ILE A 1 339 ? -20.307 8.056 -8.981 1.00 93.75 339 ILE A N 1
ATOM 2711 C CA . ILE A 1 339 ? -20.898 6.710 -9.008 1.00 93.75 339 ILE A CA 1
ATOM 2712 C C . ILE A 1 339 ? -22.343 6.737 -9.518 1.00 93.75 339 ILE A C 1
ATOM 2714 O O . ILE A 1 339 ? -22.721 5.910 -10.356 1.00 93.75 339 ILE A O 1
ATOM 2718 N N . PHE A 1 340 ? -23.130 7.718 -9.073 1.00 93.12 340 PHE A N 1
ATOM 2719 C CA . PHE A 1 340 ? -24.504 7.889 -9.531 1.00 93.12 340 PHE A CA 1
ATOM 2720 C C . PHE A 1 340 ? -24.580 8.166 -11.037 1.00 93.12 340 PHE A C 1
ATOM 2722 O O . PHE A 1 340 ? -25.332 7.502 -11.747 1.00 93.12 340 PHE A O 1
ATOM 2729 N N . THR A 1 341 ? -23.767 9.096 -11.539 1.00 93.50 341 THR A N 1
ATOM 2730 C CA . THR A 1 341 ? -23.792 9.500 -12.955 1.00 93.50 341 THR A CA 1
ATOM 2731 C C . THR A 1 341 ? -23.196 8.453 -13.896 1.00 93.50 341 THR A C 1
ATOM 2733 O O . THR A 1 341 ? -23.762 8.200 -14.953 1.00 93.50 341 THR A O 1
ATOM 2736 N N . GLN A 1 342 ? -22.077 7.820 -13.531 1.00 91.00 342 GLN A N 1
ATOM 2737 C CA . GLN A 1 342 ? -21.362 6.896 -14.421 1.00 91.00 342 GLN A CA 1
ATOM 2738 C C . GLN A 1 342 ? -21.955 5.485 -14.438 1.00 91.00 342 GLN A C 1
ATOM 2740 O O . GLN A 1 342 ? -21.865 4.797 -15.453 1.00 91.00 342 GLN A O 1
ATOM 2745 N N . PHE A 1 343 ? -22.539 5.033 -13.323 1.00 91.25 343 PHE A N 1
ATOM 2746 C CA . PHE A 1 343 ? -23.018 3.652 -13.185 1.00 91.25 343 PHE A CA 1
ATOM 2747 C C . PHE A 1 343 ? -24.522 3.546 -12.911 1.00 91.25 343 PHE A C 1
ATOM 2749 O O . PHE A 1 343 ? -25.049 2.432 -12.864 1.00 91.25 343 PHE A O 1
ATOM 2756 N N . GLY A 1 344 ? -25.226 4.665 -12.703 1.00 90.75 344 GLY A N 1
ATOM 2757 C CA . GLY A 1 344 ? -26.647 4.657 -12.345 1.00 90.75 344 GLY A CA 1
ATOM 2758 C C . GLY A 1 344 ? -26.919 3.949 -11.014 1.00 90.75 344 GLY A C 1
ATOM 2759 O O . GLY A 1 344 ? -28.002 3.399 -10.807 1.00 90.75 344 GLY A O 1
ATOM 27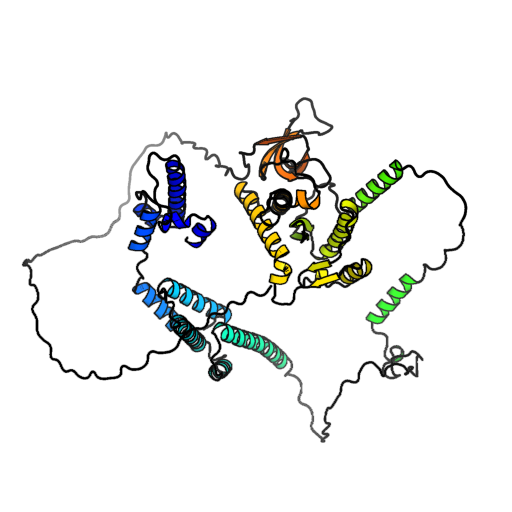60 N N . LYS A 1 345 ? -25.920 3.879 -10.123 1.00 89.75 345 LYS A N 1
ATOM 2761 C CA . LYS A 1 345 ? -26.015 3.203 -8.823 1.00 89.75 345 LYS A CA 1
ATOM 2762 C C . LYS A 1 345 ? -26.017 4.229 -7.699 1.00 89.75 345 LYS A C 1
ATOM 2764 O O . LYS A 1 345 ? -25.216 5.155 -7.696 1.00 89.75 345 LYS A O 1
ATOM 2769 N N . ARG A 1 346 ? -26.907 4.038 -6.725 1.00 91.44 346 ARG A N 1
ATOM 2770 C CA . ARG A 1 346 ? -26.901 4.790 -5.463 1.00 91.44 346 ARG A CA 1
ATOM 2771 C C . ARG A 1 346 ? -26.101 4.013 -4.426 1.00 91.44 346 ARG A C 1
ATOM 2773 O O . ARG A 1 346 ? -26.330 2.811 -4.259 1.00 91.44 346 ARG A O 1
ATOM 2780 N N . ILE A 1 347 ? -25.176 4.687 -3.750 1.00 93.50 347 ILE A N 1
ATOM 2781 C CA . ILE A 1 347 ? -24.411 4.088 -2.654 1.00 93.50 347 ILE A CA 1
ATOM 2782 C C . ILE A 1 347 ? -25.370 3.904 -1.478 1.00 93.50 347 ILE A C 1
ATOM 2784 O O . ILE A 1 347 ? -25.970 4.863 -1.016 1.00 93.50 347 ILE A O 1
ATOM 2788 N N . LYS A 1 348 ? -25.555 2.665 -1.019 1.00 92.25 348 LYS A N 1
ATOM 2789 C CA . LYS A 1 348 ? -26.480 2.360 0.089 1.00 92.25 348 LYS A CA 1
ATOM 2790 C C . LYS A 1 348 ? -25.793 2.358 1.445 1.00 92.25 348 LYS A C 1
ATOM 2792 O O . LYS A 1 348 ? -26.397 2.694 2.458 1.00 92.25 348 LYS A O 1
ATOM 2797 N N . THR A 1 349 ? -24.544 1.912 1.470 1.00 91.62 349 THR A N 1
ATOM 2798 C CA . THR A 1 349 ? -23.801 1.688 2.705 1.00 91.62 349 THR A CA 1
ATOM 2799 C C . THR A 1 349 ? -22.350 2.060 2.484 1.00 91.62 349 THR A C 1
ATOM 2801 O O . THR A 1 349 ? -21.754 1.639 1.494 1.00 91.62 349 THR A O 1
ATOM 2804 N N . ILE A 1 350 ? -21.792 2.829 3.413 1.00 91.62 350 ILE A N 1
ATOM 2805 C CA . ILE A 1 350 ? -20.363 3.129 3.478 1.00 91.62 350 ILE A CA 1
ATOM 2806 C C . ILE A 1 350 ? -19.828 2.489 4.749 1.00 91.62 350 ILE A C 1
ATOM 2808 O O . ILE A 1 350 ? -20.391 2.689 5.825 1.00 91.62 350 ILE A O 1
ATOM 2812 N N . ARG A 1 351 ? -18.750 1.717 4.614 1.00 89.38 351 ARG A N 1
ATOM 2813 C CA . ARG A 1 351 ? -17.975 1.196 5.738 1.00 89.38 351 ARG A CA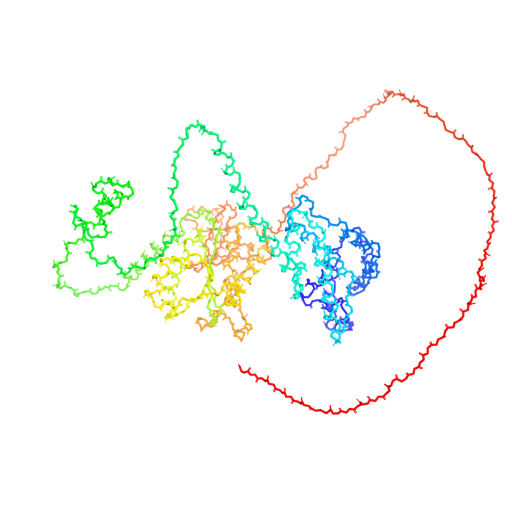 1
ATOM 2814 C C . ARG A 1 351 ? -16.679 1.980 5.825 1.00 89.38 351 ARG A C 1
ATOM 2816 O O . ARG A 1 351 ? -15.946 2.021 4.843 1.00 89.38 351 ARG A O 1
ATOM 2823 N N . SER A 1 352 ? -16.422 2.595 6.970 1.00 88.38 352 SER A N 1
ATOM 2824 C CA . SER A 1 352 ? -15.148 3.257 7.253 1.00 88.38 352 SER A CA 1
ATOM 2825 C C . SER A 1 352 ? -14.610 2.800 8.602 1.00 88.38 352 SER A C 1
ATOM 2827 O O . SER A 1 352 ? -15.330 2.216 9.423 1.00 88.38 352 SER A O 1
ATOM 2829 N N . ASP A 1 353 ? -13.341 3.099 8.845 1.00 83.44 353 ASP A N 1
ATOM 2830 C CA . ASP A 1 353 ? -12.793 3.054 10.189 1.00 83.44 353 ASP A CA 1
ATOM 2831 C C . ASP A 1 353 ? -13.329 4.229 11.038 1.00 83.44 353 ASP A C 1
ATOM 2833 O O . ASP A 1 353 ? -14.233 4.974 10.635 1.00 83.44 353 ASP A O 1
ATOM 2837 N N . ASN A 1 354 ? -12.792 4.381 12.250 1.00 79.56 354 ASN A N 1
ATOM 2838 C CA . ASN A 1 354 ? -13.132 5.492 13.142 1.00 79.56 354 ASN A CA 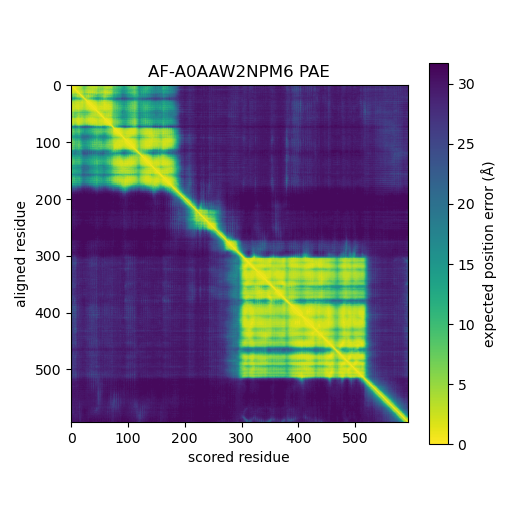1
ATOM 2839 C C . ASN A 1 354 ? -12.317 6.770 12.841 1.00 79.56 354 ASN A C 1
ATOM 2841 O O . ASN A 1 354 ? -12.047 7.540 13.766 1.00 79.56 354 ASN A O 1
ATOM 2845 N N . GLY A 1 355 ? -11.924 6.994 11.579 1.00 78.75 355 GLY A N 1
ATOM 2846 C CA . GLY A 1 355 ? -11.263 8.214 11.116 1.00 78.75 355 GLY A CA 1
ATOM 2847 C C . GLY A 1 355 ? -12.064 9.476 11.452 1.00 78.75 355 GLY A C 1
ATOM 2848 O O . GLY A 1 355 ? -13.294 9.512 11.344 1.00 78.75 355 GLY A O 1
ATOM 2849 N N . THR A 1 356 ? -11.381 10.526 11.912 1.00 80.12 356 THR A N 1
ATOM 2850 C CA . THR A 1 356 ? -12.028 11.734 12.452 1.00 80.12 356 THR A CA 1
ATOM 2851 C C . THR A 1 356 ? -12.751 12.545 11.377 1.00 80.12 356 THR A C 1
ATOM 2853 O O . THR A 1 356 ? -13.747 13.207 11.669 1.00 80.12 356 THR A O 1
ATOM 2856 N N . GLU A 1 357 ? -12.306 12.453 10.128 1.00 82.12 357 GLU A N 1
ATOM 2857 C CA . GLU A 1 357 ? -12.919 13.057 8.947 1.00 82.12 357 GLU A CA 1
ATOM 2858 C C . GLU A 1 357 ? -14.333 12.519 8.677 1.00 82.12 357 GLU A C 1
ATOM 2860 O O . GLU A 1 357 ? -15.253 13.301 8.414 1.00 82.12 357 GLU A O 1
ATOM 2865 N N . PHE A 1 358 ? -14.551 11.212 8.850 1.00 81.25 358 PHE A N 1
ATOM 2866 C CA . PHE A 1 358 ? -15.862 10.575 8.684 1.00 81.25 358 PHE A CA 1
ATOM 2867 C C . PHE A 1 358 ? -16.774 10.767 9.901 1.00 81.25 358 PHE A C 1
ATOM 2869 O O . PHE A 1 358 ? -17.983 10.565 9.812 1.00 81.25 358 PHE A O 1
ATOM 2876 N N . LEU A 1 359 ? -16.212 11.197 11.034 1.00 81.62 359 LEU A N 1
ATOM 2877 C CA . LEU A 1 359 ? -16.963 11.570 12.235 1.00 81.62 359 LEU A CA 1
ATOM 2878 C C . LEU A 1 359 ? -17.386 13.042 12.245 1.00 81.62 359 LEU A C 1
ATOM 2880 O O . LEU A 1 359 ? -18.142 13.443 13.132 1.00 81.62 359 LEU A O 1
ATOM 2884 N N . SER A 1 360 ? -16.927 13.844 11.283 1.00 86.19 360 SER A N 1
ATOM 2885 C CA . SER A 1 360 ? -17.309 15.250 11.176 1.00 86.19 360 SER A CA 1
ATOM 2886 C C . SER A 1 360 ? -18.821 15.417 10.983 1.00 86.19 360 SER A C 1
ATOM 2888 O O . SER A 1 360 ? -19.482 14.614 10.319 1.00 86.19 360 SER A O 1
ATOM 2890 N N . LEU A 1 361 ? -19.375 16.499 11.541 1.00 87.12 361 LEU A N 1
ATOM 2891 C CA . LEU A 1 361 ? -20.797 16.827 11.393 1.00 87.12 361 LEU A CA 1
ATOM 2892 C C . LEU A 1 361 ? -21.182 17.005 9.916 1.00 87.12 361 LEU A C 1
ATOM 2894 O O . LEU A 1 361 ? -22.270 16.616 9.504 1.00 87.12 361 LEU A O 1
ATOM 2898 N N . GLU A 1 362 ? -20.268 17.548 9.110 1.00 89.62 362 GLU A N 1
ATOM 2899 C CA . GLU A 1 362 ? -20.463 17.708 7.670 1.00 89.62 362 GLU A CA 1
ATOM 2900 C C . GLU A 1 362 ? -20.675 16.361 6.963 1.00 89.62 362 GLU A C 1
ATOM 2902 O O . GLU A 1 362 ? -21.582 16.234 6.139 1.00 89.62 362 GLU A O 1
ATOM 2907 N N . CYS A 1 363 ? -19.857 15.356 7.290 1.00 88.75 363 CYS A N 1
ATOM 2908 C CA . CYS A 1 363 ? -19.952 14.030 6.688 1.00 88.75 363 CYS A CA 1
ATOM 2909 C C . CYS A 1 363 ? -21.231 13.304 7.126 1.00 88.75 363 CYS A C 1
ATOM 2911 O O . CYS A 1 363 ? -21.936 12.735 6.294 1.00 88.75 363 CYS A O 1
ATOM 2913 N N . GLN A 1 364 ? -21.582 13.400 8.413 1.00 89.62 364 GLN A N 1
ATOM 2914 C CA . GLN A 1 364 ? -22.817 12.818 8.945 1.00 89.62 364 GLN A CA 1
ATOM 2915 C C . GLN A 1 364 ? -24.064 13.426 8.291 1.00 89.62 364 GLN A C 1
ATOM 2917 O O . GLN A 1 364 ? -24.944 12.683 7.861 1.00 89.62 364 GLN A O 1
ATOM 2922 N N . ASN A 1 365 ? -24.122 14.756 8.160 1.00 92.38 365 ASN A N 1
ATOM 2923 C CA . ASN A 1 365 ? -25.240 15.431 7.498 1.00 92.38 365 ASN A CA 1
ATOM 2924 C C . ASN A 1 365 ? -25.368 14.991 6.038 1.00 92.38 365 ASN A C 1
ATOM 2926 O O . ASN A 1 365 ? -26.459 14.634 5.609 1.00 92.38 365 ASN A O 1
ATOM 2930 N N . PHE A 1 366 ? -24.253 14.922 5.306 1.00 93.50 366 PHE A N 1
ATOM 2931 C CA . PHE A 1 366 ? -24.243 14.435 3.927 1.00 93.50 366 PHE A CA 1
ATOM 2932 C C . PHE A 1 366 ? -24.776 12.997 3.804 1.00 93.50 366 PHE A C 1
ATOM 2934 O O . PHE A 1 366 ? -25.599 12.712 2.936 1.00 93.50 366 PHE A O 1
ATOM 2941 N N . MET A 1 367 ? -24.341 12.088 4.681 1.00 92.44 367 MET A N 1
ATOM 2942 C CA . MET A 1 367 ? -24.817 10.702 4.669 1.00 92.44 367 MET A CA 1
ATOM 2943 C C . MET A 1 367 ? -26.315 10.608 4.990 1.00 92.44 367 MET A C 1
ATOM 2945 O O . MET A 1 367 ? -27.013 9.813 4.367 1.00 92.44 367 MET A O 1
ATOM 2949 N N . ILE A 1 368 ? -26.822 11.429 5.915 1.00 92.12 368 ILE A N 1
ATOM 2950 C CA . ILE A 1 368 ? -28.252 11.491 6.252 1.00 92.12 368 ILE A CA 1
ATOM 2951 C C . ILE A 1 368 ? -29.071 12.038 5.076 1.00 92.12 368 ILE A C 1
ATOM 2953 O O . ILE A 1 368 ? -30.093 11.448 4.730 1.00 92.12 368 ILE A O 1
ATOM 2957 N N . GLU A 1 369 ? -28.621 13.127 4.448 1.00 93.44 369 GLU A N 1
ATOM 2958 C CA . GLU A 1 369 ? -29.287 13.764 3.303 1.00 93.44 369 GLU A CA 1
ATOM 2959 C C . GLU A 1 369 ? -29.414 12.816 2.104 1.00 93.44 369 GLU A C 1
ATOM 2961 O O . GLU A 1 369 ? -30.471 12.738 1.480 1.00 93.44 369 GLU A O 1
ATOM 2966 N N . GLU A 1 370 ? -28.363 12.050 1.810 1.00 92.06 370 GLU A N 1
ATOM 2967 C CA . GLU A 1 370 ? -28.356 11.077 0.710 1.00 92.06 370 GLU A CA 1
ATOM 2968 C C . GLU A 1 370 ? -28.966 9.714 1.098 1.00 92.06 370 GLU A C 1
ATOM 2970 O O . GLU A 1 370 ? -29.115 8.830 0.249 1.00 92.06 370 GLU A O 1
ATOM 2975 N N . GLY A 1 371 ? -29.329 9.516 2.372 1.00 92.06 371 GLY A N 1
ATOM 2976 C CA . GLY A 1 371 ? -29.881 8.256 2.880 1.00 92.06 371 GLY A CA 1
ATOM 2977 C C . GLY A 1 371 ? -28.875 7.098 2.914 1.00 92.06 371 GLY A C 1
ATOM 2978 O O . GLY A 1 371 ? -29.258 5.933 2.779 1.00 92.06 371 GLY A O 1
ATOM 2979 N N . ILE A 1 372 ? -27.585 7.400 3.070 1.00 94.88 372 ILE A N 1
ATOM 2980 C CA . ILE A 1 372 ? -26.491 6.429 3.122 1.00 94.88 372 ILE A CA 1
ATOM 2981 C C . ILE A 1 372 ? -26.346 5.888 4.546 1.00 94.88 372 ILE A C 1
ATOM 2983 O O . ILE A 1 372 ? -26.146 6.634 5.503 1.00 94.88 372 ILE A O 1
ATOM 2987 N N . VAL A 1 373 ? -26.359 4.562 4.694 1.00 93.06 373 VAL A N 1
ATOM 2988 C CA . VAL A 1 373 ? -26.092 3.913 5.983 1.00 93.06 373 VAL A CA 1
ATOM 2989 C C . VAL A 1 373 ? -24.587 3.892 6.246 1.00 93.06 373 VAL A C 1
ATOM 2991 O O . VAL A 1 373 ? -23.840 3.172 5.580 1.00 93.06 373 VAL A O 1
ATOM 2994 N N . HIS A 1 374 ? -24.133 4.650 7.240 1.00 91.56 374 HIS A N 1
ATOM 2995 C CA . HIS A 1 374 ? -22.738 4.625 7.678 1.00 91.56 374 HIS A CA 1
ATOM 2996 C C . HIS A 1 374 ? -22.503 3.520 8.706 1.00 91.56 374 HIS A C 1
ATOM 2998 O O . HIS A 1 374 ? -23.072 3.525 9.796 1.00 91.56 374 HIS A O 1
ATOM 3004 N N . GLN A 1 375 ? -21.654 2.560 8.354 1.00 89.25 375 GLN A N 1
ATOM 3005 C CA . GLN A 1 375 ? -21.200 1.490 9.231 1.00 89.25 375 GLN A CA 1
ATOM 3006 C C . GLN A 1 375 ? -19.753 1.767 9.634 1.00 89.25 375 GLN A C 1
ATOM 3008 O O . GLN A 1 375 ? -18.897 2.008 8.788 1.00 89.25 375 GLN A O 1
ATOM 3013 N N . ARG A 1 376 ? -19.474 1.716 10.934 1.00 84.94 376 ARG A N 1
ATOM 3014 C CA . ARG A 1 376 ? -18.130 1.933 11.477 1.00 84.94 376 ARG A CA 1
ATOM 3015 C C . ARG A 1 376 ? -17.604 0.643 12.069 1.00 84.94 376 ARG A C 1
ATOM 3017 O O . ARG A 1 376 ? -18.371 -0.109 12.670 1.00 84.94 376 ARG A O 1
ATOM 3024 N N . THR A 1 377 ? -16.305 0.414 11.937 1.00 81.50 377 THR A N 1
ATOM 3025 C CA . THR A 1 377 ? -15.658 -0.711 12.613 1.00 81.50 377 THR A CA 1
ATOM 3026 C C . THR A 1 377 ? -15.690 -0.544 14.126 1.00 81.50 377 THR A C 1
ATOM 3028 O O . THR A 1 377 ? -15.355 0.524 14.655 1.00 81.50 377 THR A O 1
ATOM 3031 N N . CYS A 1 378 ? -16.019 -1.619 14.839 1.00 73.44 378 CYS A N 1
ATOM 3032 C CA . CYS A 1 378 ? -15.840 -1.678 16.281 1.00 73.44 378 CYS A CA 1
ATOM 3033 C C . CYS A 1 378 ? -14.350 -1.518 16.626 1.00 73.44 378 CYS A C 1
ATOM 3035 O O . CYS A 1 378 ? -13.458 -1.986 15.907 1.00 73.44 378 CYS A O 1
ATOM 3037 N N . THR A 1 379 ? -14.070 -0.839 17.738 1.00 66.44 379 THR A N 1
ATOM 3038 C CA . THR A 1 379 ? -12.701 -0.636 18.221 1.00 66.44 379 THR A CA 1
ATOM 3039 C C . THR A 1 379 ? -11.992 -1.983 18.404 1.00 66.44 379 THR A C 1
ATOM 3041 O O . THR A 1 379 ? -12.589 -2.950 18.868 1.00 66.44 379 THR A O 1
ATOM 3044 N N . HIS A 1 380 ? -10.717 -2.057 18.007 1.00 55.06 380 HIS A N 1
ATOM 3045 C CA . HIS A 1 380 ? -9.889 -3.275 18.050 1.00 55.06 380 HIS A CA 1
ATOM 3046 C C . HIS A 1 380 ? -10.352 -4.456 17.166 1.00 55.06 380 HIS A C 1
ATOM 3048 O O . HIS A 1 380 ? -9.865 -5.569 17.354 1.00 55.06 380 HIS A O 1
ATOM 3054 N N . THR A 1 381 ? -11.216 -4.229 16.165 1.00 63.38 381 THR A N 1
ATOM 3055 C CA . THR A 1 381 ? -11.633 -5.265 15.191 1.00 63.38 381 THR A CA 1
ATOM 3056 C C . THR A 1 381 ? -11.343 -4.873 13.729 1.00 63.38 381 THR A C 1
ATOM 3058 O O . THR A 1 381 ? -12.270 -4.663 12.944 1.00 63.38 381 THR A O 1
ATOM 3061 N N . PRO A 1 382 ? -10.060 -4.777 13.319 1.00 60.47 382 PRO A N 1
ATOM 3062 C CA . PRO A 1 382 ? -9.683 -4.390 11.949 1.00 60.47 382 PRO A CA 1
ATOM 3063 C C . PRO A 1 382 ? -10.249 -5.336 10.871 1.00 60.47 382 PRO A C 1
ATOM 3065 O O . PRO A 1 382 ? -10.502 -4.940 9.737 1.00 60.47 382 PRO A O 1
ATOM 3068 N N . GLN A 1 383 ? -10.580 -6.579 11.242 1.00 67.00 383 GLN A N 1
ATOM 3069 C CA . GLN A 1 383 ? -11.174 -7.573 10.344 1.00 67.00 383 GLN A CA 1
ATOM 3070 C C . GLN A 1 383 ? -12.496 -7.099 9.715 1.00 67.00 383 GLN A C 1
ATOM 3072 O O . GLN A 1 383 ? -12.811 -7.507 8.597 1.00 67.00 383 GLN A O 1
ATOM 3077 N N . GLN A 1 384 ? -13.250 -6.218 10.387 1.00 66.56 384 GLN A N 1
ATOM 3078 C CA . GLN A 1 384 ? -14.507 -5.669 9.864 1.00 66.56 384 GLN A CA 1
ATOM 3079 C C . GLN A 1 384 ? -14.309 -4.746 8.645 1.00 66.56 384 GLN A C 1
ATOM 3081 O O . GLN A 1 384 ? -15.239 -4.599 7.853 1.00 66.56 384 GLN A O 1
ATOM 3086 N N . ASN A 1 385 ? -13.110 -4.181 8.452 1.00 77.94 385 ASN A N 1
ATOM 3087 C CA . ASN A 1 385 ? -12.731 -3.405 7.263 1.00 77.94 385 ASN A CA 1
ATOM 3088 C C . ASN A 1 385 ? -11.682 -4.128 6.395 1.00 77.94 385 ASN A C 1
ATOM 3090 O O . ASN A 1 385 ? -10.995 -3.519 5.573 1.00 77.94 385 ASN A O 1
ATOM 3094 N N . GLY A 1 386 ? -11.562 -5.452 6.553 1.00 77.38 386 GLY A N 1
ATOM 3095 C CA . GLY A 1 386 ? -10.462 -6.228 5.982 1.00 77.38 386 GLY A CA 1
ATOM 3096 C C . GLY A 1 386 ? -10.349 -6.147 4.456 1.00 77.38 386 GLY A C 1
ATOM 3097 O O . GLY A 1 386 ? -9.251 -6.248 3.921 1.00 77.38 386 GLY A O 1
ATOM 3098 N N . VAL A 1 387 ? -11.451 -5.919 3.733 1.00 81.69 387 VAL A N 1
ATOM 3099 C CA . VAL A 1 387 ? -11.428 -5.763 2.267 1.00 81.69 387 VAL A CA 1
ATOM 3100 C C . VAL A 1 387 ? -10.608 -4.545 1.852 1.00 81.69 387 VAL A C 1
ATOM 3102 O O . VAL A 1 387 ? -9.739 -4.666 0.986 1.00 81.69 387 VAL A O 1
ATOM 3105 N N . VAL A 1 388 ? -10.890 -3.388 2.458 1.00 82.38 388 VAL A N 1
ATOM 3106 C CA . VAL A 1 388 ? -10.198 -2.132 2.156 1.00 82.38 388 VAL A CA 1
ATOM 3107 C C . VAL A 1 388 ? -8.760 -2.226 2.644 1.00 82.38 388 VAL A C 1
ATOM 3109 O O . VAL A 1 388 ? -7.854 -1.948 1.874 1.00 82.38 388 VAL A O 1
ATOM 3112 N N . GLU A 1 389 ? -8.512 -2.749 3.848 1.00 84.38 389 GLU A N 1
ATOM 3113 C CA . GLU A 1 389 ? -7.147 -2.895 4.376 1.00 84.38 389 GLU A CA 1
ATOM 3114 C C . GLU A 1 389 ? -6.260 -3.806 3.510 1.00 84.38 389 GLU A C 1
ATOM 3116 O O . GLU A 1 389 ? -5.108 -3.476 3.209 1.00 84.38 389 GLU A O 1
ATOM 3121 N N . ILE A 1 390 ? -6.791 -4.950 3.058 1.00 86.44 390 ILE A N 1
ATOM 3122 C CA . ILE A 1 390 ? -6.075 -5.854 2.149 1.00 86.44 390 ILE A CA 1
ATOM 3123 C C . ILE A 1 390 ? -5.811 -5.152 0.816 1.00 86.44 390 ILE A C 1
ATOM 3125 O O . ILE A 1 390 ? -4.706 -5.259 0.276 1.00 86.44 390 ILE A O 1
ATOM 3129 N N . LYS A 1 391 ? -6.800 -4.425 0.284 1.00 87.75 391 LYS A N 1
ATOM 3130 C CA . LYS A 1 391 ? -6.659 -3.676 -0.970 1.00 87.75 391 LYS A CA 1
ATOM 3131 C C . LYS A 1 391 ? -5.632 -2.559 -0.854 1.00 87.75 391 LYS A C 1
ATOM 3133 O O . LYS A 1 391 ? -4.765 -2.476 -1.718 1.00 87.75 391 LYS A O 1
ATOM 3138 N N . HIS A 1 392 ? -5.664 -1.792 0.224 1.00 88.88 392 HIS A N 1
ATOM 3139 C CA . HIS A 1 392 ? -4.714 -0.734 0.527 1.00 88.88 392 HIS A CA 1
ATOM 3140 C C . HIS A 1 392 ? -3.284 -1.286 0.618 1.00 88.88 392 HIS A C 1
ATOM 3142 O O . HIS A 1 392 ? -2.365 -0.797 -0.043 1.00 88.88 392 HIS A O 1
ATOM 3148 N N . LYS A 1 393 ? -3.087 -2.389 1.355 1.00 90.38 393 LYS A N 1
ATOM 3149 C CA . LYS A 1 393 ? -1.786 -3.070 1.440 1.00 90.38 393 LYS A CA 1
ATOM 3150 C C . LYS A 1 393 ? -1.308 -3.572 0.076 1.00 90.38 393 LYS A C 1
ATOM 3152 O O . LYS A 1 393 ? -0.140 -3.381 -0.261 1.00 90.38 393 LYS A O 1
ATOM 3157 N N . HIS A 1 394 ? -2.188 -4.207 -0.696 1.00 91.94 394 HIS A N 1
ATOM 3158 C CA . HIS A 1 394 ? -1.868 -4.700 -2.036 1.00 91.94 394 HIS A CA 1
ATOM 3159 C C . HIS A 1 394 ? -1.478 -3.549 -2.972 1.00 91.94 394 HIS A C 1
ATOM 3161 O O . HIS A 1 394 ? -0.463 -3.632 -3.660 1.00 91.94 394 HIS A O 1
ATOM 3167 N N . LEU A 1 395 ? -2.224 -2.445 -2.936 1.00 93.50 395 LEU A N 1
ATOM 3168 C CA . LEU A 1 395 ? -1.955 -1.250 -3.725 1.00 93.50 395 LEU A CA 1
ATOM 3169 C C . LEU A 1 395 ? -0.564 -0.676 -3.423 1.00 93.50 395 LEU A C 1
ATOM 3171 O O . LEU A 1 395 ? 0.225 -0.458 -4.342 1.00 93.50 395 LEU A O 1
ATOM 3175 N N . LEU A 1 396 ? -0.222 -0.520 -2.140 1.00 93.75 396 LEU A N 1
ATOM 3176 C CA . LEU A 1 396 ? 1.102 -0.054 -1.721 1.00 93.75 396 LEU A CA 1
ATOM 3177 C C . LEU A 1 396 ? 2.227 -1.013 -2.128 1.00 93.75 396 LEU A C 1
ATOM 3179 O O . LEU A 1 396 ? 3.322 -0.566 -2.463 1.00 93.75 396 LEU A O 1
ATOM 3183 N N . GLN A 1 397 ? 1.992 -2.326 -2.101 1.00 94.94 397 GLN A N 1
ATOM 3184 C CA . GLN A 1 397 ? 2.983 -3.314 -2.537 1.00 94.94 397 GLN A CA 1
ATOM 3185 C C . GLN A 1 397 ? 3.264 -3.218 -4.038 1.00 94.94 397 GLN A C 1
ATOM 3187 O O . GLN A 1 397 ? 4.432 -3.212 -4.425 1.00 94.94 397 GLN A O 1
ATOM 3192 N N . ILE A 1 398 ? 2.223 -3.092 -4.867 1.00 95.25 398 ILE A N 1
ATOM 3193 C CA . ILE A 1 398 ? 2.382 -2.918 -6.316 1.00 95.25 398 ILE A CA 1
ATOM 3194 C C . ILE A 1 398 ? 3.060 -1.582 -6.620 1.00 95.25 398 ILE A C 1
ATOM 3196 O O . ILE A 1 398 ? 4.030 -1.563 -7.369 1.00 95.25 398 ILE A O 1
ATOM 3200 N N . ALA A 1 399 ? 2.636 -0.482 -5.990 1.00 94.62 399 ALA A N 1
ATOM 3201 C CA . ALA A 1 399 ? 3.275 0.821 -6.175 1.00 94.62 399 ALA A CA 1
ATOM 3202 C C . ALA A 1 399 ? 4.775 0.778 -5.826 1.00 94.62 399 ALA A C 1
ATOM 3204 O O . ALA A 1 399 ? 5.605 1.238 -6.607 1.00 94.62 399 ALA A O 1
ATOM 3205 N N . ARG A 1 400 ? 5.147 0.142 -4.704 1.00 94.19 400 ARG A N 1
ATOM 3206 C CA . ARG A 1 400 ? 6.557 -0.070 -4.332 1.00 94.19 400 ARG A CA 1
ATOM 3207 C C . ARG A 1 400 ? 7.304 -0.913 -5.361 1.00 94.19 400 ARG A C 1
ATOM 3209 O O . ARG A 1 400 ? 8.428 -0.569 -5.700 1.00 94.19 400 ARG A O 1
ATOM 3216 N N . ALA A 1 401 ? 6.697 -1.987 -5.864 1.00 95.38 401 ALA A N 1
ATOM 3217 C CA . ALA A 1 401 ? 7.314 -2.829 -6.887 1.00 95.38 401 ALA A CA 1
ATOM 3218 C C . ALA A 1 401 ? 7.599 -2.040 -8.176 1.00 95.38 401 ALA A C 1
ATOM 3220 O O . ALA A 1 401 ? 8.713 -2.117 -8.690 1.00 95.38 401 ALA A O 1
ATOM 3221 N N . LEU A 1 402 ? 6.642 -1.223 -8.638 1.00 94.88 402 LEU A N 1
ATOM 3222 C CA . LEU A 1 402 ? 6.819 -0.346 -9.801 1.00 94.88 402 LEU A CA 1
ATOM 3223 C C . LEU A 1 402 ? 7.978 0.639 -9.592 1.00 94.88 402 LEU A C 1
ATOM 3225 O O . LEU A 1 402 ? 8.810 0.816 -10.482 1.00 94.88 402 LEU A O 1
ATOM 3229 N N . MET A 1 403 ? 8.063 1.249 -8.407 1.00 93.50 403 MET A N 1
ATOM 3230 C CA . MET A 1 403 ? 9.149 2.174 -8.074 1.00 93.50 403 MET A CA 1
ATOM 3231 C C . MET A 1 403 ? 10.509 1.480 -7.987 1.00 93.50 403 MET A C 1
ATOM 3233 O O . MET A 1 403 ? 11.488 2.019 -8.491 1.00 93.50 403 MET A O 1
ATOM 3237 N N . PHE A 1 404 ? 10.583 0.291 -7.382 1.00 93.06 404 PHE A N 1
ATOM 3238 C CA . PHE A 1 404 ? 11.837 -0.455 -7.261 1.00 93.06 404 PHE A CA 1
ATOM 3239 C C . PHE A 1 404 ? 12.356 -0.945 -8.609 1.00 93.06 404 PHE A C 1
ATOM 3241 O O . PHE A 1 404 ? 13.546 -0.815 -8.871 1.00 93.06 404 PHE A O 1
ATOM 3248 N N . GLN A 1 405 ? 11.479 -1.465 -9.473 1.00 92.44 405 GLN A N 1
ATOM 3249 C CA . GLN A 1 405 ? 11.863 -1.923 -10.810 1.00 92.44 405 GLN A CA 1
ATOM 3250 C C . GLN A 1 405 ? 12.498 -0.797 -11.633 1.00 92.44 405 GLN A C 1
ATOM 3252 O O . GLN A 1 405 ? 13.514 -0.997 -12.289 1.00 92.44 405 GLN A O 1
ATOM 3257 N N . SER A 1 406 ? 11.901 0.392 -11.578 1.00 92.00 406 SER A N 1
ATOM 3258 C CA . SER A 1 406 ? 12.341 1.556 -12.349 1.00 92.00 406 SER A CA 1
ATOM 3259 C C . SER A 1 406 ? 13.400 2.410 -11.641 1.00 92.00 406 SER A C 1
ATOM 3261 O O . SER A 1 406 ? 13.890 3.381 -12.219 1.00 92.00 406 SER A O 1
ATOM 3263 N N . ASN A 1 407 ? 13.747 2.061 -10.396 1.00 92.31 407 ASN A N 1
ATOM 3264 C CA . ASN A 1 407 ? 14.564 2.855 -9.476 1.00 92.31 407 ASN A CA 1
ATOM 3265 C C . ASN A 1 407 ? 14.098 4.323 -9.366 1.00 92.31 407 ASN A C 1
ATOM 3267 O O . ASN A 1 407 ? 14.900 5.253 -9.277 1.00 92.31 407 ASN A O 1
ATOM 3271 N N . MET A 1 408 ? 12.783 4.539 -9.416 1.00 89.50 408 MET A N 1
ATOM 3272 C CA . MET A 1 408 ? 12.198 5.876 -9.458 1.00 89.50 408 MET A CA 1
ATOM 3273 C C . MET A 1 408 ? 12.356 6.610 -8.119 1.00 89.50 408 MET A C 1
ATOM 3275 O O . MET A 1 408 ? 12.076 6.032 -7.063 1.00 89.50 408 MET A O 1
ATOM 3279 N N . PRO A 1 409 ? 12.725 7.906 -8.131 1.00 89.06 409 PRO A N 1
ATOM 3280 C CA . PRO A 1 409 ? 12.822 8.703 -6.916 1.00 89.06 409 PRO A CA 1
ATOM 3281 C C . PRO A 1 409 ? 11.520 8.724 -6.107 1.00 89.06 409 PRO A C 1
ATOM 3283 O O . PRO A 1 409 ? 10.423 8.801 -6.665 1.00 89.06 409 PRO A O 1
ATOM 3286 N N . ALA A 1 410 ? 11.646 8.769 -4.776 1.00 87.00 410 ALA A N 1
ATOM 3287 C CA . ALA A 1 410 ? 10.514 8.759 -3.845 1.00 87.00 410 ALA A CA 1
ATOM 3288 C C . ALA A 1 410 ? 9.469 9.858 -4.121 1.00 87.00 410 ALA A C 1
ATOM 3290 O O . ALA A 1 410 ? 8.299 9.682 -3.808 1.00 87.00 410 ALA A O 1
ATOM 3291 N N . MET A 1 411 ? 9.860 10.973 -4.748 1.00 87.38 411 MET A N 1
ATOM 3292 C CA . MET A 1 411 ? 8.945 12.063 -5.112 1.00 87.38 411 MET A CA 1
ATOM 3293 C C . MET A 1 411 ? 7.838 11.666 -6.102 1.00 87.38 411 MET A C 1
ATOM 3295 O O . MET A 1 411 ? 6.844 12.378 -6.187 1.00 87.38 411 MET A O 1
ATOM 3299 N N . PHE A 1 412 ? 7.981 10.551 -6.823 1.00 90.19 412 PHE A N 1
ATOM 3300 C CA . PHE A 1 412 ? 6.989 10.066 -7.789 1.00 90.19 412 PHE A CA 1
ATOM 3301 C C . PHE A 1 412 ? 6.053 8.991 -7.220 1.00 90.19 412 PHE A C 1
ATOM 3303 O O . PHE A 1 412 ? 5.348 8.318 -7.974 1.00 90.19 412 PHE A O 1
ATOM 3310 N N . TRP A 1 413 ? 6.028 8.816 -5.894 1.00 91.50 413 TRP A N 1
ATOM 3311 C CA . TRP A 1 413 ? 5.205 7.795 -5.241 1.00 91.50 413 TRP A CA 1
ATOM 3312 C C . TRP A 1 413 ? 3.716 7.910 -5.592 1.00 91.50 413 TRP A C 1
ATOM 3314 O O . TRP A 1 413 ? 3.043 6.894 -5.751 1.00 91.50 413 TRP A O 1
ATOM 3324 N N . SER A 1 414 ? 3.203 9.132 -5.744 1.00 91.62 414 SER A N 1
ATOM 3325 C CA . SER A 1 414 ? 1.790 9.390 -6.025 1.00 91.62 414 SER A CA 1
ATOM 3326 C C . SER A 1 414 ? 1.389 8.916 -7.425 1.00 91.62 414 SER A C 1
ATOM 3328 O O . SER A 1 414 ? 0.339 8.300 -7.599 1.00 91.62 414 SER A O 1
ATOM 3330 N N . GLU A 1 415 ? 2.257 9.114 -8.416 1.00 92.88 415 GLU A N 1
ATOM 3331 C CA . GLU A 1 415 ? 2.063 8.641 -9.791 1.00 92.88 415 GLU A CA 1
ATOM 3332 C C . GLU A 1 415 ? 2.185 7.111 -9.878 1.00 92.88 415 GLU A C 1
ATOM 3334 O O . GLU A 1 415 ? 1.389 6.451 -10.554 1.00 92.88 415 GLU A O 1
ATOM 3339 N N . ALA A 1 416 ? 3.120 6.522 -9.121 1.00 94.38 416 ALA A N 1
ATOM 3340 C CA . ALA A 1 416 ? 3.221 5.070 -8.978 1.00 94.38 416 ALA A CA 1
ATOM 3341 C C . ALA A 1 416 ? 1.946 4.475 -8.360 1.00 94.38 416 ALA A C 1
ATOM 3343 O O . ALA A 1 416 ? 1.467 3.434 -8.813 1.00 94.38 416 ALA A O 1
ATOM 3344 N N . LEU A 1 417 ? 1.363 5.152 -7.366 1.00 94.38 417 LEU A N 1
ATOM 3345 C CA . LEU A 1 417 ? 0.124 4.732 -6.719 1.00 94.38 417 LEU A CA 1
ATOM 3346 C C . LEU A 1 417 ? -1.065 4.766 -7.689 1.00 94.38 417 LEU A C 1
ATOM 3348 O O . LEU A 1 417 ? -1.778 3.773 -7.818 1.00 94.38 417 LEU A O 1
ATOM 3352 N N . LEU A 1 418 ? -1.249 5.868 -8.423 1.00 94.06 418 LEU A N 1
ATOM 3353 C CA . LEU A 1 418 ? -2.312 5.986 -9.429 1.00 94.06 418 LEU A CA 1
ATOM 3354 C C . LEU A 1 418 ? -2.175 4.927 -10.534 1.00 94.06 418 LEU A C 1
ATOM 3356 O O . LEU A 1 418 ? -3.168 4.320 -10.951 1.00 94.06 418 LEU A O 1
ATOM 3360 N N . THR A 1 419 ? -0.946 4.661 -10.979 1.00 94.94 419 THR A N 1
ATOM 3361 C CA . THR A 1 419 ? -0.662 3.614 -11.966 1.00 94.94 419 THR A CA 1
ATOM 3362 C C . THR A 1 419 ? -0.949 2.221 -11.414 1.00 94.94 419 THR A C 1
ATOM 3364 O O . THR A 1 419 ? -1.576 1.409 -12.097 1.00 94.94 419 THR A O 1
ATOM 3367 N N . ALA A 1 420 ? -0.582 1.946 -10.161 1.00 95.81 420 ALA A N 1
ATOM 3368 C CA . ALA A 1 420 ? -0.914 0.692 -9.497 1.00 95.81 420 ALA A CA 1
ATOM 3369 C C . ALA A 1 420 ? -2.437 0.479 -9.428 1.00 95.81 420 ALA A C 1
ATOM 3371 O O . ALA A 1 420 ? -2.918 -0.591 -9.804 1.00 95.81 420 ALA A O 1
ATOM 3372 N N . THR A 1 421 ? -3.215 1.505 -9.064 1.00 95.00 421 THR A N 1
ATOM 3373 C CA . THR A 1 421 ? -4.690 1.444 -9.065 1.00 95.00 421 THR A CA 1
ATOM 3374 C C . THR A 1 421 ? -5.236 1.138 -10.458 1.00 95.00 421 THR A C 1
ATOM 3376 O O . THR A 1 421 ? -6.155 0.327 -10.621 1.00 95.00 421 THR A O 1
ATOM 3379 N N . TYR A 1 422 ? -4.658 1.749 -11.493 1.00 94.00 422 TYR A N 1
ATOM 3380 C CA . TYR A 1 422 ? -5.051 1.511 -12.878 1.00 94.00 422 TYR A CA 1
ATOM 3381 C C . TYR A 1 422 ? -4.836 0.056 -13.318 1.00 94.00 422 TYR A C 1
ATOM 3383 O O . TYR A 1 422 ? -5.716 -0.521 -13.971 1.00 94.00 422 TYR A O 1
ATOM 3391 N N . ILE A 1 423 ? -3.680 -0.512 -12.959 1.00 94.44 423 ILE A N 1
ATOM 3392 C CA . ILE A 1 423 ? -3.274 -1.884 -13.280 1.00 94.44 423 ILE A CA 1
ATOM 3393 C C . ILE A 1 423 ? -4.133 -2.886 -12.504 1.00 94.44 423 ILE A C 1
ATOM 3395 O O . ILE A 1 423 ? -4.770 -3.740 -13.117 1.00 94.44 423 ILE A O 1
ATOM 3399 N N . ILE A 1 424 ? -4.233 -2.749 -11.178 1.00 94.06 424 ILE A N 1
ATOM 3400 C CA . ILE A 1 424 ? -4.972 -3.680 -10.306 1.00 94.06 424 ILE A CA 1
ATOM 3401 C C . ILE A 1 424 ? -6.434 -3.814 -10.737 1.00 94.06 424 ILE A C 1
ATOM 3403 O O . ILE A 1 424 ? -6.989 -4.909 -10.713 1.00 94.06 424 ILE A O 1
ATOM 3407 N N . ASN A 1 425 ? -7.064 -2.722 -11.171 1.00 94.88 425 ASN A N 1
ATOM 3408 C CA . ASN A 1 425 ? -8.446 -2.771 -11.642 1.00 94.88 425 ASN A CA 1
ATOM 3409 C C . ASN A 1 425 ? -8.627 -3.552 -12.950 1.00 94.88 425 ASN A C 1
ATOM 3411 O O . ASN A 1 425 ? -9.746 -3.957 -13.248 1.00 94.88 425 ASN A O 1
ATOM 3415 N N . ARG A 1 426 ? -7.573 -3.747 -13.745 1.00 94.31 426 ARG A N 1
ATOM 3416 C CA . ARG A 1 426 ? -7.626 -4.435 -15.045 1.00 94.31 426 ARG A CA 1
ATOM 3417 C C . ARG A 1 426 ? -7.055 -5.843 -15.010 1.00 94.31 426 ARG A C 1
ATOM 3419 O O . ARG A 1 426 ? -7.292 -6.590 -15.947 1.00 94.31 426 ARG A O 1
ATOM 3426 N N . LEU A 1 427 ? -6.354 -6.216 -13.945 1.00 92.12 427 LEU A N 1
ATOM 3427 C CA . LEU A 1 427 ? -5.851 -7.572 -13.786 1.00 92.12 427 LEU A CA 1
ATOM 3428 C C . LEU A 1 427 ? -6.957 -8.519 -13.284 1.00 92.12 427 LEU A C 1
ATOM 3430 O O . LEU A 1 427 ? -7.702 -8.163 -12.363 1.00 92.12 427 LEU A O 1
ATOM 3434 N N . PRO A 1 428 ? -7.071 -9.728 -13.862 1.00 92.88 428 PRO A N 1
ATOM 3435 C CA . PRO A 1 428 ? -7.902 -10.802 -13.333 1.00 92.88 428 PRO A CA 1
ATOM 3436 C C . PRO A 1 428 ? -7.583 -11.129 -11.876 1.00 92.88 428 PRO A C 1
ATOM 3438 O O . PRO A 1 428 ? -6.423 -11.137 -11.467 1.00 92.88 428 PRO A O 1
ATOM 3441 N N . THR A 1 429 ? -8.610 -11.452 -11.088 1.00 90.56 429 THR A N 1
ATOM 3442 C CA . THR A 1 429 ? -8.420 -11.871 -9.692 1.00 90.56 429 THR A CA 1
ATOM 3443 C C . THR A 1 429 ? -9.166 -13.164 -9.392 1.00 90.56 429 THR A C 1
ATOM 3445 O O . THR A 1 429 ? -10.288 -13.368 -9.854 1.00 90.56 429 THR A O 1
ATOM 3448 N N . HIS A 1 430 ? -8.569 -14.022 -8.562 1.00 90.06 430 HIS A N 1
ATOM 3449 C CA . HIS A 1 430 ? -9.186 -15.286 -8.146 1.00 90.06 430 HIS A CA 1
ATOM 3450 C C . HIS A 1 430 ? -10.532 -15.073 -7.429 1.00 90.06 430 HIS A C 1
ATOM 3452 O O . HIS A 1 430 ? -11.482 -15.814 -7.647 1.00 90.06 430 HIS A O 1
ATOM 3458 N N . VAL A 1 431 ? -10.648 -14.005 -6.628 1.00 88.88 431 VAL A N 1
ATOM 3459 C CA . VAL A 1 431 ? -11.873 -13.645 -5.883 1.00 88.88 431 VAL A CA 1
ATOM 3460 C C . VAL A 1 431 ? -13.068 -13.373 -6.809 1.00 88.88 431 VAL A C 1
ATOM 3462 O O . VAL A 1 431 ? -14.213 -13.520 -6.396 1.00 88.88 431 VAL A O 1
ATOM 3465 N N . LEU A 1 432 ? -12.812 -12.993 -8.063 1.00 91.00 432 LEU A N 1
ATOM 3466 C CA . LEU A 1 432 ? -13.832 -12.682 -9.066 1.00 91.00 432 LEU A CA 1
ATOM 3467 C C . LEU A 1 432 ? -13.937 -13.765 -10.150 1.00 91.00 432 LEU A C 1
ATOM 3469 O O . LEU A 1 432 ? -14.322 -13.459 -11.278 1.00 91.00 432 LEU A O 1
ATOM 3473 N N . ASN A 1 433 ? -13.581 -15.017 -9.839 1.00 92.50 433 ASN A N 1
ATOM 3474 C CA . ASN A 1 433 ? -13.558 -16.124 -10.804 1.00 92.50 433 ASN A CA 1
ATOM 3475 C C . ASN A 1 433 ? -12.734 -15.783 -12.057 1.00 92.50 433 ASN A C 1
ATOM 3477 O O . ASN A 1 433 ? -13.197 -15.965 -13.181 1.00 92.50 433 ASN A O 1
ATOM 3481 N N . TRP A 1 434 ? -11.539 -15.219 -11.851 1.00 92.00 434 TRP A N 1
ATOM 3482 C CA . TRP A 1 434 ? -10.622 -14.794 -12.915 1.00 92.00 434 TRP A CA 1
ATOM 3483 C C . TRP A 1 434 ? -11.161 -13.696 -13.842 1.00 92.00 434 TRP A C 1
ATOM 3485 O O . TRP A 1 434 ? -10.637 -13.494 -14.932 1.00 92.00 434 TRP A O 1
ATOM 3495 N N . LYS A 1 435 ? -12.153 -12.924 -13.387 1.00 92.31 435 LYS A N 1
ATOM 3496 C CA . LYS A 1 435 ? -12.543 -11.661 -14.026 1.00 92.31 435 LYS A CA 1
ATOM 3497 C C . LYS A 1 435 ? -11.776 -10.490 -13.427 1.00 92.31 435 LYS A C 1
ATOM 3499 O O . LYS A 1 435 ? -11.390 -10.511 -12.251 1.00 92.31 435 LYS A O 1
ATOM 3504 N N . SER A 1 436 ? -11.554 -9.453 -14.227 1.00 94.12 436 SER A N 1
ATOM 3505 C CA . SER A 1 436 ? -10.972 -8.205 -13.725 1.00 94.12 436 SER A CA 1
ATOM 3506 C C . SER A 1 436 ? -12.031 -7.354 -13.007 1.00 94.12 436 SER A C 1
ATOM 3508 O O . SER A 1 436 ? -13.208 -7.374 -13.388 1.00 94.12 436 SER A O 1
ATOM 3510 N N . PRO A 1 437 ? -11.659 -6.551 -11.992 1.00 95.00 437 PRO A N 1
ATOM 3511 C CA . PRO A 1 437 ? -12.580 -5.580 -11.401 1.00 95.00 437 PRO A CA 1
ATOM 3512 C C . PRO A 1 437 ? -13.232 -4.663 -12.449 1.00 95.00 437 PRO A C 1
ATOM 3514 O O . PRO A 1 437 ? -14.411 -4.327 -12.345 1.00 95.00 437 PRO A O 1
ATOM 3517 N N . PHE A 1 438 ? -12.486 -4.298 -13.494 1.00 93.94 438 PHE A N 1
ATOM 3518 C CA . PHE A 1 438 ? -12.962 -3.525 -14.637 1.00 93.94 438 PHE A CA 1
ATOM 3519 C C . PHE A 1 438 ? -14.088 -4.246 -15.388 1.00 93.94 438 PHE A C 1
ATOM 3521 O O . PHE A 1 438 ? -15.113 -3.624 -15.661 1.00 93.94 438 PHE A O 1
ATOM 3528 N N . GLU A 1 439 ? -13.941 -5.540 -15.681 1.00 93.81 439 GLU A N 1
ATOM 3529 C CA . GLU A 1 439 ? -14.986 -6.350 -16.324 1.00 93.81 439 GLU A CA 1
ATOM 3530 C C . GLU A 1 439 ? -16.247 -6.436 -15.484 1.00 93.81 439 GLU A C 1
ATOM 3532 O O . GLU A 1 439 ? -17.355 -6.269 -15.996 1.00 93.81 439 GLU A O 1
ATOM 3537 N N . VAL A 1 440 ? -16.095 -6.687 -14.185 1.00 93.75 440 VAL A N 1
ATOM 3538 C CA . VAL A 1 440 ? -17.243 -6.843 -13.291 1.00 93.75 440 VAL A CA 1
ATOM 3539 C C . VAL A 1 440 ? -18.008 -5.528 -13.163 1.00 93.75 440 VAL A C 1
ATOM 3541 O O . VAL A 1 440 ? -19.242 -5.547 -13.202 1.00 93.75 440 VAL A O 1
ATOM 3544 N N . LEU A 1 441 ? -17.293 -4.404 -13.072 1.00 93.25 441 LEU A N 1
ATOM 3545 C CA . LEU A 1 441 ? -17.870 -3.073 -12.910 1.00 93.25 441 LEU A CA 1
ATOM 3546 C C . LEU A 1 441 ? -18.456 -2.511 -14.215 1.00 93.25 441 LEU A C 1
ATOM 3548 O O . LEU A 1 441 ? -19.591 -2.044 -14.226 1.00 93.25 441 LEU A O 1
ATOM 3552 N N . ARG A 1 442 ? -17.698 -2.546 -15.319 1.00 89.88 442 ARG A N 1
ATOM 3553 C CA . ARG A 1 442 ? -18.081 -1.924 -16.603 1.00 89.88 442 ARG A CA 1
ATOM 3554 C C . ARG A 1 442 ? -18.766 -2.871 -17.582 1.00 89.88 442 ARG A C 1
ATOM 3556 O O . ARG A 1 442 ? -19.213 -2.413 -18.630 1.00 89.88 442 ARG A O 1
ATOM 3563 N N . LYS A 1 443 ? -18.835 -4.169 -17.269 1.00 90.19 443 LYS A N 1
ATOM 3564 C CA . LYS A 1 443 ? -19.393 -5.218 -18.144 1.00 90.19 443 LYS A CA 1
ATOM 3565 C C . LYS A 1 443 ? -18.742 -5.252 -19.534 1.00 90.19 443 LYS A C 1
ATOM 3567 O O . LYS A 1 443 ? -19.382 -5.605 -20.518 1.00 90.19 443 LYS A O 1
ATOM 3572 N N . ARG A 1 444 ? -17.466 -4.864 -19.612 1.00 90.75 444 ARG A N 1
ATOM 3573 C CA . ARG A 1 444 ? -16.639 -4.854 -20.826 1.00 90.75 444 ARG A CA 1
ATOM 3574 C C . ARG A 1 444 ? -15.247 -5.360 -20.481 1.00 90.75 444 ARG A C 1
ATOM 3576 O O . ARG A 1 444 ? -14.743 -5.034 -19.409 1.00 90.75 444 ARG A O 1
ATOM 3583 N N . THR A 1 445 ? -14.629 -6.109 -21.382 1.00 90.12 445 THR A N 1
ATOM 3584 C CA . THR A 1 445 ? -13.239 -6.555 -21.232 1.00 90.12 445 THR A CA 1
ATOM 3585 C C . THR A 1 445 ? -12.285 -5.363 -21.356 1.00 90.12 445 THR A C 1
ATOM 3587 O O . THR A 1 445 ? -12.521 -4.482 -22.192 1.00 90.12 445 THR A O 1
ATOM 3590 N N . PRO A 1 446 ? -11.239 -5.264 -20.518 1.00 90.38 446 PRO A N 1
ATOM 3591 C CA . PRO A 1 446 ? -10.240 -4.222 -20.652 1.00 90.38 446 PRO A CA 1
ATOM 3592 C C . PRO A 1 446 ? -9.388 -4.475 -21.895 1.00 90.38 446 PRO A C 1
ATOM 3594 O O . PRO A 1 446 ? -9.019 -5.603 -22.209 1.00 90.38 446 PRO A O 1
ATOM 3597 N N . GLU A 1 447 ? -9.051 -3.395 -22.585 1.00 89.06 447 GLU A N 1
ATOM 3598 C CA . GLU A 1 447 ? -7.994 -3.415 -23.586 1.00 89.06 447 GLU A CA 1
ATOM 3599 C C . GLU A 1 447 ? -6.631 -3.317 -22.882 1.00 89.06 447 GLU A C 1
ATOM 3601 O O . GLU A 1 447 ? -6.505 -2.620 -21.869 1.00 89.06 447 GLU A O 1
ATOM 3606 N N . TYR A 1 448 ? -5.621 -4.018 -23.401 1.00 90.81 448 TYR A N 1
ATOM 3607 C CA . TYR A 1 448 ? -4.258 -4.022 -22.848 1.00 90.81 448 TYR A CA 1
ATOM 3608 C C . TYR A 1 448 ? -3.222 -3.390 -23.788 1.00 90.81 448 TYR A C 1
ATOM 3610 O O . TYR A 1 448 ? -2.085 -3.169 -23.385 1.00 90.81 448 TYR A O 1
ATOM 3618 N N . THR A 1 449 ? -3.602 -3.057 -25.025 1.00 90.81 449 THR A N 1
ATOM 3619 C CA . THR A 1 449 ? -2.702 -2.546 -26.080 1.00 90.81 449 THR A CA 1
ATOM 3620 C C . THR A 1 449 ? -1.994 -1.253 -25.688 1.00 90.81 449 THR A C 1
ATOM 3622 O O . THR A 1 449 ? -0.865 -1.005 -26.113 1.00 90.81 449 THR A O 1
ATOM 3625 N N . HIS A 1 450 ? -2.640 -0.429 -24.865 1.00 90.56 450 HIS A N 1
ATOM 3626 C CA . HIS A 1 450 ? -2.121 0.845 -24.389 1.00 90.56 450 HIS A CA 1
ATOM 3627 C C . HIS A 1 450 ? -1.333 0.721 -23.083 1.00 90.56 450 HIS A C 1
ATOM 3629 O O . HIS A 1 450 ? -0.805 1.737 -22.635 1.00 90.56 450 HIS A O 1
ATOM 3635 N N . MET A 1 451 ? -1.271 -0.457 -22.450 1.00 93.19 451 MET A N 1
ATOM 3636 C CA . MET A 1 451 ? -0.516 -0.630 -21.210 1.00 93.19 451 MET A CA 1
ATOM 3637 C C . MET A 1 451 ? 0.984 -0.566 -21.468 1.00 93.19 451 MET A C 1
ATOM 3639 O O . MET A 1 451 ? 1.473 -1.155 -22.429 1.00 93.19 451 MET A O 1
ATOM 3643 N N . ARG A 1 452 ? 1.701 0.159 -20.611 1.00 94.94 452 ARG A N 1
ATOM 3644 C CA . ARG A 1 452 ? 3.148 0.357 -20.720 1.00 94.94 452 ARG A CA 1
ATOM 3645 C C . ARG A 1 452 ? 3.851 0.163 -19.385 1.00 94.94 452 ARG A C 1
ATOM 3647 O O . ARG A 1 452 ? 3.223 0.288 -18.328 1.00 94.94 452 ARG A O 1
ATOM 3654 N N . VAL A 1 453 ? 5.145 -0.137 -19.440 1.00 95.38 453 VAL A N 1
ATOM 3655 C CA . VAL A 1 453 ? 5.990 -0.377 -18.262 1.00 95.38 453 VAL A CA 1
ATOM 3656 C C . VAL A 1 453 ? 6.292 0.934 -17.531 1.00 95.38 453 VAL A C 1
ATOM 3658 O O . VAL A 1 453 ? 6.956 1.820 -18.059 1.00 95.38 453 VAL A O 1
ATOM 3661 N N . PHE A 1 454 ? 5.810 1.062 -16.291 1.00 96.50 454 PHE A N 1
ATOM 3662 C CA . PHE A 1 454 ? 6.029 2.248 -15.452 1.00 96.50 454 PHE A CA 1
ATOM 3663 C C . PHE A 1 454 ? 7.522 2.571 -15.280 1.00 96.50 454 PHE A C 1
ATOM 3665 O O . PHE A 1 454 ? 8.330 1.686 -15.005 1.00 96.50 454 PHE A O 1
ATOM 3672 N N . GLY A 1 455 ? 7.871 3.854 -15.383 1.00 94.50 455 GLY A N 1
ATOM 3673 C CA . GLY A 1 455 ? 9.235 4.345 -15.203 1.00 94.50 455 GLY A CA 1
ATOM 3674 C C . GLY A 1 455 ? 10.162 4.101 -16.396 1.00 94.50 455 GLY A C 1
ATOM 3675 O O . GLY A 1 455 ? 11.354 4.401 -16.304 1.00 94.50 455 GLY A O 1
ATOM 3676 N N . SER A 1 456 ? 9.642 3.582 -17.512 1.00 95.31 456 SER A N 1
ATOM 3677 C CA . SER A 1 456 ? 10.423 3.403 -18.731 1.00 95.31 456 SER A CA 1
ATOM 3678 C C . SER A 1 456 ? 10.735 4.731 -19.421 1.00 95.31 456 SER A C 1
ATOM 3680 O O . SER A 1 456 ? 9.998 5.720 -19.311 1.00 95.31 456 SER A O 1
ATOM 3682 N N . LEU A 1 457 ? 11.812 4.736 -20.203 1.00 94.94 457 LEU A N 1
ATOM 3683 C CA . LEU A 1 457 ? 12.129 5.821 -21.117 1.00 94.94 457 LEU A CA 1
ATOM 3684 C C . LEU A 1 457 ? 11.058 5.915 -22.210 1.00 94.94 457 LEU A C 1
ATOM 3686 O O . LEU A 1 457 ? 10.608 4.910 -22.765 1.00 94.94 457 LEU A O 1
ATOM 3690 N N . CYS A 1 458 ? 10.666 7.136 -22.551 1.00 94.94 458 CYS A N 1
ATOM 3691 C CA . CYS A 1 458 ? 9.736 7.387 -23.637 1.00 94.94 458 CYS A CA 1
ATOM 3692 C C . CYS A 1 458 ? 10.044 8.700 -24.363 1.00 94.94 458 CYS A C 1
ATOM 3694 O O . CYS A 1 458 ? 10.701 9.598 -23.831 1.00 94.94 458 CYS A O 1
ATOM 3696 N N . PHE A 1 459 ? 9.567 8.797 -25.599 1.00 94.19 459 PHE A N 1
ATOM 3697 C CA . PHE A 1 459 ? 9.699 9.975 -26.443 1.00 94.19 459 PHE A CA 1
ATOM 3698 C C . PHE A 1 459 ? 8.318 10.441 -26.881 1.00 94.19 459 PHE A C 1
ATOM 3700 O O . PHE A 1 459 ? 7.628 9.742 -27.622 1.00 94.19 459 PHE A O 1
ATOM 3707 N N . ALA A 1 460 ? 7.913 11.621 -26.420 1.00 93.19 460 ALA A N 1
ATOM 3708 C CA . ALA A 1 460 ? 6.652 12.239 -26.811 1.00 93.19 460 ALA A CA 1
ATOM 3709 C C . ALA A 1 460 ? 6.852 13.180 -27.992 1.00 93.19 460 ALA A C 1
ATOM 3711 O O . ALA A 1 460 ? 7.862 13.883 -28.063 1.00 93.19 460 ALA A O 1
ATOM 3712 N N . THR A 1 461 ? 5.881 13.260 -28.898 1.00 89.25 461 THR A N 1
ATOM 3713 C CA . THR A 1 461 ? 5.904 14.29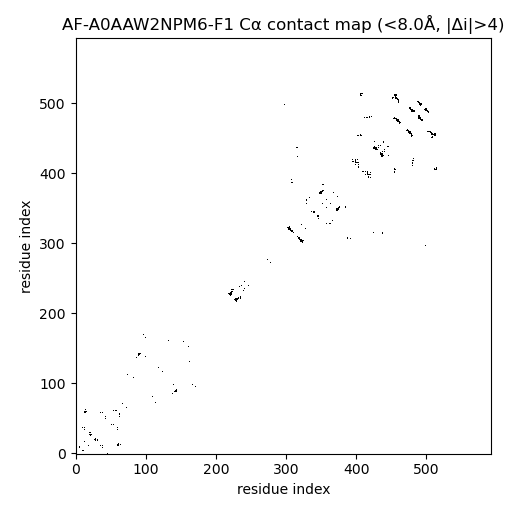2 -29.939 1.00 89.25 461 THR A CA 1
ATOM 3714 C C . THR A 1 461 ? 5.851 15.674 -29.294 1.00 89.25 461 THR A C 1
ATOM 3716 O O . THR A 1 461 ? 4.940 15.996 -28.537 1.00 89.25 461 THR A O 1
ATOM 3719 N N . ASN A 1 462 ? 6.836 16.517 -29.592 1.00 83.38 462 ASN A N 1
ATOM 3720 C CA . ASN A 1 462 ? 6.799 17.912 -29.183 1.00 83.38 462 ASN A CA 1
ATOM 3721 C C . ASN A 1 462 ? 5.792 18.640 -30.094 1.00 83.38 462 ASN A C 1
ATOM 3723 O O . ASN A 1 462 ? 5.965 18.611 -31.313 1.00 83.38 462 ASN A O 1
ATOM 3727 N N . VAL A 1 463 ? 4.774 19.295 -29.528 1.00 76.44 463 VAL A N 1
ATOM 3728 C CA . VAL A 1 463 ? 3.687 19.979 -30.270 1.00 76.44 463 VAL A CA 1
ATOM 3729 C C . VAL A 1 463 ? 3.719 21.503 -30.060 1.00 76.44 463 VAL A C 1
ATOM 3731 O O . VAL A 1 463 ? 2.732 22.193 -30.285 1.00 76.44 463 VAL A O 1
ATOM 3734 N N . GLN A 1 464 ? 4.847 22.066 -29.610 1.00 72.56 464 GLN A N 1
ATOM 3735 C CA . GLN A 1 464 ? 4.939 23.510 -29.375 1.00 72.56 464 GLN A CA 1
ATOM 3736 C C . GLN A 1 464 ? 4.612 24.335 -30.642 1.00 72.56 464 GLN A C 1
ATOM 3738 O O . GLN A 1 464 ? 5.161 24.050 -31.710 1.00 72.56 464 GLN A O 1
ATOM 3743 N N . PRO A 1 465 ? 3.758 25.373 -30.535 1.00 61.09 465 PRO A N 1
ATOM 3744 C CA . PRO A 1 465 ? 3.228 26.111 -31.688 1.00 61.09 465 PRO A CA 1
ATOM 3745 C C . PRO A 1 465 ? 4.260 26.997 -32.411 1.00 61.09 465 PRO A C 1
ATOM 3747 O O . PRO A 1 465 ? 4.029 27.382 -33.553 1.00 61.09 465 PRO A O 1
ATOM 3750 N N . HIS A 1 466 ? 5.416 27.285 -31.801 1.00 67.38 466 HIS A N 1
ATOM 3751 C CA . HIS A 1 466 ? 6.469 28.144 -32.372 1.00 67.38 466 HIS A CA 1
ATOM 3752 C C . HIS A 1 466 ? 7.770 27.394 -32.677 1.00 67.38 466 HIS A C 1
ATOM 3754 O O . HIS A 1 466 ? 8.865 27.896 -32.429 1.00 67.38 466 HIS A O 1
ATOM 3760 N N . LYS A 1 467 ? 7.659 26.182 -33.222 1.00 69.50 467 LYS A N 1
ATOM 3761 C CA . LYS A 1 467 ? 8.826 25.399 -33.637 1.00 69.50 467 LYS A CA 1
ATOM 3762 C C . LYS A 1 467 ? 9.489 25.981 -34.876 1.00 69.50 467 LYS A C 1
ATOM 3764 O O . LYS A 1 467 ? 8.865 26.130 -35.926 1.00 69.50 467 LYS A O 1
ATOM 3769 N N . ARG A 1 468 ? 10.790 26.224 -34.782 1.00 74.56 468 ARG A N 1
ATOM 3770 C CA . ARG A 1 468 ? 11.667 26.467 -35.926 1.00 74.56 468 ARG A CA 1
ATOM 3771 C C . ARG A 1 468 ? 11.944 25.147 -36.647 1.00 74.56 468 ARG A C 1
ATOM 3773 O O . ARG A 1 468 ? 11.839 24.061 -36.081 1.00 74.56 468 ARG A O 1
ATOM 3780 N N . LYS A 1 469 ? 12.339 25.236 -37.922 1.00 77.31 469 LYS A N 1
ATOM 3781 C CA . LYS A 1 469 ? 12.549 24.079 -38.819 1.00 77.31 469 LYS A CA 1
ATOM 3782 C C . LYS A 1 469 ? 13.513 23.016 -38.258 1.00 77.31 469 LYS A C 1
ATOM 3784 O O . LYS A 1 469 ? 13.366 21.843 -38.595 1.00 77.31 469 LYS A O 1
ATOM 3789 N N . PHE A 1 470 ? 14.460 23.432 -37.413 1.00 79.50 470 PHE A N 1
ATOM 3790 C CA . PHE A 1 470 ? 15.503 22.592 -36.816 1.00 79.50 470 PHE A CA 1
ATOM 3791 C C . PHE A 1 470 ? 15.286 22.274 -35.328 1.00 79.50 470 PHE A C 1
ATOM 3793 O O . PHE A 1 470 ? 16.149 21.651 -34.716 1.00 79.50 470 PHE A O 1
ATOM 3800 N N . ASP A 1 471 ? 14.153 22.665 -34.740 1.00 78.94 471 ASP A N 1
ATOM 3801 C CA . ASP A 1 471 ? 13.879 22.348 -33.339 1.00 78.94 471 ASP A CA 1
ATOM 3802 C C . ASP A 1 471 ? 13.627 20.849 -33.150 1.00 78.94 471 ASP A C 1
ATOM 3804 O O . ASP A 1 471 ? 13.107 20.150 -34.031 1.00 78.94 471 ASP A O 1
ATOM 3808 N N . TYR A 1 472 ? 13.956 20.350 -31.958 1.00 82.25 472 TYR A N 1
ATOM 3809 C CA . TYR A 1 472 ? 13.742 18.952 -31.614 1.00 82.25 472 TYR A CA 1
ATOM 3810 C C . TYR A 1 472 ? 12.257 18.570 -31.740 1.00 82.25 472 TYR A C 1
ATOM 3812 O O . TYR A 1 472 ? 11.326 19.255 -31.289 1.00 82.25 472 TYR A O 1
ATOM 3820 N N . ARG A 1 473 ? 12.022 17.430 -32.396 1.00 84.75 473 ARG A N 1
ATOM 3821 C CA . ARG A 1 473 ? 10.670 16.925 -32.678 1.00 84.75 473 ARG A CA 1
ATOM 3822 C C . ARG A 1 473 ? 10.120 16.027 -31.577 1.00 84.75 473 ARG A C 1
ATOM 3824 O O . ARG A 1 473 ? 8.903 15.884 -31.495 1.00 84.75 473 ARG A O 1
ATOM 3831 N N . ALA A 1 474 ? 10.985 15.492 -30.719 1.00 89.06 474 ALA A N 1
ATOM 3832 C CA . ALA A 1 474 ? 10.618 14.595 -29.634 1.00 89.06 474 ALA A CA 1
ATOM 3833 C C . ALA A 1 474 ? 11.116 15.116 -28.281 1.00 89.06 474 ALA A C 1
ATOM 3835 O O . ALA A 1 474 ? 12.251 15.572 -28.173 1.00 89.06 474 ALA A O 1
ATOM 3836 N N . ILE A 1 475 ? 10.268 15.031 -27.260 1.00 89.88 475 ILE A N 1
ATOM 3837 C CA . ILE A 1 475 ? 10.607 15.281 -25.858 1.00 89.88 475 ILE A CA 1
ATOM 3838 C C . ILE A 1 475 ? 10.996 13.950 -25.228 1.00 89.88 475 ILE A C 1
ATOM 3840 O O . ILE A 1 475 ? 10.199 13.011 -25.223 1.00 89.88 475 ILE A O 1
ATOM 3844 N N . LYS A 1 476 ? 12.217 13.878 -24.698 1.00 92.69 476 LYS A N 1
ATOM 3845 C CA . LYS A 1 476 ? 12.692 12.739 -23.912 1.00 92.69 476 LYS A CA 1
ATOM 3846 C C . LYS A 1 476 ? 12.072 12.816 -22.517 1.00 92.69 476 LYS A C 1
ATOM 3848 O O . LYS A 1 476 ? 12.289 13.794 -21.809 1.00 92.69 476 LYS A O 1
ATOM 3853 N N . ALA A 1 477 ? 11.332 11.789 -22.122 1.00 93.81 477 ALA A N 1
ATOM 3854 C CA . ALA A 1 477 ? 10.584 11.777 -20.873 1.00 93.81 477 ALA A CA 1
ATOM 3855 C C . ALA A 1 477 ? 10.561 10.389 -20.215 1.00 93.81 477 ALA A C 1
ATOM 3857 O O . ALA A 1 477 ? 10.937 9.382 -20.819 1.00 93.81 477 ALA A O 1
ATOM 3858 N N . VAL A 1 478 ? 10.091 10.332 -18.971 1.00 95.12 478 VAL A N 1
ATOM 3859 C CA . VAL A 1 478 ? 9.798 9.086 -18.249 1.00 95.12 478 VAL A CA 1
ATOM 3860 C C . VAL A 1 478 ? 8.304 8.851 -18.209 1.00 95.12 478 VAL A C 1
ATOM 3862 O O . VAL A 1 478 ? 7.540 9.766 -17.907 1.00 95.12 478 VAL A O 1
ATOM 3865 N N . PHE A 1 479 ? 7.885 7.620 -18.474 1.00 96.50 479 PHE A N 1
ATOM 3866 C CA . PHE A 1 479 ? 6.490 7.235 -18.346 1.00 96.50 479 PHE A CA 1
ATOM 3867 C C . PHE A 1 479 ? 6.078 7.108 -16.873 1.00 96.50 479 PHE A C 1
ATOM 3869 O O . PHE A 1 479 ? 6.665 6.330 -16.123 1.00 96.50 479 PHE A O 1
ATOM 3876 N N . LEU A 1 480 ? 5.041 7.843 -16.466 1.00 94.06 480 LEU A N 1
ATOM 3877 C CA . LEU A 1 480 ? 4.553 7.870 -15.083 1.00 94.06 480 LEU A CA 1
ATOM 3878 C C . LEU A 1 480 ? 3.142 7.314 -14.900 1.00 94.06 480 LEU A C 1
ATOM 3880 O O . LEU A 1 480 ? 2.746 7.050 -13.770 1.00 94.06 480 LEU A O 1
ATOM 3884 N N . GLY A 1 481 ? 2.370 7.130 -15.969 1.00 94.00 481 GLY A N 1
ATOM 3885 C CA . GLY A 1 481 ? 1.035 6.553 -15.854 1.00 94.00 481 GLY A CA 1
ATOM 3886 C C . GLY A 1 481 ? 0.038 7.076 -16.871 1.00 94.00 481 GLY A C 1
ATOM 3887 O O . GLY A 1 481 ? 0.384 7.594 -17.929 1.00 94.00 481 GLY A O 1
ATOM 3888 N N . TYR A 1 482 ? -1.241 6.942 -16.546 1.00 92.88 482 TYR A N 1
ATOM 3889 C CA . TYR A 1 482 ? -2.345 7.234 -17.460 1.00 92.88 482 TYR A CA 1
ATOM 3890 C C . TYR A 1 482 ? -3.065 8.511 -17.026 1.00 92.88 482 TYR A C 1
ATOM 3892 O O . TYR A 1 482 ? -3.345 8.695 -15.842 1.00 92.88 482 TYR A O 1
ATOM 3900 N N . ALA A 1 483 ? -3.364 9.404 -17.971 1.00 88.81 483 ALA A N 1
ATOM 3901 C CA . ALA A 1 483 ? -4.028 10.664 -17.657 1.00 88.81 483 ALA A CA 1
ATOM 3902 C C . ALA A 1 483 ? -5.518 10.460 -17.340 1.00 88.81 483 ALA A C 1
ATOM 3904 O O . ALA A 1 483 ? -6.232 9.724 -18.023 1.00 88.81 483 ALA A O 1
ATOM 3905 N N . THR A 1 484 ? -6.010 11.150 -16.312 1.00 84.38 484 THR A N 1
ATOM 3906 C CA . THR A 1 484 ? -7.438 11.178 -15.974 1.00 84.38 484 THR A CA 1
ATOM 3907 C C . THR A 1 484 ? -8.148 12.203 -16.858 1.00 84.38 484 THR A C 1
ATOM 3909 O O . THR A 1 484 ? -7.697 13.337 -16.976 1.00 84.38 484 THR A O 1
ATOM 3912 N N . GLY A 1 485 ? -9.250 11.812 -17.503 1.00 82.25 485 GLY A N 1
ATOM 3913 C CA . GLY A 1 485 ? -10.041 12.702 -18.369 1.00 82.25 485 GLY A CA 1
ATOM 3914 C C . GLY A 1 485 ? -9.479 12.921 -19.781 1.00 82.25 485 GLY A C 1
ATOM 3915 O O . GLY A 1 485 ? -10.195 13.428 -20.638 1.00 82.25 485 GLY A O 1
ATOM 3916 N N . GLN A 1 486 ? -8.248 12.483 -20.065 1.00 86.50 486 GLN A N 1
ATOM 3917 C CA . GLN A 1 486 ? -7.624 12.575 -21.389 1.00 86.50 486 GLN A CA 1
ATOM 3918 C C . GLN A 1 486 ? -7.171 11.192 -21.872 1.00 86.50 486 GLN A C 1
ATOM 3920 O O . GLN A 1 486 ? -6.681 10.380 -21.091 1.00 86.50 486 GLN A O 1
ATOM 3925 N N . LYS A 1 487 ? -7.298 10.916 -23.177 1.00 85.69 487 LYS A N 1
ATOM 3926 C CA . LYS A 1 487 ? -6.765 9.690 -23.798 1.00 85.69 487 LYS A CA 1
ATOM 3927 C C . LYS A 1 487 ? -5.268 9.849 -24.086 1.00 85.69 487 LYS A C 1
ATOM 3929 O O . LYS A 1 487 ? -4.867 9.967 -25.241 1.00 85.69 487 LYS A O 1
ATOM 3934 N N . GLY A 1 488 ? -4.465 9.896 -23.029 1.00 90.75 488 GLY A N 1
ATOM 3935 C CA . GLY A 1 488 ? -3.023 10.086 -23.122 1.00 90.75 488 GLY A CA 1
ATOM 3936 C C . GLY A 1 488 ? -2.266 9.550 -21.913 1.00 90.75 488 GLY A C 1
ATOM 3937 O O . GLY A 1 488 ? -2.846 9.133 -20.906 1.00 90.75 488 GLY A O 1
ATOM 39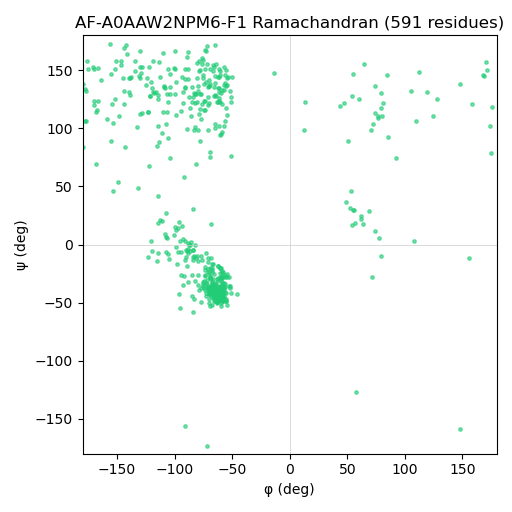38 N N . TYR A 1 489 ? -0.949 9.573 -22.038 1.00 94.44 489 TYR A N 1
ATOM 3939 C CA . TYR A 1 489 ? 0.011 9.133 -21.042 1.00 94.44 489 TYR A CA 1
ATOM 3940 C C . TYR A 1 489 ? 0.553 10.330 -20.264 1.00 94.44 489 TYR A C 1
ATOM 3942 O O . TYR A 1 489 ? 0.824 11.376 -20.852 1.00 94.44 489 TYR A O 1
ATOM 3950 N N . ARG A 1 490 ? 0.716 10.169 -18.949 1.00 93.75 490 ARG A N 1
ATOM 3951 C CA . ARG A 1 490 ? 1.406 11.120 -18.071 1.00 93.75 490 ARG A CA 1
ATOM 3952 C C . ARG A 1 490 ? 2.894 10.828 -18.126 1.00 93.75 490 ARG A C 1
ATOM 3954 O O . ARG A 1 490 ? 3.314 9.705 -17.841 1.00 93.75 490 ARG A O 1
ATOM 3961 N N . LEU A 1 491 ? 3.670 11.834 -18.498 1.00 94.50 491 LEU A N 1
ATOM 3962 C CA . LEU A 1 491 ? 5.106 11.726 -18.694 1.00 94.50 491 LEU A CA 1
ATOM 3963 C C . LEU A 1 491 ? 5.824 12.814 -17.899 1.00 94.50 491 LEU A C 1
ATOM 3965 O O . LEU A 1 491 ? 5.272 13.890 -17.674 1.00 94.50 491 LEU A O 1
ATOM 3969 N N . TYR A 1 492 ? 7.063 12.542 -17.513 1.00 93.38 492 TYR A N 1
ATOM 3970 C CA . TYR A 1 492 ? 7.948 13.507 -16.874 1.00 93.38 492 TYR A CA 1
ATOM 3971 C C . TYR A 1 492 ? 9.080 13.897 -17.811 1.00 93.38 492 TYR A C 1
ATOM 3973 O O . TYR A 1 492 ? 9.903 13.050 -18.156 1.00 93.38 492 TYR A O 1
ATOM 3981 N N . ASP A 1 493 ? 9.109 15.159 -18.228 1.00 89.69 493 ASP A N 1
ATOM 3982 C CA . ASP A 1 493 ? 10.160 15.695 -19.093 1.00 89.69 493 ASP A CA 1
ATOM 3983 C C . ASP A 1 493 ? 11.430 15.981 -18.275 1.00 89.69 493 ASP A C 1
ATOM 3985 O O . ASP A 1 493 ? 11.388 16.653 -17.241 1.00 89.69 493 ASP A O 1
ATOM 3989 N N . PHE A 1 494 ? 12.570 15.474 -18.749 1.00 83.38 494 PHE A N 1
ATOM 3990 C CA . PHE A 1 494 ? 13.872 15.692 -18.119 1.00 83.38 494 PHE A CA 1
ATOM 3991 C C . PHE A 1 494 ? 14.377 17.129 -18.240 1.00 83.38 494 PHE A C 1
ATOM 3993 O O . PHE A 1 494 ? 15.137 17.564 -17.384 1.00 83.38 494 PHE A O 1
ATOM 4000 N N . ASN A 1 495 ? 13.991 17.848 -19.295 1.00 82.50 495 ASN A N 1
ATOM 4001 C CA . ASN A 1 495 ? 14.525 19.177 -19.584 1.00 82.50 495 ASN A CA 1
ATOM 4002 C C . ASN A 1 495 ? 13.790 20.256 -18.790 1.00 82.50 495 ASN A C 1
ATOM 4004 O O . ASN A 1 495 ? 14.403 21.139 -18.200 1.00 82.50 495 ASN A O 1
ATOM 4008 N N . THR A 1 496 ? 12.458 20.193 -18.785 1.00 83.06 496 THR A N 1
ATOM 4009 C CA . THR A 1 496 ? 11.611 21.178 -18.102 1.00 83.06 496 THR A CA 1
ATOM 4010 C C . THR A 1 496 ? 11.312 20.796 -16.657 1.00 83.06 496 THR A C 1
ATOM 4012 O O . THR A 1 496 ? 10.751 21.607 -15.923 1.00 83.06 496 THR A O 1
ATOM 4015 N N . HIS A 1 497 ? 11.641 19.563 -16.250 1.00 84.19 497 HIS A N 1
ATOM 4016 C CA . HIS A 1 497 ? 11.284 18.991 -14.952 1.00 84.19 497 HIS A CA 1
ATOM 4017 C C . HIS A 1 497 ? 9.780 19.081 -14.639 1.00 84.19 497 HIS A C 1
ATOM 4019 O O . HIS A 1 497 ? 9.384 19.181 -13.473 1.00 84.19 497 HIS A O 1
ATOM 4025 N N . SER A 1 498 ? 8.935 19.031 -15.672 1.00 84.94 498 SER A N 1
ATOM 4026 C CA . SER A 1 498 ? 7.484 19.177 -15.561 1.00 84.94 498 SER A CA 1
ATOM 4027 C C . SER A 1 498 ? 6.735 17.931 -16.036 1.00 84.94 498 SER A C 1
ATOM 4029 O O . SER A 1 498 ? 7.248 17.105 -16.794 1.00 84.94 498 SER A O 1
ATOM 4031 N N . LEU A 1 499 ? 5.497 17.788 -15.555 1.00 88.25 499 LEU A N 1
ATOM 4032 C CA . LEU A 1 499 ? 4.586 16.751 -16.027 1.00 88.25 499 LEU A CA 1
ATOM 4033 C C . LEU A 1 499 ? 3.892 17.205 -17.307 1.00 88.25 499 LEU A C 1
ATOM 4035 O O . LEU A 1 499 ? 3.303 18.285 -17.353 1.00 88.25 499 LEU A O 1
ATOM 4039 N N . ILE A 1 500 ? 3.915 16.343 -18.317 1.00 90.94 500 ILE A N 1
ATOM 4040 C CA . ILE A 1 500 ? 3.227 16.540 -19.591 1.00 90.94 500 ILE A CA 1
ATOM 4041 C C . ILE A 1 500 ? 2.259 15.385 -19.846 1.00 90.94 500 ILE A C 1
ATOM 4043 O O . ILE A 1 500 ? 2.460 14.265 -19.371 1.00 90.94 500 ILE A O 1
ATOM 4047 N N . VAL A 1 501 ? 1.203 15.652 -20.613 1.00 92.44 501 VAL A N 1
ATOM 4048 C CA . VAL A 1 501 ? 0.294 14.615 -21.107 1.00 92.44 501 VAL A CA 1
ATOM 4049 C C . VAL A 1 501 ? 0.408 14.554 -22.620 1.00 92.44 501 VAL A C 1
ATOM 4051 O O . VAL A 1 501 ? 0.235 15.567 -23.292 1.00 92.44 501 VAL A O 1
ATOM 4054 N N . SER A 1 502 ? 0.698 13.371 -23.158 1.00 91.62 502 SER A N 1
ATOM 4055 C CA . SER A 1 502 ? 0.755 13.146 -24.604 1.00 91.62 502 SER A CA 1
ATOM 4056 C C . SER A 1 502 ? 0.106 11.821 -24.979 1.00 91.62 502 SER A C 1
ATOM 4058 O O . SER A 1 502 ? 0.213 10.834 -24.251 1.00 91.62 502 SER A O 1
ATOM 4060 N N . ARG A 1 503 ? -0.569 11.793 -26.128 1.00 90.88 503 ARG A N 1
ATOM 4061 C CA . ARG A 1 503 ? -1.091 10.562 -26.732 1.00 90.88 503 ARG A CA 1
ATOM 4062 C C . ARG A 1 503 ? -0.022 9.860 -27.567 1.00 90.88 503 ARG A C 1
ATOM 4064 O O . ARG A 1 503 ? 0.126 8.646 -27.460 1.00 90.88 503 ARG A O 1
ATOM 4071 N N . ASP A 1 504 ? 0.707 10.627 -28.370 1.00 90.88 504 ASP A N 1
ATOM 4072 C CA . ASP A 1 504 ? 1.678 10.107 -29.328 1.00 90.88 504 ASP A CA 1
ATOM 4073 C C . ASP A 1 504 ? 3.041 9.986 -28.645 1.00 90.88 504 ASP A C 1
ATOM 4075 O O . ASP A 1 504 ? 3.750 10.974 -28.411 1.00 90.88 504 ASP A O 1
ATOM 4079 N N . VAL A 1 505 ? 3.347 8.755 -28.234 1.00 93.75 505 VAL A N 1
ATOM 4080 C CA . VAL A 1 505 ? 4.514 8.420 -27.421 1.00 93.75 505 VAL A CA 1
ATOM 4081 C C . VAL A 1 505 ? 5.126 7.113 -27.912 1.00 93.75 505 VAL A C 1
ATOM 4083 O O . VAL A 1 505 ? 4.429 6.113 -28.086 1.00 93.75 505 VAL A O 1
ATOM 4086 N N . VAL A 1 506 ? 6.443 7.121 -28.102 1.00 94.81 506 VAL A N 1
ATOM 4087 C CA . VAL A 1 506 ? 7.244 5.924 -28.378 1.00 94.81 506 VAL A CA 1
ATOM 4088 C C . VAL A 1 506 ? 7.904 5.474 -27.078 1.00 94.81 506 VAL A C 1
ATOM 4090 O O . VAL A 1 506 ? 8.515 6.289 -26.387 1.00 94.81 506 VAL A O 1
ATOM 4093 N N . PHE A 1 507 ? 7.774 4.193 -26.734 1.00 95.75 507 PHE A N 1
ATOM 4094 C CA . PHE A 1 507 ? 8.242 3.637 -25.464 1.00 95.75 507 PHE A CA 1
ATOM 4095 C C . PHE A 1 507 ? 9.457 2.736 -25.670 1.00 95.75 507 PHE A C 1
ATOM 4097 O O . PHE A 1 507 ? 9.470 1.906 -26.575 1.00 95.75 507 PHE A O 1
ATOM 4104 N N . HIS A 1 508 ? 10.447 2.883 -24.794 1.00 94.56 508 HIS A N 1
ATOM 4105 C CA . HIS A 1 508 ? 11.591 1.988 -24.667 1.00 94.56 508 HIS A CA 1
ATOM 4106 C C . HIS A 1 508 ? 11.518 1.323 -23.293 1.00 94.56 508 HIS A C 1
ATOM 4108 O O . HIS A 1 508 ? 12.074 1.822 -22.316 1.00 94.56 508 HIS A O 1
ATOM 4114 N N . GLU A 1 509 ? 10.759 0.231 -23.219 1.00 93.25 509 GLU A N 1
ATOM 4115 C CA . GLU A 1 509 ? 10.325 -0.388 -21.959 1.00 93.25 509 GLU A CA 1
ATOM 4116 C C . GLU A 1 509 ? 11.446 -1.085 -21.180 1.00 93.25 509 GLU A C 1
ATOM 4118 O O . GLU A 1 509 ? 11.351 -1.211 -19.962 1.00 93.25 509 GLU A O 1
ATOM 4123 N N . ASP A 1 510 ? 12.536 -1.443 -21.860 1.00 92.88 510 ASP A N 1
ATOM 4124 C CA . ASP A 1 510 ? 13.719 -2.070 -21.257 1.00 92.88 510 ASP A CA 1
ATOM 4125 C C . ASP A 1 510 ? 14.703 -1.054 -20.656 1.00 92.88 510 ASP A C 1
ATOM 4127 O O . ASP A 1 510 ? 15.657 -1.420 -19.966 1.00 92.88 510 ASP A O 1
ATOM 4131 N N . VAL A 1 511 ? 14.501 0.239 -20.925 1.00 92.50 511 VAL A N 1
ATOM 4132 C CA . VAL A 1 511 ? 15.410 1.304 -20.495 1.00 92.50 511 VAL A CA 1
ATOM 4133 C C . VAL A 1 511 ? 14.771 2.086 -19.359 1.00 92.50 511 VAL A C 1
ATOM 4135 O O . VAL A 1 511 ? 13.794 2.806 -19.559 1.00 92.50 511 VAL A O 1
ATOM 4138 N N . PHE A 1 512 ? 15.375 2.000 -18.176 1.00 93.44 512 PHE A N 1
ATOM 4139 C CA . PHE A 1 512 ? 14.965 2.738 -16.982 1.00 93.44 512 PHE A CA 1
ATOM 4140 C C . PHE A 1 512 ? 15.974 3.852 -16.686 1.00 93.44 512 PHE A C 1
ATOM 4142 O O . PHE A 1 512 ? 17.054 3.572 -16.157 1.00 93.44 512 PHE A O 1
ATOM 4149 N N . PRO A 1 513 ? 15.651 5.122 -16.995 1.00 89.94 513 PRO A N 1
ATOM 4150 C CA . PRO A 1 513 ? 16.606 6.224 -16.871 1.00 89.94 513 PRO A CA 1
ATOM 4151 C C . PRO A 1 513 ? 17.157 6.432 -15.461 1.00 89.94 513 PRO A C 1
ATOM 4153 O O . PRO A 1 513 ? 18.275 6.909 -15.313 1.00 89.94 513 PRO A O 1
ATOM 4156 N N . TYR A 1 514 ? 16.387 6.075 -14.431 1.00 86.38 514 TYR A N 1
ATOM 4157 C CA . TYR A 1 514 ? 16.816 6.196 -13.039 1.00 86.38 514 TYR A CA 1
ATOM 4158 C C . TYR A 1 514 ? 17.517 4.941 -12.502 1.00 86.38 514 TYR A C 1
ATOM 4160 O O . TYR A 1 514 ? 18.148 5.015 -11.451 1.00 86.38 514 TYR A O 1
ATOM 4168 N N . ALA A 1 515 ? 17.450 3.795 -13.189 1.00 82.00 515 ALA A N 1
ATOM 4169 C CA . ALA A 1 515 ? 18.134 2.567 -12.765 1.00 82.00 515 ALA A CA 1
ATOM 4170 C C . ALA A 1 515 ? 19.595 2.512 -13.231 1.00 82.00 515 ALA A C 1
ATOM 4172 O O . ALA A 1 515 ? 20.430 1.871 -12.591 1.00 82.00 515 ALA A O 1
ATOM 4173 N N . GLN A 1 516 ? 19.921 3.207 -14.322 1.00 68.69 516 GLN A N 1
ATOM 4174 C CA . GLN A 1 516 ? 21.298 3.393 -14.759 1.00 68.69 516 GLN A CA 1
ATOM 4175 C C . GLN A 1 516 ? 21.987 4.347 -13.777 1.00 68.69 516 GLN A C 1
ATOM 4177 O O . GLN A 1 516 ? 21.832 5.564 -13.868 1.00 68.69 516 GLN A O 1
ATOM 4182 N N . LYS A 1 517 ? 22.744 3.803 -12.812 1.00 52.38 517 LYS A N 1
ATOM 4183 C CA . LYS A 1 517 ? 23.747 4.598 -12.092 1.00 52.38 517 LYS A CA 1
ATOM 4184 C C . LYS A 1 517 ? 24.598 5.285 -13.155 1.00 52.38 517 LYS A C 1
ATOM 4186 O O . LYS A 1 517 ? 25.174 4.598 -13.997 1.00 52.38 517 LYS A O 1
ATOM 4191 N N . GLN A 1 518 ? 24.664 6.612 -13.123 1.00 45.22 518 GLN A N 1
ATOM 4192 C CA . GLN A 1 518 ? 25.745 7.318 -13.795 1.00 45.22 518 GLN A CA 1
ATOM 4193 C C . GLN A 1 518 ? 27.034 6.731 -13.209 1.00 45.22 518 GLN A C 1
ATOM 4195 O O . GLN A 1 518 ? 27.328 6.913 -12.031 1.00 45.22 518 GLN A O 1
ATOM 4200 N N . LEU A 1 519 ? 27.737 5.912 -13.989 1.00 39.19 519 LEU A N 1
ATOM 4201 C CA . LEU A 1 519 ? 29.174 5.808 -13.829 1.00 39.19 519 LEU A CA 1
ATOM 4202 C C . LEU A 1 519 ? 29.666 7.197 -14.211 1.00 39.19 519 LEU A C 1
ATOM 4204 O O . LEU A 1 519 ? 29.633 7.546 -15.391 1.00 39.19 519 LEU A O 1
ATOM 4208 N N . ASP A 1 520 ? 30.027 8.008 -13.219 1.00 32.53 520 ASP A N 1
ATOM 4209 C CA . ASP A 1 520 ? 30.809 9.205 -13.492 1.00 32.53 520 ASP A CA 1
ATOM 4210 C C . ASP A 1 520 ? 32.007 8.752 -14.343 1.00 32.53 520 ASP A C 1
ATOM 4212 O O . ASP A 1 520 ? 32.679 7.782 -13.966 1.00 32.53 520 ASP A O 1
ATOM 4216 N N . PRO A 1 521 ? 32.265 9.358 -15.513 1.00 36.94 521 PRO A N 1
ATOM 4217 C CA . PRO A 1 521 ? 33.465 9.044 -16.257 1.00 36.94 521 PRO A CA 1
ATOM 4218 C C . PRO A 1 521 ? 34.641 9.513 -15.404 1.00 36.94 521 PRO A C 1
ATOM 4220 O O . PRO A 1 521 ? 34.965 10.697 -15.358 1.00 36.94 521 PRO A O 1
ATOM 4223 N N . VAL A 1 522 ? 35.279 8.577 -14.702 1.00 35.97 522 VAL A N 1
ATOM 4224 C CA . VAL A 1 522 ? 36.641 8.777 -14.226 1.00 35.97 522 VAL A CA 1
ATOM 4225 C C . VAL A 1 522 ? 37.465 8.956 -15.488 1.00 35.97 522 VAL A C 1
ATOM 4227 O O . VAL A 1 522 ? 37.742 8.003 -16.215 1.00 35.97 522 VAL A O 1
ATOM 4230 N N . THR A 1 523 ? 37.797 10.204 -15.791 1.00 31.75 523 THR A N 1
ATOM 4231 C CA . THR A 1 523 ? 38.812 10.538 -16.773 1.00 31.75 523 THR A CA 1
ATOM 4232 C C . THR A 1 523 ? 40.114 9.911 -16.280 1.00 31.75 523 THR A C 1
ATOM 4234 O O . THR A 1 523 ? 40.811 10.472 -15.440 1.00 31.75 523 THR A O 1
ATOM 4237 N N . CYS A 1 524 ? 40.433 8.710 -16.760 1.00 30.81 524 CYS A N 1
ATOM 4238 C CA . CYS A 1 524 ? 41.771 8.147 -16.655 1.00 30.81 524 CYS A CA 1
ATOM 4239 C C . CYS A 1 524 ? 42.693 8.954 -17.574 1.00 30.81 524 CYS A C 1
ATOM 4241 O O . CYS A 1 524 ? 42.994 8.543 -18.691 1.00 30.81 524 CYS A O 1
ATOM 4243 N N . THR A 1 525 ? 43.140 10.121 -17.119 1.00 29.33 525 THR A N 1
ATOM 4244 C CA . THR A 1 525 ? 44.378 10.713 -17.623 1.00 29.33 525 THR A CA 1
ATOM 4245 C C . THR A 1 525 ? 45.527 10.061 -16.872 1.00 29.33 525 THR A C 1
ATOM 4247 O O . THR A 1 525 ? 45.794 10.396 -15.721 1.00 29.33 525 THR A O 1
ATOM 4250 N N . LEU A 1 526 ? 46.181 9.103 -17.527 1.00 31.53 526 LEU A N 1
ATOM 4251 C CA . LEU A 1 526 ? 47.537 8.692 -17.178 1.00 31.53 526 LEU A CA 1
ATOM 4252 C C . LEU A 1 526 ? 48.459 9.908 -17.371 1.00 31.53 526 LEU A C 1
ATOM 4254 O O . LEU A 1 526 ? 48.507 10.427 -18.490 1.00 31.53 526 LEU A O 1
ATOM 4258 N N . PRO A 1 527 ? 49.200 10.372 -16.353 1.00 31.83 527 PRO A N 1
ATOM 4259 C CA . PRO A 1 527 ? 50.329 11.252 -16.593 1.00 31.83 527 PRO A CA 1
ATOM 4260 C C . PRO A 1 527 ? 51.461 10.395 -17.163 1.00 31.83 527 PRO A C 1
ATOM 4262 O O . PRO A 1 527 ? 51.959 9.481 -16.505 1.00 31.83 527 PRO A O 1
ATOM 4265 N N . MET A 1 528 ? 51.838 10.665 -18.411 1.00 29.56 528 MET A N 1
ATOM 4266 C CA . MET A 1 528 ? 53.159 10.293 -18.905 1.00 29.56 528 MET A CA 1
ATOM 4267 C C . MET A 1 528 ? 54.205 11.028 -18.054 1.00 29.56 528 MET A C 1
ATOM 4269 O O . MET A 1 528 ? 54.074 12.229 -17.825 1.00 29.56 528 MET A O 1
ATOM 4273 N N . ASN A 1 529 ? 55.199 10.287 -17.567 1.00 34.72 529 ASN A N 1
ATOM 4274 C CA . ASN A 1 529 ? 56.384 10.819 -16.891 1.00 34.72 529 ASN A CA 1
ATOM 4275 C C . ASN A 1 529 ? 57.347 11.503 -17.877 1.00 34.72 529 ASN A C 1
ATOM 4277 O O . ASN A 1 529 ? 57.247 11.245 -19.078 1.00 34.72 529 ASN A O 1
ATOM 4281 N N . LEU A 1 530 ? 58.299 12.250 -17.287 1.00 27.34 530 LEU A N 1
ATOM 4282 C CA . LEU A 1 530 ? 59.526 12.928 -17.775 1.00 27.34 530 LEU A CA 1
ATOM 4283 C C . LEU A 1 530 ? 59.402 14.417 -17.382 1.00 27.34 530 LEU A C 1
ATOM 4285 O O . LEU A 1 530 ? 58.476 15.078 -17.834 1.00 27.34 530 LEU A O 1
ATOM 4289 N N . ASP A 1 531 ? 60.163 15.000 -16.456 1.00 29.83 531 ASP A N 1
ATOM 4290 C CA . ASP A 1 531 ? 61.543 14.780 -16.020 1.00 29.83 531 ASP A CA 1
ATOM 4291 C C . ASP A 1 531 ? 61.720 15.264 -14.564 1.00 29.83 531 ASP A C 1
ATOM 4293 O O . ASP A 1 531 ? 61.049 16.207 -14.154 1.00 29.83 531 ASP A O 1
ATOM 4297 N N . ASP A 1 532 ? 62.576 14.596 -13.785 1.00 29.30 532 ASP A N 1
ATOM 4298 C CA . ASP A 1 532 ? 63.655 15.218 -12.992 1.00 29.30 532 ASP A CA 1
ATOM 4299 C C . ASP A 1 532 ? 64.362 14.139 -12.151 1.00 29.30 532 ASP A C 1
ATOM 4301 O O . ASP A 1 532 ? 63.772 13.441 -11.321 1.00 29.30 532 ASP A O 1
ATOM 4305 N N . VAL A 1 533 ? 65.650 13.982 -12.445 1.00 33.22 533 VAL A N 1
ATOM 4306 C CA . VAL A 1 533 ? 66.638 13.110 -11.800 1.00 33.22 533 VAL A CA 1
ATOM 4307 C C . VAL A 1 533 ? 67.566 13.985 -10.954 1.00 33.22 533 VAL A C 1
ATOM 4309 O O . VAL A 1 533 ? 67.804 15.131 -11.328 1.00 33.22 533 VAL A O 1
ATOM 4312 N N . ASP A 1 534 ? 68.098 13.381 -9.884 1.00 30.02 534 ASP A N 1
ATOM 4313 C CA . ASP A 1 534 ? 69.219 13.779 -9.000 1.00 30.02 534 ASP A CA 1
ATOM 4314 C C . ASP A 1 534 ? 68.793 14.145 -7.567 1.00 30.02 534 ASP A C 1
ATOM 4316 O O . ASP A 1 534 ? 67.746 14.740 -7.342 1.00 30.02 534 ASP A O 1
ATOM 4320 N N . ASP A 1 535 ? 69.571 13.941 -6.506 1.00 28.92 535 ASP A N 1
ATOM 4321 C CA . ASP A 1 535 ? 70.575 12.957 -6.081 1.00 28.92 535 ASP A CA 1
ATOM 4322 C C . ASP A 1 535 ? 70.834 13.283 -4.583 1.00 28.92 535 ASP A C 1
ATOM 4324 O O . ASP A 1 535 ? 70.682 14.422 -4.144 1.00 28.92 535 ASP A O 1
ATOM 4328 N N . LEU A 1 536 ? 71.203 12.266 -3.806 1.00 25.20 536 LEU A N 1
ATOM 4329 C CA . LEU A 1 536 ? 71.968 12.270 -2.548 1.00 25.20 536 LEU A CA 1
ATOM 4330 C C . LEU A 1 536 ? 71.725 13.287 -1.390 1.00 25.20 536 LEU A C 1
ATOM 4332 O O . LEU A 1 536 ? 72.166 14.433 -1.379 1.00 25.20 536 LEU A O 1
ATOM 4336 N N . SER A 1 537 ? 71.372 12.689 -0.242 1.00 23.67 537 SER A N 1
ATOM 4337 C CA . SER A 1 537 ? 72.210 12.613 0.981 1.00 23.67 537 SER A CA 1
ATOM 4338 C C . SER A 1 537 ? 71.699 13.248 2.291 1.00 23.67 537 SER A C 1
ATOM 4340 O O . SER A 1 537 ? 71.405 14.432 2.412 1.00 23.67 537 SER A O 1
ATOM 4342 N N . SER A 1 538 ? 71.814 12.413 3.332 1.00 25.95 538 SER A N 1
ATOM 4343 C CA . SER A 1 538 ? 72.035 12.720 4.754 1.00 25.95 538 SER A CA 1
ATOM 4344 C C . SER A 1 538 ? 70.856 13.230 5.606 1.00 25.95 538 SER A C 1
ATOM 4346 O O . SER A 1 538 ? 70.477 14.394 5.583 1.00 25.95 538 SER A O 1
ATOM 4348 N N . LYS A 1 539 ? 70.391 12.389 6.539 1.00 26.16 539 LYS A N 1
ATOM 4349 C CA . LYS A 1 539 ? 70.971 12.340 7.895 1.00 26.16 539 LYS A CA 1
ATOM 4350 C C . LYS A 1 539 ? 70.453 11.144 8.697 1.00 26.16 539 LYS A C 1
ATOM 4352 O O . LYS A 1 539 ? 69.264 10.961 8.919 1.00 26.16 539 LYS A O 1
ATOM 4357 N N . THR A 1 540 ? 71.431 10.367 9.130 1.00 24.92 540 THR A N 1
ATOM 4358 C CA . THR A 1 540 ? 71.455 9.429 10.246 1.00 24.92 540 THR A CA 1
ATOM 4359 C C . THR A 1 540 ? 71.029 10.076 11.564 1.00 24.92 540 THR A C 1
ATOM 4361 O O . THR A 1 540 ? 71.425 11.203 11.849 1.00 24.92 540 THR A O 1
ATOM 4364 N N . GLN A 1 541 ? 70.331 9.308 12.401 1.00 26.64 541 GLN A N 1
ATOM 4365 C CA . GLN A 1 541 ? 70.723 9.022 13.788 1.00 26.64 541 GLN A CA 1
ATOM 4366 C C . GLN A 1 541 ? 69.844 7.882 14.322 1.00 26.64 541 GLN A C 1
ATOM 4368 O O . GLN A 1 541 ? 68.630 8.027 14.436 1.00 26.64 541 GLN A O 1
ATOM 4373 N N . GLY A 1 542 ? 70.474 6.740 14.596 1.00 24.31 542 GLY A N 1
ATOM 4374 C CA . GLY A 1 542 ? 69.920 5.678 15.431 1.00 24.31 542 GLY A CA 1
ATOM 4375 C C . GLY A 1 542 ? 70.493 5.758 16.843 1.00 24.31 542 GLY A C 1
ATOM 4376 O O . GLY A 1 542 ? 71.495 6.444 17.032 1.00 24.31 542 GLY A O 1
ATOM 4377 N N . LEU A 1 543 ? 69.875 5.033 17.779 1.00 26.27 543 LEU A N 1
ATOM 4378 C CA . LEU A 1 543 ? 70.522 4.441 18.953 1.00 26.27 543 LEU A CA 1
ATOM 4379 C C . LEU A 1 543 ? 69.797 3.127 19.334 1.00 26.27 543 LEU A C 1
ATOM 4381 O O . LEU A 1 543 ? 68.653 3.177 19.779 1.00 26.27 543 LEU A O 1
ATOM 4385 N N . GLU A 1 544 ? 70.521 2.014 19.110 1.00 24.03 544 GLU A N 1
ATOM 4386 C CA . GLU A 1 544 ? 70.765 0.846 20.006 1.00 24.03 544 GLU A CA 1
ATOM 4387 C C . GLU A 1 544 ? 69.608 -0.171 20.237 1.00 24.03 544 GLU A C 1
ATOM 4389 O O . GLU A 1 544 ? 68.554 0.207 20.740 1.00 24.03 544 GLU A O 1
ATOM 4394 N N . GLU A 1 545 ? 69.621 -1.456 19.804 1.00 26.31 545 GLU A N 1
ATOM 4395 C CA . GLU A 1 545 ? 70.569 -2.623 19.910 1.00 26.31 545 GLU A CA 1
ATOM 4396 C C . GLU A 1 545 ? 70.848 -3.040 21.375 1.00 26.31 545 GLU A C 1
ATOM 4398 O O . GLU A 1 545 ? 71.109 -2.178 22.201 1.00 26.31 545 GLU A O 1
ATOM 4403 N N . ASP A 1 546 ? 70.661 -4.286 21.851 1.00 23.42 546 ASP A N 1
ATOM 4404 C CA . ASP A 1 546 ? 71.181 -5.618 21.443 1.00 23.42 546 ASP A CA 1
ATOM 4405 C C . ASP A 1 546 ? 70.319 -6.757 22.084 1.00 23.42 546 ASP A C 1
ATOM 4407 O O . ASP A 1 546 ? 69.734 -6.544 23.146 1.00 23.42 546 ASP A O 1
ATOM 4411 N N . ASN A 1 547 ? 69.992 -7.904 21.458 1.00 27.88 547 ASN A N 1
ATOM 4412 C CA . ASN A 1 547 ? 70.740 -9.128 21.057 1.00 27.88 547 ASN A CA 1
ATOM 4413 C C . ASN A 1 547 ? 70.988 -10.219 22.136 1.00 27.88 547 ASN A C 1
ATOM 4415 O O . ASN A 1 547 ? 71.670 -9.963 23.118 1.00 27.88 547 ASN A O 1
ATOM 4419 N N . HIS A 1 548 ? 70.490 -11.440 21.817 1.00 27.48 548 HIS A N 1
ATOM 4420 C CA . HIS A 1 548 ? 71.049 -12.815 21.977 1.00 27.48 548 HIS A CA 1
ATOM 4421 C C . HIS A 1 548 ? 71.525 -13.308 23.385 1.00 27.48 548 HIS A C 1
ATOM 4423 O O . HIS A 1 548 ? 72.019 -12.535 24.184 1.00 27.48 548 HIS A O 1
ATOM 4429 N N . ASP A 1 549 ? 71.440 -14.577 23.832 1.00 27.56 549 ASP A N 1
ATOM 4430 C CA . ASP A 1 549 ? 71.511 -15.884 23.156 1.00 27.56 549 ASP A CA 1
ATOM 4431 C C . ASP A 1 549 ? 71.255 -17.085 24.127 1.00 27.56 549 ASP A C 1
ATOM 4433 O O . ASP A 1 549 ? 71.587 -16.986 25.306 1.00 27.56 549 ASP A O 1
ATOM 4437 N N . THR A 1 550 ? 70.854 -18.256 23.579 1.00 27.17 550 THR A N 1
ATOM 4438 C CA . THR A 1 550 ? 71.154 -19.674 24.003 1.00 27.17 550 THR A CA 1
ATOM 4439 C C . THR A 1 550 ? 70.657 -20.232 25.380 1.00 27.17 550 THR A C 1
ATOM 4441 O O . THR A 1 550 ? 70.395 -19.461 26.286 1.00 27.17 550 THR A O 1
ATOM 4444 N N . VAL A 1 551 ? 70.435 -21.532 25.697 1.00 25.47 551 VAL A N 1
ATOM 4445 C CA . VAL A 1 551 ? 70.827 -22.892 25.222 1.00 25.47 551 VAL A CA 1
ATOM 4446 C C . VAL A 1 551 ? 69.715 -23.934 25.567 1.00 25.47 551 VAL A C 1
ATOM 4448 O O . VAL A 1 551 ? 69.011 -23.797 26.562 1.00 25.47 551 VAL A O 1
ATOM 4451 N N . SER A 1 552 ? 69.634 -24.975 24.728 1.00 24.17 552 SER A N 1
ATOM 4452 C CA . SER A 1 552 ? 69.140 -26.374 24.812 1.00 24.17 552 SER A CA 1
ATOM 4453 C C . SER A 1 552 ? 68.824 -27.064 26.160 1.00 24.17 552 SER A C 1
ATOM 4455 O O . SER A 1 552 ? 69.595 -26.935 27.100 1.00 24.17 552 SER A O 1
ATOM 4457 N N . GLU A 1 553 ? 67.825 -27.969 26.173 1.00 25.42 553 GLU A N 1
ATOM 4458 C CA . GLU A 1 553 ? 68.017 -29.434 26.346 1.00 25.42 553 GLU A CA 1
ATOM 4459 C C . GLU A 1 553 ? 66.722 -30.251 26.108 1.00 25.42 553 GLU A C 1
ATOM 4461 O O . GLU A 1 553 ? 65.605 -29.750 26.220 1.00 25.42 553 GLU A O 1
ATOM 4466 N N . GLU A 1 554 ? 66.914 -31.505 25.693 1.00 24.47 554 GLU A N 1
ATOM 4467 C CA . GLU A 1 554 ? 65.958 -32.465 25.123 1.00 24.47 554 GLU A CA 1
ATOM 4468 C C . GLU A 1 554 ? 65.010 -33.125 26.148 1.00 24.47 554 GLU A C 1
ATOM 4470 O O . GLU A 1 554 ? 65.350 -33.255 27.320 1.00 24.47 554 GLU A O 1
ATOM 4475 N N . LEU A 1 555 ? 63.876 -33.676 25.681 1.00 24.47 555 LEU A N 1
ATOM 4476 C CA . LEU A 1 555 ? 63.627 -35.134 25.712 1.00 24.47 555 LEU A CA 1
ATOM 4477 C C . LEU A 1 555 ? 62.282 -35.523 25.071 1.00 24.47 555 LEU A C 1
ATOM 4479 O O . LEU A 1 555 ? 61.226 -34.943 25.313 1.00 24.47 555 LEU A O 1
ATOM 4483 N N . HIS A 1 556 ? 62.366 -36.558 24.242 1.00 23.86 556 HIS A N 1
ATOM 4484 C CA . HIS A 1 556 ? 61.288 -37.299 23.593 1.00 23.86 556 HIS A CA 1
ATOM 4485 C C . HIS A 1 556 ? 60.828 -38.453 24.509 1.00 23.86 556 HIS A C 1
ATOM 4487 O O . HIS A 1 556 ? 61.667 -38.993 25.225 1.00 23.86 556 HIS A O 1
ATOM 4493 N N . VAL A 1 557 ? 59.551 -38.869 24.440 1.00 25.92 557 VAL A N 1
ATOM 4494 C CA . VAL A 1 557 ? 59.036 -40.269 24.383 1.00 25.92 557 VAL A CA 1
ATOM 4495 C C . VAL A 1 557 ? 57.507 -40.284 24.613 1.00 25.92 557 VAL A C 1
ATOM 4497 O O . VAL A 1 557 ? 56.942 -39.440 25.299 1.00 25.92 557 VAL A O 1
ATOM 4500 N N . THR A 1 558 ? 56.860 -41.231 23.934 1.00 24.30 558 THR A N 1
ATOM 4501 C CA . THR A 1 558 ? 55.433 -41.425 23.618 1.00 24.30 558 THR A CA 1
ATOM 4502 C C . THR A 1 558 ? 54.667 -42.280 24.681 1.00 24.30 558 THR A C 1
ATOM 4504 O O . THR A 1 558 ? 55.053 -42.240 25.844 1.00 24.30 558 THR A O 1
ATOM 4507 N N . PRO A 1 559 ? 53.531 -42.967 24.388 1.00 40.75 559 PRO A N 1
ATOM 4508 C CA . PRO A 1 559 ? 52.206 -42.730 24.986 1.00 40.75 559 PRO A CA 1
ATOM 4509 C C . PRO A 1 559 ? 51.712 -43.857 25.932 1.00 40.75 559 PRO A C 1
ATOM 4511 O O . PRO A 1 559 ? 52.192 -44.985 25.860 1.00 40.75 559 PRO A O 1
ATOM 4514 N N . GLN A 1 560 ? 50.683 -43.611 26.757 1.00 23.95 560 GLN A N 1
ATOM 4515 C CA . GLN A 1 560 ? 49.952 -44.681 27.465 1.00 23.95 560 GLN A CA 1
ATOM 4516 C C . GLN A 1 560 ? 48.429 -44.454 27.489 1.00 23.95 560 GLN A C 1
ATOM 4518 O O . GLN A 1 560 ? 47.943 -43.382 27.845 1.00 23.95 560 GLN A O 1
ATOM 4523 N N . GLU A 1 561 ? 47.711 -45.504 27.080 1.00 26.84 561 GLU A N 1
ATOM 4524 C CA . GLU A 1 561 ? 46.264 -45.738 27.188 1.00 26.84 561 GLU A CA 1
ATOM 4525 C C . GLU A 1 561 ? 45.806 -46.038 28.641 1.00 26.84 561 GLU A C 1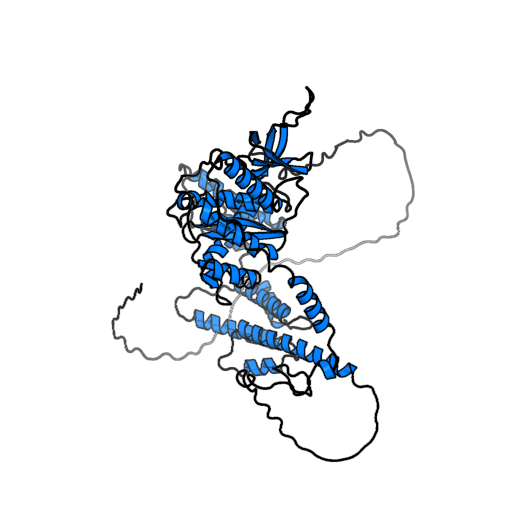
ATOM 4527 O O . GLU A 1 561 ? 46.653 -46.229 29.517 1.00 26.84 561 GLU A O 1
ATOM 4532 N N . PRO A 1 562 ? 44.480 -46.080 28.919 1.00 37.44 562 PRO A N 1
ATOM 4533 C CA . PRO A 1 562 ? 43.914 -46.104 30.270 1.00 37.44 562 PRO A CA 1
ATOM 4534 C C . PRO A 1 562 ? 43.388 -47.485 30.727 1.00 37.44 562 PRO A C 1
ATOM 4536 O O . PRO A 1 562 ? 42.757 -48.199 29.958 1.00 37.44 562 PRO A O 1
ATOM 4539 N N . GLU A 1 563 ? 43.507 -47.789 32.025 1.00 24.91 563 GLU A N 1
ATOM 4540 C CA . GLU A 1 563 ? 42.726 -48.806 32.766 1.00 24.91 563 GLU A CA 1
ATOM 4541 C C . GLU A 1 563 ? 42.487 -48.252 34.193 1.00 24.91 563 GLU A C 1
ATOM 4543 O O . GLU A 1 563 ? 43.420 -47.739 34.802 1.00 24.91 563 GLU A O 1
ATOM 4548 N N . ALA A 1 564 ? 41.271 -48.055 34.722 1.00 25.22 564 ALA A N 1
ATOM 4549 C CA . ALA A 1 564 ? 40.151 -48.945 35.081 1.00 25.22 564 ALA A CA 1
ATOM 4550 C C . ALA A 1 564 ? 40.056 -49.127 36.616 1.00 25.22 564 ALA A C 1
ATOM 4552 O O . ALA A 1 564 ? 41.064 -49.399 37.258 1.00 25.22 564 ALA A O 1
ATOM 4553 N N . CYS A 1 565 ? 38.834 -48.982 37.165 1.00 20.98 565 CYS A N 1
ATOM 4554 C CA . CYS A 1 565 ? 38.247 -49.563 38.403 1.00 20.98 565 CYS A CA 1
ATOM 4555 C C . CYS A 1 565 ? 37.237 -48.570 39.026 1.00 20.98 565 CYS A C 1
ATOM 4557 O O . CYS A 1 565 ? 37.543 -47.388 39.111 1.00 20.98 565 CYS A O 1
ATOM 4559 N N . THR A 1 566 ? 36.047 -48.887 39.551 1.00 24.00 566 THR A N 1
ATOM 4560 C CA . THR A 1 566 ? 35.157 -50.068 39.656 1.00 24.00 566 THR A CA 1
ATOM 4561 C C . THR A 1 566 ? 33.863 -49.566 40.344 1.00 24.00 566 THR A C 1
ATOM 4563 O O . THR A 1 566 ? 33.930 -48.628 41.138 1.00 24.00 566 THR A O 1
ATOM 4566 N N . GLU A 1 567 ? 32.702 -50.182 40.075 1.00 25.59 567 GLU A N 1
ATOM 4567 C CA . GLU A 1 567 ? 31.415 -49.961 40.787 1.00 25.59 567 GLU A CA 1
ATOM 4568 C C . GLU A 1 567 ? 31.445 -50.405 42.277 1.00 25.59 567 GLU A C 1
ATOM 4570 O O . GLU A 1 567 ? 32.398 -51.070 42.694 1.00 25.59 567 GLU A O 1
ATOM 4575 N N . PRO A 1 568 ? 30.395 -50.105 43.087 1.00 31.39 568 PRO A N 1
ATOM 4576 C CA . PRO A 1 568 ? 29.302 -51.085 43.247 1.00 31.39 568 PRO A CA 1
ATOM 4577 C C . PRO A 1 568 ? 27.849 -50.536 43.359 1.00 31.39 568 PRO A C 1
ATOM 4579 O O . PRO A 1 568 ? 27.577 -49.343 43.467 1.00 31.39 568 PRO A O 1
ATOM 4582 N N . ILE A 1 569 ? 26.936 -51.517 43.328 1.00 25.81 569 ILE A N 1
ATOM 4583 C CA . ILE A 1 569 ? 25.466 -51.596 43.157 1.00 25.81 569 ILE A CA 1
ATOM 4584 C C . ILE A 1 569 ? 24.651 -51.496 44.479 1.00 25.81 569 ILE A C 1
ATOM 4586 O O . ILE A 1 569 ? 25.200 -51.812 45.527 1.00 25.81 569 ILE A O 1
ATOM 4590 N N . ILE A 1 570 ? 23.333 -51.166 44.405 1.00 25.39 570 ILE A N 1
ATOM 4591 C CA . ILE A 1 570 ? 22.111 -51.807 45.030 1.00 25.39 570 ILE A CA 1
ATOM 4592 C C . ILE A 1 570 ? 20.867 -50.903 44.731 1.00 25.39 570 ILE A C 1
ATOM 4594 O O . ILE A 1 570 ? 20.824 -49.775 45.200 1.00 25.39 570 ILE A O 1
ATOM 4598 N N . ARG A 1 571 ? 19.942 -51.172 43.775 1.00 26.84 571 ARG A N 1
ATOM 4599 C CA . ARG A 1 571 ? 18.700 -52.024 43.722 1.00 26.84 571 ARG A CA 1
ATOM 4600 C C . ARG A 1 571 ? 17.714 -51.881 44.909 1.00 26.84 571 ARG A C 1
ATOM 4602 O O . ARG A 1 571 ? 18.097 -52.176 46.028 1.00 26.84 571 ARG A O 1
ATOM 4609 N N . ARG A 1 572 ? 16.423 -51.511 44.743 1.00 29.06 572 ARG A N 1
ATOM 4610 C CA . ARG A 1 572 ? 15.205 -52.309 44.356 1.00 29.06 572 ARG A CA 1
ATOM 4611 C C . ARG A 1 572 ? 13.963 -51.379 44.553 1.00 29.06 572 ARG A C 1
ATOM 4613 O O . ARG A 1 572 ? 14.043 -50.521 45.418 1.00 29.06 572 ARG A O 1
ATOM 4620 N N . ASN A 1 573 ? 12.818 -51.421 43.851 1.00 23.98 573 ASN A N 1
ATOM 4621 C CA . ASN A 1 573 ? 11.870 -52.521 43.591 1.00 23.98 573 ASN A CA 1
ATOM 4622 C C . ASN A 1 573 ? 10.874 -52.182 42.448 1.00 23.98 573 ASN A C 1
ATOM 4624 O O . ASN A 1 573 ? 10.492 -51.031 42.265 1.00 23.98 573 ASN A O 1
ATOM 4628 N N . LEU A 1 574 ? 10.405 -53.228 41.757 1.00 26.00 574 LEU A N 1
ATOM 4629 C CA . LEU A 1 574 ? 9.278 -53.285 40.809 1.00 26.00 574 LEU A CA 1
ATOM 4630 C C . LEU A 1 574 ? 8.029 -53.858 41.510 1.00 26.00 574 LEU A C 1
ATOM 4632 O O . LEU A 1 574 ? 8.181 -54.749 42.345 1.00 26.00 574 LEU A O 1
ATOM 4636 N N . GLY A 1 575 ? 6.816 -53.471 41.083 1.00 22.38 575 GLY A N 1
ATOM 4637 C CA . GLY A 1 575 ? 5.610 -54.294 41.275 1.00 22.38 575 GLY A CA 1
ATOM 4638 C C . GLY A 1 575 ? 4.253 -53.571 41.235 1.00 22.38 575 GLY A C 1
ATOM 4639 O O . GLY A 1 575 ? 3.972 -52.771 42.117 1.00 22.38 575 GLY A O 1
ATOM 4640 N N . ALA A 1 576 ? 3.394 -54.001 40.294 1.00 23.58 576 ALA A N 1
ATOM 4641 C CA . ALA A 1 576 ? 1.931 -53.802 40.205 1.00 23.58 576 ALA A CA 1
ATOM 4642 C C . ALA A 1 576 ? 1.463 -52.378 39.791 1.00 23.58 576 ALA A C 1
ATOM 4644 O O . ALA A 1 576 ? 2.002 -51.388 40.250 1.00 23.58 576 ALA A O 1
ATOM 4645 N N . ILE A 1 577 ? 0.485 -52.144 38.906 1.00 24.92 577 ILE A N 1
ATOM 4646 C CA . ILE A 1 577 ? -0.785 -52.834 38.646 1.00 24.92 577 ILE A CA 1
ATOM 4647 C C . ILE A 1 577 ? -1.174 -52.651 37.165 1.00 24.92 577 ILE A C 1
ATOM 4649 O O . ILE A 1 577 ? -1.332 -51.537 36.676 1.00 24.92 577 ILE A O 1
ATOM 4653 N N . SER A 1 578 ? -1.411 -53.764 36.474 1.00 23.55 578 SER A N 1
ATOM 4654 C CA . SER A 1 578 ? -2.299 -53.862 35.314 1.00 23.55 578 SER A CA 1
ATOM 4655 C C . SER A 1 578 ? -3.756 -53.888 35.789 1.00 23.55 578 SER A C 1
ATOM 4657 O O . SER A 1 578 ? -4.060 -54.740 36.629 1.00 23.55 578 SER A O 1
ATOM 4659 N N . LYS A 1 579 ? -4.655 -53.052 35.244 1.00 25.05 579 LYS A N 1
ATOM 4660 C CA . LYS A 1 579 ? -6.089 -53.373 35.059 1.00 25.05 579 LYS A CA 1
ATOM 4661 C C . LYS A 1 579 ? -6.872 -52.229 34.392 1.00 25.05 579 LYS A C 1
ATOM 4663 O O . LYS A 1 579 ? -6.757 -51.083 34.801 1.00 25.05 579 LYS A O 1
ATOM 4668 N N . LEU A 1 580 ? -7.739 -52.639 33.459 1.00 24.38 580 LEU A N 1
ATOM 4669 C CA . LEU A 1 580 ? -8.921 -51.955 32.905 1.00 24.38 580 LEU A CA 1
ATOM 4670 C C . LEU A 1 580 ? -8.744 -51.109 31.633 1.00 24.38 580 LEU A C 1
ATOM 4672 O O . LEU A 1 580 ? -8.883 -49.893 31.608 1.00 24.38 580 LEU A O 1
ATOM 4676 N N . THR A 1 581 ? -8.597 -51.841 30.530 1.00 25.55 581 THR A N 1
ATOM 4677 C CA . THR A 1 581 ? -9.401 -51.658 29.311 1.00 25.55 581 THR A CA 1
ATOM 4678 C C . THR A 1 581 ? -10.906 -51.676 29.623 1.00 25.55 581 THR A C 1
ATOM 4680 O O . THR A 1 581 ? -11.355 -52.613 30.286 1.00 25.55 581 THR A O 1
ATOM 4683 N N . ASN A 1 582 ? -11.682 -50.710 29.109 1.00 22.30 582 ASN A N 1
ATOM 4684 C CA . ASN A 1 582 ? -12.906 -50.931 28.309 1.00 22.30 582 ASN A CA 1
ATOM 4685 C C . ASN A 1 582 ? -13.718 -49.640 28.062 1.00 22.30 582 ASN A C 1
ATOM 4687 O O . ASN A 1 582 ? -13.686 -48.716 28.866 1.00 22.30 582 ASN A O 1
ATOM 4691 N N . TYR A 1 583 ? -14.513 -49.694 26.982 1.00 22.20 583 TYR A N 1
ATOM 4692 C CA . TYR A 1 583 ? -15.573 -48.784 26.502 1.00 22.20 583 TYR A CA 1
ATOM 4693 C C . TYR A 1 583 ? -15.132 -47.579 25.647 1.00 22.20 583 TYR A C 1
ATOM 4695 O O . TYR A 1 583 ? -14.624 -46.589 26.151 1.00 22.20 583 TYR A O 1
ATOM 4703 N N . GLN A 1 584 ? -15.103 -47.706 24.313 1.00 22.44 584 GLN A N 1
ATOM 4704 C CA . GLN A 1 584 ? -16.210 -47.683 23.324 1.00 22.44 584 GLN A CA 1
ATOM 4705 C C . GLN A 1 584 ? -16.733 -46.280 22.951 1.00 22.44 584 GLN A C 1
ATOM 4707 O O . GLN A 1 584 ? -17.334 -45.585 23.757 1.00 22.44 584 GLN A O 1
ATOM 4712 N N . SER A 1 585 ? -16.556 -45.991 21.652 1.00 24.16 585 SER A N 1
ATOM 4713 C CA . SER A 1 585 ? -17.474 -45.351 20.690 1.00 24.16 585 SER A CA 1
ATOM 4714 C C . SER A 1 585 ? -18.111 -43.991 20.996 1.00 24.16 585 SER A C 1
ATOM 4716 O O . SER A 1 585 ? -18.880 -43.838 21.939 1.00 24.16 585 SER A O 1
ATOM 4718 N N . GLY A 1 586 ? -17.961 -43.068 20.043 1.00 22.95 586 GLY A N 1
ATOM 4719 C CA . GLY A 1 586 ? -18.851 -41.919 19.912 1.00 22.95 586 GLY A CA 1
ATOM 4720 C C . GLY A 1 586 ? -18.405 -40.934 18.840 1.00 22.95 586 GLY A C 1
ATOM 4721 O O . GLY A 1 586 ? -17.840 -39.894 19.159 1.00 22.95 586 GLY A O 1
ATOM 4722 N N . GLU A 1 587 ? -18.673 -41.250 17.572 1.00 26.05 587 GLU A N 1
ATOM 4723 C CA . GLU A 1 587 ? -18.761 -40.249 16.505 1.00 26.05 587 GLU A CA 1
ATOM 4724 C C . GLU A 1 587 ? -19.690 -39.098 16.920 1.00 26.05 587 GLU A C 1
ATOM 4726 O O . GLU A 1 587 ? -20.733 -39.345 17.530 1.00 26.05 587 GLU A O 1
ATOM 4731 N N . LYS A 1 588 ? -19.367 -37.864 16.508 1.00 25.02 588 LYS A N 1
ATOM 4732 C CA . LYS A 1 588 ? -20.359 -36.900 16.000 1.00 25.02 588 LYS A CA 1
ATOM 4733 C C . LYS A 1 588 ? -19.693 -35.708 15.312 1.00 25.02 588 LYS A C 1
ATOM 4735 O O . LYS A 1 588 ? -18.985 -34.908 15.917 1.00 25.02 588 LYS A O 1
ATOM 4740 N N . GLN A 1 589 ? -19.976 -35.617 14.015 1.00 25.02 589 GLN A N 1
ATOM 4741 C CA . GLN A 1 589 ? -19.886 -34.419 13.187 1.00 25.02 589 GLN A CA 1
ATOM 4742 C C . GLN A 1 589 ? -20.712 -33.273 13.784 1.00 25.02 589 GLN A C 1
ATOM 4744 O O . GLN A 1 589 ? -21.786 -33.518 14.325 1.00 25.02 589 GLN A O 1
ATOM 4749 N N . CYS A 1 590 ? -20.284 -32.032 13.543 1.00 21.36 590 CYS A N 1
ATOM 4750 C CA . CYS A 1 590 ? -21.201 -30.907 13.351 1.00 21.36 590 CYS A CA 1
ATOM 4751 C C . CYS A 1 590 ? -20.540 -29.829 12.477 1.00 21.36 590 CYS A C 1
ATOM 4753 O O . CYS A 1 590 ? -19.670 -29.083 12.922 1.00 21.36 590 CYS A O 1
ATOM 4755 N N . ARG A 1 591 ? -20.976 -29.770 11.212 1.00 22.95 591 ARG A N 1
ATOM 4756 C CA . ARG A 1 591 ? -20.987 -28.551 10.390 1.00 22.95 591 ARG A CA 1
ATOM 4757 C C . ARG A 1 591 ? -22.136 -27.677 10.874 1.00 22.95 591 ARG A C 1
ATOM 4759 O O . ARG A 1 591 ? -23.207 -28.223 11.114 1.00 22.95 591 ARG A O 1
ATOM 4766 N N . LEU A 1 592 ? -21.960 -26.361 10.886 1.00 25.00 592 LEU A N 1
ATOM 4767 C CA . LEU A 1 592 ? -23.071 -25.412 10.842 1.00 25.00 592 LEU A CA 1
ATOM 4768 C C . LEU A 1 592 ? -22.710 -24.237 9.926 1.00 25.00 592 LEU A C 1
ATOM 4770 O O . LEU A 1 592 ? -21.540 -23.875 9.807 1.00 25.00 592 LEU A O 1
ATOM 4774 N N . ASN A 1 593 ? -23.760 -23.796 9.235 1.00 28.88 593 ASN A N 1
ATOM 4775 C CA . ASN A 1 593 ? -23.821 -23.048 7.978 1.00 28.88 593 ASN A CA 1
ATOM 4776 C C . ASN A 1 593 ? -23.285 -21.619 8.014 1.00 28.88 593 ASN A C 1
ATOM 4778 O O . ASN A 1 593 ? -23.404 -20.972 9.078 1.00 28.88 593 ASN A O 1
#

Solvent-accessible surface area (backbone atoms only — not comparable to full-atom values): 37695 Å² total; per-residue (Å²): 109,73,67,62,30,51,75,68,74,49,43,35,48,56,72,60,75,53,68,88,66,60,84,91,41,89,60,26,68,59,49,50,57,51,36,54,50,49,36,51,55,53,50,73,73,48,60,75,87,61,36,71,85,55,72,85,56,92,43,34,34,59,48,47,51,52,49,41,66,76,68,55,56,68,50,64,68,56,55,49,49,49,52,50,51,60,74,69,48,58,28,79,93,50,54,72,69,58,37,51,53,52,52,50,51,50,52,54,56,51,46,68,61,58,66,75,82,90,71,93,74,62,60,62,55,57,54,49,52,52,51,42,51,51,53,28,50,55,53,64,71,23,50,53,74,91,46,45,71,59,49,54,55,51,72,70,39,87,76,68,67,53,42,70,56,50,52,52,54,50,54,52,51,53,55,52,47,56,56,51,50,54,52,54,59,59,60,65,76,68,77,80,82,83,89,79,87,87,86,84,80,90,80,93,74,87,88,80,83,80,87,80,70,94,78,82,73,81,80,55,55,12,84,76,80,67,46,72,75,43,50,62,93,68,31,47,91,78,74,52,75,55,72,73,58,54,56,54,52,57,58,56,65,75,69,72,85,83,86,87,87,86,81,88,84,92,80,90,80,92,75,89,78,53,67,65,59,54,51,46,48,50,48,48,51,50,46,52,61,31,56,81,68,55,94,68,79,78,67,86,74,75,58,76,44,70,51,76,50,65,42,88,84,41,62,32,59,49,79,46,80,30,73,51,74,82,47,52,55,61,51,49,55,51,49,54,53,47,43,33,73,77,66,74,42,80,75,57,64,48,79,47,67,85,52,69,62,70,69,31,68,69,41,48,51,52,30,60,76,69,63,33,45,79,44,65,44,59,87,97,38,68,73,76,48,38,71,53,54,52,48,54,52,50,40,54,50,46,17,50,49,47,32,59,75,13,42,50,62,78,89,49,50,66,41,35,38,55,35,29,44,57,49,60,28,57,41,60,33,76,93,55,78,60,37,18,19,41,28,65,66,69,75,42,82,76,83,63,89,84,67,75,57,61,37,8,32,28,36,30,64,53,78,69,92,83,67,56,99,83,54,78,59,58,43,60,26,33,34,44,38,70,41,84,100,48,91,29,34,28,29,38,32,72,85,78,74,36,80,46,76,43,63,61,63,50,76,42,66,90,42,32,73,57,54,58,70,79,73,72,81,75,79,81,74,76,79,80,84,87,86,88,86,88,79,88,85,88,82,90,83,86,85,82,91,86,84,90,80,93,84,90,86,89,86,87,87,87,90,83,86,90,84,92,87,80,87,92,89,85,91,89,87,87,84,90,80,92,85,79,88,83,85,83,89,78,91,79,90,82,88,83,133

Organism: Sesamum radiatum (NCBI:txid300843)

Nearest PDB structures (foldseek):
  8fno-assembly1_G  TM=5.720E-01  e=3.406E-07  Homo sapiens
  8fnj-assembly1_G  TM=4.758E-01  e=2.166E-07  Homo sapiens
  8fnd-assembly1_G  TM=5.186E-01  e=1.252E-06  Homo sapiens
  6puw-assembly1_A-2  TM=4.904E-01  e=8.583E-06  Saccharolobus solfataricus P2
  6voy-assembly1_D  TM=5.042E-01  e=4.605E-06  Saccharolobus solfataricus P2

Mean predicted aligned error: 23.31 Å

InterPro domains:
  IPR001584 Integrase, catalytic core [PF00665] (311-382)
  IPR001584 Integrase, catalytic core [PS50994] (273-445)
  IPR012337 Ribonuclease H-like superfamily [SSF53098] (309-454)
  IPR036397 Ribonuclease H superfamily [G3DSA:3.30.420.10] (307-449)
  IPR039537 Retrotransposon Ty1/copia-like [PTHR42648] (303-496)
  IPR057670 Retroviral polymerase, SH3-like domain [PF25597] (456-517)